Protein AF-A0A1B9LGR9-F1 (afdb_monomer_lite)

Secondary structure (DSSP, 8-state):
---S----HHHHHTTS-SSEEEEEEEPPHHHHHHH---THHHHHHHHHHHHHHHHHHHHHH--HHHHHHHHHHHHHHHHHHH--PPPPPPEEEEEEE-EEEEETTTTEEEETTTEEEE--GGGTTTS-SS-SS-EEEEEETTTTEEEEETTEEHHHHHHHH-PPPP-HHHHHHHHHHHHHHHHHHHHHTHHHHHHHHTGGG-TTS-EEEESSHHHHHT----TT-EEEEEEEEEEEPTT--TT-S-BSEEEEESSPPPTTTS----HHHHHHHT-TTSSEEE--HHHHHHHHHHHHHHHHHHHH-TTHHHHHTTS---EEEEE-HHHHHHHHHHHHTTS-TTTTHHHHHHHHHHHPPTT----SHHHHHHHHHH-TT--EEEEHHHHHHHHHHHHHHHHHHHHHHHHHHHHHHHHHHTSTTEEEEEEGGG--B--BPPPPS---HHHHHHHHHHHHHTT--EEEEEEEEEEEEEE-TTS-EEEEEEE--GGGGS-HHHHTSTT-HHHHHHHHHHHHHHHHHHHHHHHHHHHHHHHHHHHHHHHHHHT-

Structure (mmCIF, N/CA/C/O backbone):
data_AF-A0A1B9LGR9-F1
#
_entry.id   AF-A0A1B9LGR9-F1
#
loop_
_atom_site.group_PDB
_atom_site.id
_atom_site.type_symbol
_atom_site.label_atom_id
_atom_site.label_alt_id
_atom_site.label_comp_id
_atom_site.label_asym_id
_atom_site.label_entity_id
_atom_site.label_seq_id
_atom_site.pdbx_PDB_ins_code
_atom_site.Cartn_x
_atom_site.Cartn_y
_atom_site.Cartn_z
_atom_site.occupancy
_atom_site.B_iso_or_equiv
_atom_site.auth_seq_id
_atom_site.auth_comp_id
_atom_site.auth_asym_id
_atom_site.auth_atom_id
_atom_site.pdbx_PDB_model_num
ATOM 1 N N . MET A 1 1 ? -9.432 9.227 66.693 1.00 31.39 1 MET A N 1
ATOM 2 C CA . MET A 1 1 ? -9.753 10.244 67.713 1.00 31.39 1 MET A CA 1
ATOM 3 C C . MET A 1 1 ? -10.586 11.315 67.028 1.00 31.39 1 MET A C 1
ATOM 5 O O . MET A 1 1 ? -10.041 12.341 66.672 1.00 31.39 1 MET A O 1
ATOM 9 N N . ASP A 1 2 ? -11.873 11.052 66.807 1.00 27.12 2 ASP A N 1
ATOM 10 C CA . ASP A 1 2 ? -12.815 12.032 66.239 1.00 27.12 2 ASP A CA 1
ATOM 11 C C . ASP A 1 2 ? -14.090 12.027 67.089 1.00 27.12 2 ASP A C 1
ATOM 13 O O . ASP A 1 2 ? -15.184 11.672 66.664 1.00 27.12 2 ASP A O 1
ATOM 17 N N . GLN A 1 3 ? -13.910 12.348 68.364 1.00 34.56 3 GLN A N 1
ATOM 18 C CA . GLN A 1 3 ? -14.954 12.921 69.197 1.00 34.56 3 GLN A CA 1
ATOM 19 C C . GLN A 1 3 ? -14.442 14.314 69.516 1.00 34.56 3 GLN A C 1
ATOM 21 O O . GLN A 1 3 ? -13.423 14.398 70.186 1.00 34.56 3 GLN A O 1
ATOM 26 N N . ILE A 1 4 ? -15.076 15.349 68.964 1.00 34.22 4 ILE A N 1
ATOM 27 C CA . ILE A 1 4 ? -15.147 16.752 69.418 1.00 34.22 4 ILE A CA 1
ATOM 28 C C . ILE A 1 4 ? -15.578 17.577 68.186 1.00 34.22 4 ILE A C 1
ATOM 30 O O . ILE A 1 4 ? -15.001 17.443 67.114 1.00 34.22 4 ILE A O 1
ATOM 34 N N . PHE A 1 5 ? -16.618 18.403 68.359 1.00 31.97 5 PHE A N 1
ATOM 35 C CA . PHE A 1 5 ? -17.385 19.167 67.353 1.00 31.97 5 PHE A CA 1
ATOM 36 C C . PHE A 1 5 ? -18.564 18.456 66.668 1.00 31.97 5 PHE A C 1
ATOM 38 O O . PHE A 1 5 ? -18.790 18.606 65.473 1.00 31.97 5 PHE A O 1
ATOM 45 N N . ASN A 1 6 ? -19.423 17.805 67.458 1.00 32.31 6 ASN A N 1
ATOM 46 C CA . ASN A 1 6 ? -20.856 17.828 67.156 1.00 32.31 6 ASN A CA 1
ATOM 47 C C . ASN A 1 6 ? -21.442 19.054 67.880 1.00 32.31 6 ASN A C 1
ATOM 49 O O . ASN A 1 6 ? -22.021 18.944 68.956 1.00 32.31 6 ASN A O 1
ATOM 53 N N . VAL A 1 7 ? -21.153 20.254 67.359 1.00 37.38 7 VAL A N 1
ATOM 54 C CA . VAL A 1 7 ? -21.909 21.446 67.764 1.00 37.38 7 VAL A CA 1
ATOM 55 C C . VAL A 1 7 ? -23.307 21.211 67.237 1.00 37.38 7 VAL A C 1
ATOM 57 O O . VAL A 1 7 ? -23.487 21.044 66.033 1.00 37.38 7 VAL A O 1
ATOM 60 N N . ASP A 1 8 ? -24.246 21.134 68.165 1.00 44.03 8 ASP A N 1
ATOM 61 C CA . ASP A 1 8 ? -25.659 20.892 67.946 1.00 44.03 8 ASP A CA 1
ATOM 62 C C . ASP A 1 8 ? -26.170 21.858 66.858 1.00 44.03 8 ASP A C 1
ATOM 64 O O . ASP A 1 8 ? -26.397 23.043 67.101 1.00 44.03 8 ASP A O 1
ATOM 68 N N . GLN A 1 9 ? -26.231 21.399 65.600 1.00 48.00 9 GLN A N 1
ATOM 69 C CA . GLN A 1 9 ? -26.599 22.243 64.451 1.00 48.00 9 GLN A CA 1
ATOM 70 C C . GLN A 1 9 ? -28.035 22.762 64.593 1.00 48.00 9 GLN A C 1
ATOM 72 O O . GLN A 1 9 ? -28.356 23.836 64.081 1.00 48.00 9 GLN A O 1
ATOM 77 N N . SER A 1 10 ? -28.857 22.047 65.368 1.00 43.88 10 SER A N 1
ATOM 78 C CA . SER A 1 10 ? -30.168 22.478 65.853 1.00 43.88 10 SER A CA 1
ATOM 79 C C . SER A 1 10 ? -30.095 23.813 66.623 1.00 43.88 10 SER A C 1
ATOM 81 O O . SER A 1 10 ? -30.955 24.677 66.455 1.00 43.88 10 SER A O 1
ATOM 83 N N . TYR A 1 11 ? -29.017 24.044 67.382 1.00 41.94 11 TYR A N 1
ATOM 84 C CA . TYR A 1 11 ? -28.804 25.219 68.232 1.00 41.94 11 TYR A CA 1
ATOM 85 C C . TYR A 1 11 ? -28.322 26.451 67.451 1.00 41.94 11 TYR A C 1
ATOM 87 O O . TYR A 1 11 ? -28.536 27.586 67.875 1.00 41.94 11 TYR A O 1
ATOM 95 N N . VAL A 1 12 ? -27.687 26.253 66.290 1.00 44.41 12 VAL A N 1
ATOM 96 C CA . VAL A 1 12 ? -27.323 27.354 65.376 1.00 44.41 12 VAL A CA 1
ATOM 97 C C . VAL A 1 12 ? -28.538 27.798 64.551 1.00 44.41 12 VAL A C 1
ATOM 99 O O . VAL A 1 12 ? -28.675 28.980 64.251 1.00 44.41 12 VAL A O 1
ATOM 102 N N . LEU A 1 13 ? -29.454 26.874 64.247 1.00 49.38 13 LEU A N 1
ATOM 103 C CA . LEU A 1 13 ? -30.691 27.135 63.505 1.00 49.38 13 LEU A CA 1
ATOM 104 C C . LEU A 1 13 ? -31.801 27.771 64.350 1.00 49.38 13 LEU A C 1
ATOM 106 O O . LEU A 1 13 ? -32.586 28.556 63.824 1.00 49.38 13 LEU A O 1
ATOM 110 N N . SER A 1 14 ? -31.842 27.505 65.659 1.00 44.66 14 SER A N 1
ATOM 111 C CA . SER A 1 14 ? -32.863 28.059 66.561 1.00 44.66 14 SER A CA 1
ATOM 112 C C . SER A 1 14 ? -32.745 29.574 66.782 1.00 44.66 14 SER A C 1
ATOM 114 O O . SER A 1 14 ? -33.694 30.206 67.245 1.00 44.66 14 SER A O 1
ATOM 116 N N . LYS A 1 15 ? -31.597 30.179 66.440 1.00 42.06 15 LYS A N 1
ATOM 117 C CA . LYS A 1 15 ? -31.318 31.606 66.672 1.00 42.06 15 LYS A CA 1
ATOM 118 C C . LYS A 1 15 ? -31.630 32.515 65.475 1.00 42.06 15 LYS A C 1
ATOM 120 O O . LYS A 1 15 ? -31.645 33.733 65.637 1.00 42.06 15 LYS A O 1
ATOM 125 N N . THR A 1 16 ? -31.926 31.952 64.305 1.00 47.03 16 THR A N 1
ATOM 126 C CA . THR A 1 16 ? -32.419 32.678 63.124 1.00 47.03 16 THR A CA 1
ATOM 127 C C . THR A 1 16 ? -33.865 32.258 62.873 1.00 47.03 16 THR A C 1
ATOM 129 O O . THR A 1 16 ? -34.120 31.262 62.205 1.00 47.03 16 THR A O 1
ATOM 132 N N . SER A 1 17 ? -34.819 32.981 63.472 1.00 55.41 17 SER A N 1
ATOM 133 C CA . SER A 1 17 ? -36.259 32.779 63.261 1.00 55.41 17 SER A CA 1
ATOM 134 C C . SER A 1 17 ? -36.578 32.732 61.771 1.00 55.41 17 SER A C 1
ATOM 136 O O . SER A 1 17 ? -36.157 33.663 61.097 1.00 55.41 17 SER A O 1
ATOM 138 N N . ASN A 1 18 ? -37.303 31.704 61.297 1.00 63.22 18 ASN A N 1
ATOM 139 C CA . ASN A 1 18 ? -38.201 31.732 60.119 1.00 63.22 18 ASN A CA 1
ATOM 140 C C . ASN A 1 18 ? -38.892 30.375 59.811 1.00 63.22 18 ASN A C 1
ATOM 142 O O . ASN A 1 18 ? -39.676 30.287 58.864 1.00 63.22 18 ASN A O 1
ATOM 146 N N . TYR A 1 19 ? -38.638 29.320 60.594 1.00 73.06 19 TYR A N 1
ATOM 147 C CA . TYR A 1 19 ? -39.356 28.036 60.581 1.00 73.06 19 TYR A CA 1
ATOM 148 C C . TYR A 1 19 ? -39.209 27.330 61.934 1.00 73.06 19 TYR A C 1
ATOM 150 O O . TYR A 1 19 ? -38.263 27.602 62.673 1.00 73.06 19 TYR A O 1
ATOM 158 N N . GLU A 1 20 ? -40.145 26.442 62.264 1.00 81.88 20 GLU A N 1
ATOM 159 C CA . GLU A 1 20 ? -40.133 25.666 63.509 1.00 81.88 20 GLU A CA 1
ATOM 160 C C . GLU A 1 20 ? -39.422 24.330 63.269 1.00 81.88 20 GLU A C 1
ATOM 162 O O . GLU A 1 20 ? -39.817 23.571 62.389 1.00 81.88 20 GLU A O 1
ATOM 167 N N . VAL A 1 21 ? -38.351 24.041 64.011 1.00 82.88 21 VAL A N 1
ATOM 168 C CA . VAL A 1 21 ? -37.665 22.740 63.947 1.00 82.88 21 VAL A CA 1
ATOM 169 C C . VAL A 1 21 ? -38.372 21.784 64.902 1.00 82.88 21 VAL A C 1
ATOM 171 O O . VAL A 1 21 ? -38.359 22.021 66.107 1.00 82.88 21 VAL A O 1
ATOM 174 N N . LEU A 1 22 ? -38.970 20.713 64.378 1.00 85.50 22 LEU A N 1
ATOM 175 C CA . LEU A 1 22 ? -39.678 19.724 65.203 1.00 85.50 22 LEU A CA 1
ATOM 176 C C . LEU A 1 22 ? -38.766 18.562 65.625 1.00 85.50 22 LEU A C 1
ATOM 178 O O . LEU A 1 22 ? -39.051 17.891 66.613 1.00 85.50 22 LEU A O 1
ATOM 182 N N . GLY A 1 23 ? -37.665 18.321 64.905 1.00 85.06 23 GLY A N 1
ATOM 183 C CA . GLY A 1 23 ? -36.679 17.309 65.282 1.00 85.06 23 GLY A CA 1
ATOM 184 C C . GLY A 1 23 ? -35.615 17.045 64.222 1.00 85.06 23 GLY A C 1
ATOM 185 O O . GLY A 1 23 ? -35.663 17.573 63.106 1.00 85.06 23 GLY A O 1
ATOM 186 N N . ASP A 1 24 ? -34.650 16.202 64.573 1.00 85.88 24 ASP A N 1
ATOM 187 C CA . ASP A 1 24 ? -33.596 15.722 63.691 1.00 85.88 24 ASP A CA 1
ATOM 188 C C . ASP A 1 24 ? -33.608 14.190 63.582 1.00 85.88 24 ASP A C 1
ATOM 190 O O . ASP A 1 24 ? -33.960 13.455 64.506 1.00 85.88 24 ASP A O 1
ATOM 194 N N . ARG A 1 25 ? -33.249 13.681 62.402 1.00 87.31 25 ARG A N 1
ATOM 195 C CA . ARG A 1 25 ? -33.099 12.242 62.165 1.00 87.31 25 ARG A CA 1
ATOM 196 C C . ARG A 1 25 ? -32.009 11.957 61.145 1.00 87.31 25 ARG A C 1
ATOM 198 O O . ARG A 1 25 ? -31.629 12.805 60.341 1.00 87.31 25 ARG A O 1
ATOM 205 N N . GLN A 1 26 ? -31.536 10.717 61.121 1.00 86.19 26 GLN A N 1
ATOM 206 C CA . GLN A 1 26 ? -30.751 10.221 59.993 1.00 86.19 26 GLN A CA 1
ATOM 207 C C . GLN A 1 26 ? -31.670 9.904 58.807 1.00 86.19 26 GLN A C 1
ATOM 209 O O . GLN A 1 26 ? -32.794 9.420 58.982 1.00 86.19 26 GLN A O 1
ATOM 214 N N . ALA A 1 27 ? -31.184 10.153 57.591 1.00 82.38 27 ALA A N 1
ATOM 215 C CA . ALA A 1 27 ? -31.860 9.727 56.371 1.00 82.38 27 ALA A CA 1
ATOM 216 C C . ALA A 1 27 ? -32.081 8.207 56.388 1.00 82.38 27 ALA A C 1
ATOM 218 O O . ALA A 1 27 ? -31.197 7.448 56.806 1.00 82.38 27 ALA A O 1
ATOM 219 N N . THR A 1 28 ? -33.239 7.763 55.900 1.00 84.56 28 THR A N 1
ATOM 220 C CA . THR A 1 28 ? -33.539 6.330 55.786 1.00 84.56 28 THR A CA 1
ATOM 221 C C . THR A 1 28 ? -32.604 5.664 54.775 1.00 84.56 28 THR A C 1
ATOM 223 O O . THR A 1 28 ? -31.980 6.321 53.933 1.00 84.56 28 THR A O 1
ATOM 226 N N . ASP A 1 29 ? -32.514 4.332 54.808 1.00 81.31 29 ASP A N 1
ATOM 227 C CA . ASP A 1 29 ? -31.742 3.601 53.799 1.00 81.31 29 ASP A CA 1
ATOM 228 C C . ASP A 1 29 ? -32.275 3.830 52.384 1.00 81.31 29 ASP A C 1
ATOM 230 O O . ASP A 1 29 ? -31.492 3.892 51.437 1.00 81.31 29 ASP A O 1
ATOM 234 N N . LEU A 1 30 ? -33.586 4.022 52.226 1.00 81.75 30 LEU A N 1
ATOM 235 C CA . LEU A 1 30 ? -34.200 4.327 50.935 1.00 81.75 30 LEU A CA 1
ATOM 236 C C . LEU A 1 30 ? -33.795 5.723 50.439 1.00 81.75 30 LEU A C 1
ATOM 238 O O . LEU A 1 30 ? -33.327 5.861 49.304 1.00 81.75 30 LEU A O 1
ATOM 242 N N . GLU A 1 31 ? -33.882 6.739 51.300 1.00 81.50 31 GLU A N 1
ATOM 243 C CA . GLU A 1 31 ? -33.463 8.117 51.003 1.00 81.50 31 GLU A CA 1
ATOM 244 C C . GLU A 1 31 ? -31.966 8.195 50.670 1.00 81.50 31 GLU A C 1
ATOM 246 O O . GLU A 1 31 ? -31.568 8.809 49.673 1.00 81.50 31 GLU A O 1
ATOM 251 N N . SER A 1 32 ? -31.131 7.512 51.460 1.00 77.19 32 SER A N 1
ATOM 252 C CA . SER A 1 32 ? -29.679 7.456 51.265 1.00 77.19 32 SER A CA 1
ATOM 253 C C . SER A 1 32 ? -29.296 6.709 49.978 1.00 77.19 32 SER A C 1
ATOM 255 O O . SER A 1 32 ? -28.478 7.190 49.188 1.00 77.19 32 SER A O 1
ATOM 257 N N . ASN A 1 33 ? -29.940 5.577 49.680 1.00 71.69 33 ASN A N 1
ATOM 258 C CA . ASN A 1 33 ? -29.671 4.815 48.457 1.00 71.69 33 ASN A CA 1
ATOM 259 C C . ASN A 1 33 ? -30.120 5.552 47.188 1.00 71.69 33 ASN A C 1
ATOM 261 O O . ASN A 1 33 ? -29.438 5.470 46.162 1.00 71.69 33 ASN A O 1
ATOM 265 N N . ASN A 1 34 ? -31.204 6.329 47.254 1.00 73.19 34 ASN A N 1
ATOM 266 C CA . ASN A 1 34 ? -31.623 7.218 46.166 1.00 73.19 34 ASN A CA 1
ATOM 267 C C . ASN A 1 34 ? -30.642 8.395 45.964 1.00 73.19 34 ASN A C 1
ATOM 269 O O . ASN A 1 34 ? -30.517 8.940 44.863 1.00 73.19 34 ASN A O 1
ATOM 273 N N . ARG A 1 35 ? -29.889 8.768 47.009 1.00 64.88 35 ARG A N 1
ATOM 274 C CA . ARG A 1 35 ? -28.849 9.807 46.963 1.00 64.88 35 ARG A CA 1
ATOM 275 C C . ARG A 1 35 ? -27.547 9.334 46.314 1.00 64.88 35 ARG A C 1
ATOM 277 O O . ARG A 1 35 ? -26.829 10.178 45.769 1.00 64.88 35 ARG A O 1
ATOM 284 N N . ASN A 1 36 ? -27.245 8.031 46.329 1.00 62.19 36 ASN A N 1
ATOM 285 C CA . ASN A 1 36 ? -25.981 7.477 45.830 1.00 62.19 36 ASN A CA 1
ATOM 286 C C . ASN A 1 36 ? -25.858 7.579 44.292 1.00 62.19 36 ASN A C 1
ATOM 288 O O . ASN A 1 36 ? -26.044 6.624 43.529 1.00 62.19 36 ASN A O 1
ATOM 292 N N . LYS A 1 37 ? -25.509 8.779 43.819 1.00 62.75 37 LYS A N 1
ATOM 293 C CA . LYS A 1 37 ? -25.079 9.048 42.447 1.00 62.75 37 LYS A CA 1
ATOM 294 C C . LYS A 1 37 ? -23.685 8.450 42.283 1.00 62.75 37 LYS A C 1
ATOM 296 O O . LYS A 1 37 ? -22.694 9.083 42.633 1.00 62.75 37 LYS A O 1
ATOM 301 N N . LYS A 1 38 ? -23.615 7.212 41.787 1.00 61.06 38 LYS A N 1
ATOM 302 C CA . LYS A 1 38 ? -22.379 6.430 41.596 1.00 61.06 38 LYS A CA 1
ATOM 303 C C . LYS A 1 38 ? -21.290 7.248 40.873 1.00 61.06 38 LYS A C 1
ATOM 305 O O . LYS A 1 38 ? -21.244 7.252 39.642 1.00 61.06 38 LYS A O 1
ATOM 310 N N . LYS A 1 39 ? -20.399 7.915 41.623 1.00 63.47 39 LYS A N 1
ATOM 311 C CA . LYS A 1 39 ? -19.271 8.704 41.080 1.00 63.47 39 LYS A CA 1
ATOM 312 C C . LYS A 1 39 ? -18.195 7.834 40.422 1.00 63.47 39 LYS A C 1
ATOM 314 O O . LYS A 1 39 ? -17.420 8.340 39.618 1.00 63.47 39 LYS A O 1
ATOM 319 N N . SER A 1 40 ? -18.196 6.524 40.681 1.00 65.81 40 SER A N 1
ATOM 320 C CA . SER A 1 40 ? -17.254 5.585 40.063 1.00 65.81 40 SER A CA 1
ATOM 321 C C . SER A 1 40 ? -17.339 5.547 38.535 1.00 65.81 40 SER A C 1
ATOM 323 O O . SER A 1 40 ? -16.343 5.254 37.885 1.00 65.81 40 SER A O 1
ATOM 325 N N . GLY A 1 41 ? -18.483 5.917 37.942 1.00 71.50 41 GLY A N 1
ATOM 326 C CA . GLY A 1 41 ? -18.631 5.995 36.486 1.00 71.50 41 GLY A CA 1
ATOM 327 C C . GLY A 1 41 ? -17.714 7.022 35.818 1.00 71.50 41 GLY A C 1
ATOM 328 O O . GLY A 1 41 ? -17.165 6.729 34.764 1.00 71.50 41 GLY A O 1
ATOM 329 N N . LEU A 1 42 ? -17.509 8.187 36.445 1.00 83.00 42 LEU A N 1
ATOM 330 C CA . LEU A 1 42 ? -16.628 9.229 35.909 1.00 83.00 42 LEU A CA 1
ATOM 331 C C . LEU A 1 42 ? -15.161 8.794 35.986 1.00 83.00 42 LEU A C 1
ATOM 333 O O . LEU A 1 42 ? -14.441 8.898 35.004 1.00 83.00 42 LEU A O 1
ATOM 337 N N . LEU A 1 43 ? -14.743 8.251 37.133 1.00 86.19 43 LEU A N 1
ATOM 338 C CA . LEU A 1 43 ? -13.379 7.756 37.321 1.00 86.19 43 LEU A CA 1
ATOM 339 C C . LEU A 1 43 ? -13.058 6.603 36.356 1.00 86.19 43 LEU A C 1
ATOM 341 O O . LEU A 1 43 ? -12.004 6.607 35.732 1.00 86.19 43 LEU A O 1
ATOM 345 N N . THR A 1 44 ? -13.996 5.666 36.176 1.00 88.00 44 THR A N 1
ATOM 346 C CA . THR A 1 44 ? -13.866 4.572 35.195 1.00 88.00 44 THR A CA 1
ATOM 347 C C . THR A 1 44 ? -13.679 5.124 33.782 1.00 88.00 44 THR A C 1
ATOM 349 O O . THR A 1 44 ? -12.835 4.643 33.039 1.00 88.00 44 THR A O 1
ATOM 352 N N . ALA A 1 45 ? -14.448 6.150 33.411 1.00 90.62 45 ALA A N 1
ATOM 353 C CA . ALA A 1 45 ? -14.361 6.759 32.091 1.00 90.62 45 ALA A CA 1
ATOM 354 C C . ALA A 1 45 ? -13.031 7.494 31.863 1.00 90.62 45 ALA A C 1
ATOM 356 O O . ALA A 1 45 ? -12.457 7.378 30.785 1.00 90.62 45 ALA A O 1
ATOM 357 N N . ILE A 1 46 ? -12.521 8.201 32.879 1.00 91.94 46 ILE A N 1
ATOM 358 C CA . ILE A 1 46 ? -11.205 8.854 32.825 1.00 91.94 46 ILE A CA 1
ATOM 359 C C . ILE A 1 46 ? -10.109 7.808 32.618 1.00 91.94 46 ILE A C 1
ATOM 361 O O . ILE A 1 46 ? -9.296 7.964 31.717 1.00 91.94 46 ILE A O 1
ATOM 365 N N . LEU A 1 47 ? -10.116 6.723 33.395 1.00 92.31 47 LEU A N 1
ATOM 366 C CA . LEU A 1 47 ? -9.110 5.664 33.279 1.00 92.31 47 LEU A CA 1
ATOM 367 C C . LEU A 1 47 ? -9.187 4.926 31.935 1.00 92.31 47 LEU A C 1
ATOM 369 O O . LEU A 1 47 ? -8.152 4.628 31.341 1.00 92.31 47 LEU A O 1
ATOM 373 N N . LEU A 1 48 ? -10.396 4.705 31.407 1.00 92.56 48 LEU A N 1
ATOM 374 C CA . LEU A 1 48 ? -10.577 4.167 30.059 1.00 92.56 48 LEU A CA 1
ATOM 375 C C . LEU A 1 48 ? -9.976 5.113 29.011 1.00 92.56 48 LEU A C 1
ATOM 377 O O . LEU A 1 48 ? -9.196 4.677 28.172 1.00 92.56 48 LEU A O 1
ATOM 381 N N . ALA A 1 49 ? -10.259 6.416 29.091 1.00 93.62 49 ALA A N 1
ATOM 382 C CA . ALA A 1 49 ? -9.660 7.401 28.194 1.00 93.62 49 ALA A CA 1
ATOM 383 C C . ALA A 1 49 ? -8.126 7.444 28.323 1.00 93.62 49 ALA A C 1
ATOM 385 O O . ALA A 1 49 ? -7.430 7.528 27.313 1.00 93.62 49 ALA A O 1
ATOM 386 N N . THR A 1 50 ? -7.584 7.317 29.540 1.00 94.69 50 THR A N 1
ATOM 387 C CA . THR A 1 50 ? -6.136 7.208 29.778 1.00 94.69 50 THR A CA 1
ATOM 388 C C . THR A 1 50 ? -5.547 5.954 29.137 1.00 94.69 50 THR A C 1
ATOM 390 O O . THR A 1 50 ? -4.505 6.047 28.497 1.00 94.69 50 THR A O 1
ATOM 393 N N . THR A 1 51 ? -6.216 4.804 29.250 1.00 94.50 51 THR A N 1
ATOM 394 C CA . THR A 1 51 ? -5.799 3.548 28.600 1.00 94.50 51 THR A CA 1
ATOM 395 C C . THR A 1 51 ? -5.663 3.744 27.090 1.00 94.50 51 THR A C 1
ATOM 397 O O . THR A 1 51 ? -4.659 3.358 26.499 1.00 94.50 51 THR A O 1
ATOM 400 N N . ILE A 1 52 ? -6.641 4.410 26.475 1.00 94.50 52 ILE A N 1
ATOM 401 C CA . ILE A 1 52 ? -6.646 4.686 25.035 1.00 94.50 52 ILE A CA 1
ATOM 402 C C . ILE A 1 52 ? -5.561 5.697 24.663 1.00 94.50 52 ILE A C 1
ATOM 404 O O . ILE A 1 52 ? -4.851 5.490 23.685 1.00 94.50 52 ILE A O 1
ATOM 408 N N . GLY A 1 53 ? -5.365 6.745 25.465 1.00 94.25 53 GLY A N 1
ATOM 409 C CA . GLY A 1 53 ? -4.258 7.686 25.278 1.00 94.25 53 GLY A CA 1
ATOM 410 C C . GLY A 1 53 ? -2.890 6.997 25.329 1.00 94.25 53 GLY A C 1
ATOM 411 O O . GLY A 1 53 ? -2.048 7.243 24.470 1.00 94.25 53 GLY A O 1
ATOM 412 N N . LEU A 1 54 ? -2.685 6.079 26.279 1.00 94.56 54 LEU A N 1
ATOM 413 C CA . LEU A 1 54 ? -1.467 5.266 26.363 1.00 94.56 54 LEU A CA 1
ATOM 414 C C . LEU A 1 54 ? -1.317 4.344 25.151 1.00 94.56 54 LEU A C 1
ATOM 416 O O . LEU A 1 54 ? -0.216 4.238 24.617 1.00 94.56 54 LEU A O 1
ATOM 420 N N . PHE A 1 55 ? -2.405 3.734 24.675 1.00 93.06 55 PHE A N 1
ATOM 421 C CA . PHE A 1 55 ? -2.386 2.930 23.454 1.00 93.06 55 PHE A CA 1
ATOM 422 C C . PHE A 1 55 ? -1.958 3.749 22.227 1.00 93.06 55 PHE A C 1
ATOM 424 O O . PHE A 1 55 ? -1.116 3.289 21.462 1.00 93.06 55 PHE A O 1
ATOM 431 N N . VAL A 1 56 ? -2.450 4.982 22.065 1.00 91.81 56 VAL A N 1
ATOM 432 C CA . VAL A 1 56 ? -2.020 5.868 20.966 1.00 91.81 56 VAL A CA 1
ATOM 433 C C . VAL A 1 56 ? -0.514 6.142 21.040 1.00 91.81 56 VAL A C 1
ATOM 435 O O . VAL A 1 56 ? 0.178 6.086 20.027 1.00 91.81 56 VAL A O 1
ATOM 438 N N . ILE A 1 57 ? 0.035 6.390 22.233 1.00 91.44 57 ILE A N 1
ATOM 439 C CA . ILE A 1 57 ? 1.486 6.587 22.392 1.00 91.44 57 ILE A CA 1
ATOM 440 C C . ILE A 1 57 ? 2.236 5.284 22.074 1.00 91.44 57 ILE A C 1
ATOM 442 O O . ILE A 1 57 ? 3.238 5.307 21.353 1.00 91.44 57 ILE A O 1
ATOM 446 N N . TYR A 1 58 ? 1.735 4.147 22.564 1.00 89.44 58 TYR A N 1
ATOM 447 C CA . TYR A 1 58 ? 2.310 2.830 22.302 1.00 89.44 58 TYR A CA 1
ATOM 448 C C . TYR A 1 58 ? 2.360 2.515 20.804 1.00 89.44 58 TYR A C 1
ATOM 450 O O . TYR A 1 58 ? 3.386 2.064 20.302 1.00 89.44 58 TYR A O 1
ATOM 458 N N . TRP A 1 59 ? 1.292 2.831 20.075 1.00 86.88 59 TRP A N 1
ATOM 459 C CA . TRP A 1 59 ? 1.181 2.629 18.634 1.00 86.88 59 TRP A CA 1
ATOM 460 C C . TRP A 1 59 ? 2.317 3.278 17.832 1.00 86.88 59 TRP A C 1
ATOM 462 O O . TRP A 1 59 ? 2.775 2.737 16.818 1.00 86.88 59 TRP A O 1
ATOM 472 N N . HIS A 1 60 ? 2.786 4.443 18.281 1.00 84.25 60 HIS A N 1
ATOM 473 C CA . HIS A 1 60 ? 3.857 5.180 17.614 1.00 84.25 60 HIS A CA 1
ATOM 474 C C . HIS A 1 60 ? 5.252 4.834 18.133 1.00 84.25 60 HIS A C 1
ATOM 476 O O . HIS A 1 60 ? 6.192 4.852 17.344 1.00 84.25 60 HIS A O 1
ATOM 482 N N . ARG A 1 61 ? 5.402 4.527 19.427 1.00 83.94 61 ARG A N 1
ATOM 483 C CA . ARG A 1 61 ? 6.723 4.330 20.050 1.00 83.94 61 ARG A CA 1
ATOM 484 C C . ARG A 1 61 ? 7.138 2.872 20.227 1.00 83.94 61 ARG A C 1
ATOM 486 O O . ARG A 1 61 ? 8.323 2.605 20.367 1.00 83.94 61 ARG A O 1
ATOM 493 N N . ALA A 1 62 ? 6.185 1.940 20.242 1.00 78.94 62 ALA A N 1
ATOM 494 C CA . ALA A 1 62 ? 6.396 0.514 20.505 1.00 78.94 62 ALA A CA 1
ATOM 495 C C . ALA A 1 62 ? 7.202 0.207 21.793 1.00 78.94 62 ALA A C 1
ATOM 497 O O . ALA A 1 62 ? 7.815 -0.852 21.914 1.00 78.94 62 ALA A O 1
ATOM 498 N N . GLU A 1 63 ? 7.188 1.111 22.779 1.00 84.88 63 GLU A N 1
ATOM 499 C CA . GLU A 1 63 ? 7.887 0.938 24.056 1.00 84.88 63 GLU A CA 1
ATOM 500 C C . GLU A 1 63 ? 7.086 0.035 25.006 1.00 84.88 63 GLU A C 1
ATOM 502 O O . GLU A 1 63 ? 5.937 0.318 25.353 1.00 84.88 63 GLU A O 1
ATOM 507 N N . THR A 1 64 ? 7.704 -1.044 25.485 1.00 84.44 64 THR A N 1
ATOM 508 C CA . THR A 1 64 ? 7.056 -2.039 26.360 1.00 84.44 64 THR A CA 1
ATOM 509 C C . THR A 1 64 ? 6.634 -1.481 27.722 1.00 84.44 64 THR A C 1
ATOM 511 O O . THR A 1 64 ? 5.649 -1.944 28.295 1.00 84.44 64 THR A O 1
ATOM 514 N N . SER A 1 65 ? 7.310 -0.447 28.230 1.00 89.00 65 SER A N 1
ATOM 515 C CA . SER A 1 65 ? 6.936 0.261 29.465 1.00 89.00 65 SER A CA 1
ATOM 516 C C . SER A 1 65 ? 5.519 0.848 29.396 1.00 89.00 65 SER A C 1
ATOM 518 O O . SER A 1 65 ? 4.787 0.834 30.389 1.00 89.00 65 SER A O 1
ATOM 520 N N . ILE A 1 66 ? 5.093 1.299 28.213 1.00 91.12 66 ILE A N 1
ATOM 521 C CA . ILE A 1 66 ? 3.761 1.869 27.989 1.00 91.12 66 ILE A CA 1
ATOM 522 C C . ILE A 1 66 ? 2.686 0.785 28.113 1.00 91.12 66 ILE A C 1
ATOM 524 O O . ILE A 1 66 ? 1.624 1.044 28.681 1.00 91.12 66 ILE A O 1
ATOM 528 N N . LEU A 1 67 ? 2.968 -0.446 27.669 1.00 88.69 67 LEU A N 1
ATOM 529 C CA . LEU A 1 67 ? 2.047 -1.576 27.835 1.00 88.69 67 LEU A CA 1
ATOM 530 C C . LEU A 1 67 ? 1.792 -1.905 29.303 1.00 88.69 67 LEU A C 1
ATOM 532 O O . LEU A 1 67 ? 0.657 -2.205 29.670 1.00 88.69 67 LEU A O 1
ATOM 536 N N . ILE A 1 68 ? 2.817 -1.806 30.153 1.00 90.88 68 ILE A N 1
ATOM 537 C CA . ILE A 1 68 ? 2.674 -2.030 31.597 1.00 90.88 68 ILE A CA 1
ATOM 538 C C . ILE A 1 68 ? 1.733 -0.978 32.196 1.00 90.88 68 ILE A C 1
ATOM 540 O O . ILE A 1 68 ? 0.792 -1.324 32.913 1.00 90.88 68 ILE A O 1
ATOM 544 N N . LEU A 1 69 ? 1.931 0.301 31.857 1.00 93.56 69 LEU A N 1
ATOM 545 C CA . LEU A 1 69 ? 1.058 1.391 32.308 1.00 93.56 69 LEU A CA 1
ATOM 546 C C . LEU A 1 69 ? -0.381 1.218 31.808 1.00 93.56 69 LEU A C 1
ATOM 548 O O . LEU A 1 69 ? -1.330 1.428 32.566 1.00 93.56 69 LEU A O 1
ATOM 552 N N . MET A 1 70 ? -0.544 0.797 30.554 1.00 93.38 70 MET A N 1
ATOM 553 C CA . MET A 1 70 ? -1.847 0.500 29.964 1.00 93.38 70 MET A CA 1
ATOM 554 C C . MET A 1 70 ? -2.536 -0.653 30.709 1.00 93.38 70 MET A C 1
ATOM 556 O O . MET A 1 70 ? -3.702 -0.530 31.081 1.00 93.38 70 MET A O 1
ATOM 560 N N . GLY A 1 71 ? -1.808 -1.732 31.013 1.00 91.31 71 GLY A N 1
ATOM 561 C CA . GLY A 1 71 ? -2.305 -2.861 31.801 1.00 91.31 71 GLY A CA 1
ATOM 562 C C . GLY A 1 71 ? -2.756 -2.451 33.206 1.00 91.31 71 GLY A C 1
ATOM 563 O O . GLY A 1 71 ? -3.858 -2.806 33.628 1.00 91.31 71 GLY A O 1
ATOM 564 N N . ILE A 1 72 ? -1.961 -1.634 33.907 1.00 93.00 72 ILE A N 1
ATOM 565 C CA . ILE A 1 72 ? -2.337 -1.072 35.216 1.00 93.00 72 ILE A CA 1
ATOM 566 C C . ILE A 1 72 ? -3.613 -0.230 35.086 1.00 93.00 72 ILE A C 1
ATOM 568 O O . ILE A 1 72 ? -4.545 -0.398 35.873 1.00 93.00 72 ILE A O 1
ATOM 572 N N . SER A 1 73 ? -3.698 0.634 34.070 1.00 93.19 73 SER A N 1
ATOM 573 C CA . SER A 1 73 ? -4.881 1.467 33.825 1.00 93.19 73 SER A CA 1
ATOM 574 C C . SER A 1 73 ? -6.141 0.623 33.581 1.00 93.19 73 SER A C 1
ATOM 576 O O . SER A 1 73 ? -7.182 0.882 34.194 1.00 93.19 73 SER A O 1
ATOM 578 N N . CYS A 1 74 ? -6.042 -0.454 32.795 1.00 90.44 74 CYS A N 1
ATOM 579 C CA . CYS A 1 74 ? -7.124 -1.422 32.581 1.00 90.44 74 CYS A CA 1
ATOM 580 C C . CYS A 1 74 ? -7.583 -2.104 33.880 1.00 90.44 74 CYS A C 1
ATOM 582 O O . CYS A 1 74 ? -8.790 -2.233 34.125 1.00 90.44 74 CYS A O 1
ATOM 584 N N . LEU A 1 75 ? -6.645 -2.521 34.738 1.00 91.25 75 LEU A N 1
ATOM 585 C CA . LEU A 1 75 ? -6.962 -3.157 36.022 1.00 91.25 75 LEU A CA 1
ATOM 586 C C . LEU A 1 75 ? -7.696 -2.193 36.960 1.00 91.25 75 LEU A C 1
ATOM 588 O O . LEU A 1 75 ? -8.743 -2.543 37.513 1.00 91.25 75 LEU A O 1
ATOM 592 N N . VAL A 1 76 ? -7.206 -0.956 37.089 1.00 90.50 76 VAL A N 1
ATOM 593 C CA . VAL A 1 76 ? -7.855 0.068 37.926 1.00 90.50 76 VAL A CA 1
ATOM 594 C C . VAL A 1 76 ? -9.225 0.447 37.353 1.00 90.50 76 VAL A C 1
ATOM 596 O O . VAL A 1 76 ? -10.179 0.616 38.116 1.00 90.50 76 VAL A O 1
ATOM 599 N N . THR A 1 77 ? -9.365 0.512 36.024 1.00 88.75 77 THR A N 1
ATOM 600 C CA . THR A 1 77 ? -10.655 0.731 35.343 1.00 88.75 77 THR A CA 1
ATOM 601 C C . THR A 1 77 ? -11.658 -0.358 35.718 1.00 88.75 77 THR A C 1
ATOM 603 O O . THR A 1 77 ? -12.782 -0.055 36.127 1.00 88.75 77 THR A O 1
ATOM 606 N N . SER A 1 78 ? -11.242 -1.624 35.645 1.00 86.50 78 SER A N 1
ATOM 607 C CA . SER A 1 78 ? -12.082 -2.783 35.973 1.00 86.50 78 SER A CA 1
ATOM 608 C C . SER A 1 78 ? -12.512 -2.775 37.442 1.00 86.50 78 SER A C 1
ATOM 610 O O . SER A 1 78 ? -13.701 -2.915 37.747 1.00 86.50 78 SER A O 1
ATOM 612 N N . PHE A 1 79 ? -11.573 -2.506 38.356 1.00 88.12 79 PHE A N 1
ATOM 613 C CA . PHE A 1 79 ? -11.866 -2.350 39.782 1.00 88.12 79 PHE A CA 1
ATOM 614 C C . PHE A 1 79 ? -12.881 -1.227 40.035 1.00 88.12 79 PHE A C 1
ATOM 616 O O . PHE A 1 79 ? -13.887 -1.434 40.716 1.00 88.12 79 PHE A O 1
ATOM 623 N N . CYS A 1 80 ? -12.674 -0.051 39.437 1.00 84.88 80 CYS A N 1
ATOM 624 C CA . CYS A 1 80 ? -13.565 1.100 39.596 1.00 84.88 80 CYS A CA 1
ATOM 625 C C . CYS A 1 80 ? -14.962 0.848 39.006 1.00 84.88 80 CYS A C 1
ATOM 627 O O . CYS A 1 80 ? -15.965 1.329 39.548 1.00 84.88 80 CYS A O 1
ATOM 629 N N . TYR A 1 81 ? -15.053 0.066 37.928 1.00 83.25 81 TYR A N 1
ATOM 630 C CA . TYR A 1 81 ? -16.327 -0.317 37.329 1.00 83.25 81 TYR A CA 1
ATOM 631 C C . TYR A 1 81 ? -17.151 -1.211 38.274 1.00 83.25 81 TYR A C 1
ATOM 633 O O . TYR A 1 81 ? -18.371 -1.011 38.404 1.00 83.25 81 TYR A O 1
ATOM 641 N N . TRP A 1 82 ? -16.512 -2.164 38.960 1.00 81.88 82 TRP A N 1
ATOM 642 C CA . TRP A 1 82 ? -17.185 -3.095 39.877 1.00 81.88 82 TRP A CA 1
ATOM 643 C C . TRP A 1 82 ? -17.412 -2.538 41.282 1.00 81.88 82 TRP A C 1
ATOM 645 O O . TRP A 1 82 ? -18.450 -2.826 41.887 1.00 81.88 82 TRP A O 1
ATOM 655 N N . HIS A 1 83 ? -16.505 -1.705 41.787 1.00 80.31 83 HIS A N 1
ATOM 656 C CA . HIS A 1 83 ? -16.586 -1.185 43.144 1.00 80.31 83 HIS A CA 1
ATOM 657 C C . HIS A 1 83 ? -17.843 -0.318 43.358 1.00 80.31 83 HIS A C 1
ATOM 659 O O . HIS A 1 83 ? -18.120 0.646 42.629 1.00 80.31 83 HIS A O 1
ATOM 665 N N . LYS A 1 84 ? -18.617 -0.655 44.396 1.00 68.81 84 LYS A N 1
ATOM 666 C CA . LYS A 1 84 ? -19.784 0.111 44.850 1.00 68.81 84 LYS A CA 1
ATOM 667 C C . LYS A 1 84 ? -19.393 0.882 46.116 1.00 68.81 84 LYS A C 1
ATOM 669 O O . LYS A 1 84 ? -19.220 0.249 47.152 1.00 68.81 84 LYS A O 1
ATOM 674 N N . PRO A 1 85 ? -19.256 2.218 46.063 1.00 65.62 85 PRO A N 1
ATOM 675 C CA . PRO A 1 85 ? -18.944 2.990 47.260 1.00 65.62 85 PRO A CA 1
ATOM 676 C C . PRO A 1 85 ? -20.093 2.907 48.273 1.00 65.62 85 PRO A C 1
ATOM 678 O O . PRO A 1 85 ? -21.268 2.981 47.889 1.00 65.62 85 PRO A O 1
ATOM 681 N N . GLN A 1 86 ? -19.740 2.773 49.552 1.00 65.50 86 GLN A N 1
ATOM 682 C CA . GLN A 1 86 ? -20.679 2.879 50.669 1.00 65.50 86 GLN A CA 1
ATOM 683 C C . GLN A 1 86 ? -21.226 4.313 50.754 1.00 65.50 86 GLN A C 1
ATOM 685 O O . GLN A 1 86 ? -20.517 5.275 50.452 1.00 65.50 86 GLN A O 1
ATOM 690 N N . CYS A 1 87 ? -22.507 4.454 51.100 1.00 64.50 87 CYS A N 1
ATOM 691 C CA . CYS A 1 87 ? -23.174 5.751 51.178 1.00 64.50 87 CYS A CA 1
ATOM 692 C C . CYS A 1 87 ? -23.325 6.166 52.641 1.00 64.50 87 CYS A C 1
ATOM 694 O O . CYS A 1 87 ? -23.981 5.468 53.412 1.00 64.50 87 CYS A O 1
ATOM 696 N N . ASN A 1 88 ? -22.757 7.313 53.009 1.00 68.38 88 ASN A N 1
ATOM 697 C CA . ASN A 1 88 ? -22.967 7.886 54.334 1.00 68.38 88 ASN A CA 1
ATOM 698 C C . ASN A 1 88 ? -24.390 8.453 54.416 1.00 68.38 88 ASN A C 1
ATOM 700 O O . ASN A 1 88 ? -24.817 9.207 53.531 1.00 68.38 88 ASN A O 1
ATOM 704 N N . ARG A 1 89 ? -25.124 8.084 55.472 1.00 76.94 89 ARG A N 1
ATOM 705 C CA . ARG A 1 89 ? -26.455 8.639 55.753 1.00 76.94 89 ARG A CA 1
ATOM 706 C C . ARG A 1 89 ? -26.317 10.127 56.093 1.00 76.94 89 ARG A C 1
ATOM 708 O O . ARG A 1 89 ? -25.338 10.549 56.701 1.00 76.94 89 ARG A O 1
ATOM 715 N N . ALA A 1 90 ? -27.247 10.928 55.582 1.00 78.12 90 ALA A N 1
ATOM 716 C CA . ALA A 1 90 ? -27.256 12.373 55.777 1.00 78.12 90 ALA A CA 1
ATOM 717 C C . ALA A 1 90 ? -28.107 12.736 56.994 1.00 78.12 90 ALA A C 1
ATOM 719 O O . ALA A 1 90 ? -29.129 12.092 57.221 1.00 78.12 90 ALA A O 1
ATOM 720 N N . ASN A 1 91 ? -27.758 13.823 57.682 1.00 84.62 91 ASN A N 1
ATOM 721 C CA . ASN A 1 91 ? -28.649 14.428 58.668 1.00 84.62 91 ASN A CA 1
ATOM 722 C C . ASN A 1 91 ? -29.837 15.085 57.947 1.00 84.62 91 ASN A C 1
ATOM 724 O O . ASN A 1 91 ? -29.651 15.853 56.991 1.00 84.62 91 ASN A O 1
ATOM 728 N N . VAL A 1 92 ? -31.039 14.765 58.414 1.00 87.00 92 VAL A N 1
ATOM 729 C CA . VAL A 1 92 ? -32.325 15.303 57.968 1.00 87.00 92 VAL A CA 1
ATOM 730 C C . VAL A 1 92 ? -32.911 16.102 59.120 1.00 87.00 92 VAL A C 1
ATOM 732 O O . VAL A 1 92 ? -32.913 15.636 60.258 1.00 87.00 92 VAL A O 1
ATOM 735 N N . ILE A 1 93 ? -33.408 17.294 58.817 1.00 88.50 93 ILE A N 1
ATOM 736 C CA . ILE A 1 93 ? -34.112 18.138 59.776 1.00 88.50 93 ILE A CA 1
ATOM 737 C C . ILE A 1 93 ? -35.580 18.158 59.388 1.00 88.50 93 ILE A C 1
ATOM 739 O O . ILE A 1 93 ? -35.913 18.450 58.235 1.00 88.50 93 ILE A O 1
ATOM 743 N N . HIS A 1 94 ? -36.426 17.846 60.359 1.00 89.44 94 HIS A N 1
ATOM 744 C CA . HIS A 1 94 ? -37.866 17.955 60.246 1.00 89.44 94 HIS A CA 1
ATOM 745 C C . HIS A 1 94 ? -38.286 19.356 60.693 1.00 89.44 94 HIS A C 1
ATOM 747 O O . HIS A 1 94 ? -38.019 19.768 61.828 1.00 89.44 94 HIS A O 1
ATOM 753 N N . ILE A 1 95 ? -38.911 20.104 59.790 1.00 88.75 95 ILE A N 1
ATOM 754 C CA . ILE A 1 95 ? -39.297 21.499 59.999 1.00 88.75 95 ILE A CA 1
ATOM 755 C C . ILE A 1 95 ? -40.764 21.720 59.644 1.00 88.75 95 ILE A C 1
ATOM 757 O O . ILE A 1 95 ? -41.295 21.077 58.744 1.00 88.75 95 ILE A O 1
ATOM 761 N N . LYS A 1 96 ? -41.395 22.694 60.293 1.00 89.00 96 LYS A N 1
ATOM 762 C CA . LYS A 1 96 ? -42.713 23.212 59.937 1.00 89.00 96 LYS A CA 1
ATOM 763 C C . LYS A 1 96 ? -42.576 24.645 59.445 1.00 89.00 96 LYS A C 1
ATOM 765 O O . LYS A 1 96 ? -42.118 25.530 60.175 1.00 89.00 96 LYS A O 1
ATOM 770 N N . ALA A 1 97 ? -42.908 24.873 58.177 1.00 87.56 97 ALA A N 1
ATOM 771 C CA . ALA A 1 97 ? -42.546 26.112 57.495 1.00 87.56 97 ALA A CA 1
ATOM 772 C C . ALA A 1 97 ? -43.470 26.468 56.325 1.00 87.56 97 ALA A C 1
ATOM 774 O O . ALA A 1 97 ? -44.178 25.624 55.780 1.00 87.56 97 ALA A O 1
ATOM 775 N N . ARG A 1 98 ? -43.429 27.738 55.904 1.00 89.44 98 ARG A N 1
ATOM 776 C CA . ARG A 1 98 ? -44.157 28.235 54.725 1.00 89.44 98 ARG A CA 1
ATOM 777 C C . ARG A 1 98 ? -43.252 28.289 53.499 1.00 89.44 98 ARG A C 1
ATOM 779 O O . ARG A 1 98 ? -42.073 28.636 53.608 1.00 89.44 98 ARG A O 1
ATOM 786 N N . ILE A 1 99 ? -43.823 28.022 52.327 1.00 89.88 99 ILE A N 1
ATOM 787 C CA . ILE A 1 99 ? -43.171 28.265 51.037 1.00 89.88 99 ILE A CA 1
ATOM 788 C C . ILE A 1 99 ? -43.369 29.737 50.686 1.00 89.88 99 ILE A C 1
ATOM 790 O O . ILE A 1 99 ? -44.500 30.186 50.501 1.00 89.88 99 ILE A O 1
ATOM 794 N N . LYS A 1 100 ? -42.273 30.489 50.575 1.00 88.62 100 LYS A N 1
ATOM 795 C CA . LYS A 1 100 ? -42.289 31.913 50.206 1.00 88.62 100 LYS A CA 1
ATOM 796 C C . LYS A 1 100 ? -42.372 32.114 48.699 1.00 88.62 100 LYS A C 1
ATOM 798 O O . LYS A 1 100 ? -43.073 33.013 48.239 1.00 88.62 100 LYS A O 1
ATOM 803 N N . ASN A 1 101 ? -41.615 31.311 47.959 1.00 90.00 101 ASN A N 1
ATOM 804 C CA . ASN A 1 101 ? -41.538 31.358 46.507 1.00 90.00 101 ASN A CA 1
ATOM 805 C C . ASN A 1 101 ? -41.086 30.000 45.961 1.00 90.00 101 ASN A C 1
ATOM 807 O O . ASN A 1 101 ? -40.296 29.297 46.602 1.00 90.00 101 ASN A O 1
ATOM 811 N N . LYS A 1 102 ? -41.513 29.681 44.745 1.00 92.69 102 LYS A N 1
ATOM 812 C CA . LYS A 1 102 ? -41.091 28.511 43.987 1.00 92.69 102 LYS A CA 1
ATOM 813 C C . LYS A 1 102 ? -40.460 28.951 42.673 1.00 92.69 102 LYS A C 1
ATOM 815 O O . LYS A 1 102 ? -40.995 29.738 41.904 1.00 92.69 102 LYS A O 1
ATOM 820 N N . ASN A 1 103 ? -39.291 28.398 42.386 1.00 91.38 103 ASN A N 1
ATOM 821 C CA . ASN A 1 103 ? -38.667 28.483 41.079 1.00 91.38 103 ASN A CA 1
ATOM 822 C C . ASN A 1 103 ? -38.919 27.174 40.329 1.00 91.38 103 ASN A C 1
ATOM 824 O O . ASN A 1 103 ? -38.170 26.201 40.460 1.00 91.38 103 ASN A O 1
ATOM 828 N N . SER A 1 104 ? -39.987 27.171 39.534 1.00 88.81 104 SER A N 1
ATOM 829 C CA . SER A 1 104 ? -40.403 26.030 38.716 1.00 88.81 104 SER A CA 1
ATOM 830 C C . SER A 1 104 ? -39.347 25.593 37.686 1.00 88.81 104 SER A C 1
ATOM 832 O O . SER A 1 104 ? -39.213 24.402 37.434 1.00 88.81 104 SER A O 1
ATOM 834 N N . LEU A 1 105 ? -38.531 26.508 37.144 1.00 87.44 105 LEU A N 1
ATOM 835 C CA . LEU A 1 105 ? -37.477 26.167 36.171 1.00 87.44 105 LEU A CA 1
ATOM 836 C C . LEU A 1 105 ? -36.307 25.405 36.808 1.00 87.44 105 LEU A C 1
ATOM 838 O O . LEU A 1 105 ? -35.732 24.504 36.198 1.00 87.44 105 LEU A O 1
ATOM 842 N N . LYS A 1 106 ? -35.937 25.776 38.038 1.00 89.00 106 LYS A N 1
ATOM 843 C CA . LYS A 1 106 ? -34.821 25.155 38.771 1.00 89.00 106 LYS A CA 1
ATOM 844 C C . LYS A 1 106 ? -35.260 24.029 39.711 1.00 89.00 106 LYS A C 1
ATOM 846 O O . LYS A 1 106 ? -34.394 23.404 40.315 1.00 89.00 106 LYS A O 1
ATOM 851 N N . HIS A 1 107 ? -36.562 23.755 39.814 1.00 91.25 107 HIS A N 1
ATOM 852 C CA . HIS A 1 107 ? -37.155 22.832 40.790 1.00 91.25 107 HIS A CA 1
ATOM 853 C C . HIS A 1 107 ? -36.740 23.164 42.232 1.00 91.25 107 HIS A C 1
ATOM 855 O O . HIS A 1 107 ? -36.297 22.303 42.993 1.00 91.25 107 HIS A O 1
ATOM 861 N N . GLN A 1 108 ? -36.831 24.447 42.584 1.00 94.44 108 GLN A N 1
ATOM 862 C CA . GLN A 1 108 ? -36.420 24.970 43.887 1.00 94.44 108 GLN A CA 1
ATOM 863 C C . GLN A 1 108 ? -37.579 25.651 44.597 1.00 94.44 108 GLN A C 1
ATOM 865 O O . GLN A 1 108 ? -38.384 26.319 43.953 1.00 94.44 108 GLN A O 1
ATOM 870 N N . ILE A 1 109 ? -37.639 25.521 45.917 1.00 91.94 109 ILE A N 1
ATOM 871 C CA . ILE A 1 109 ? -38.498 26.339 46.775 1.00 91.94 109 ILE A CA 1
ATOM 872 C C . ILE A 1 109 ? -37.647 27.102 47.783 1.00 91.94 109 ILE A C 1
ATOM 874 O O . ILE A 1 109 ? -36.604 26.617 48.226 1.00 91.94 109 ILE A O 1
ATOM 878 N N . THR A 1 110 ? -38.107 28.294 48.139 1.00 90.62 110 THR A N 1
ATOM 879 C CA . THR A 1 110 ? -37.595 29.066 49.269 1.00 90.62 110 THR A CA 1
ATOM 880 C C . THR A 1 110 ? -38.526 28.843 50.454 1.00 90.62 110 THR A C 1
ATOM 882 O O . THR A 1 110 ? -39.694 29.239 50.410 1.00 90.62 110 THR A O 1
ATOM 885 N N . ILE A 1 111 ? -38.008 28.183 51.486 1.00 86.56 111 ILE A N 1
ATOM 886 C CA . ILE A 1 111 ? -38.684 27.895 52.750 1.00 86.56 111 ILE A CA 1
ATOM 887 C C . ILE A 1 111 ? -38.300 28.981 53.761 1.00 86.56 111 ILE A C 1
ATOM 889 O O . ILE A 1 111 ? -37.124 29.333 53.872 1.00 86.56 111 ILE A O 1
ATOM 893 N N . GLY A 1 112 ? -39.276 29.522 54.493 1.00 79.19 112 GLY A N 1
ATOM 894 C CA . GLY A 1 112 ? -39.022 30.663 55.378 1.00 79.19 112 GLY A CA 1
ATOM 895 C C . GLY A 1 112 ? -38.575 31.884 54.566 1.00 79.19 112 GLY A C 1
ATOM 896 O O . GLY A 1 112 ? -39.168 32.182 53.526 1.00 79.19 112 GLY A O 1
ATOM 897 N N . GLU A 1 113 ? -37.530 32.597 54.994 1.00 72.31 113 GLU A N 1
ATOM 898 C CA . GLU A 1 113 ? -37.035 33.751 54.229 1.00 72.31 113 GLU A CA 1
ATOM 899 C C . GLU A 1 113 ? -35.851 33.463 53.305 1.00 72.31 113 GLU A C 1
ATOM 901 O O . GLU A 1 113 ? -35.715 34.177 52.307 1.00 72.31 113 GLU A O 1
ATOM 906 N N . ASP A 1 114 ? -35.048 32.436 53.590 1.00 81.81 114 ASP A N 1
ATOM 907 C CA . ASP A 1 114 ? -33.717 32.251 53.000 1.00 81.81 114 ASP A CA 1
ATOM 908 C C . ASP A 1 114 ? -33.333 30.793 52.670 1.00 81.81 114 ASP A C 1
ATOM 910 O O . ASP A 1 114 ? -32.409 30.567 51.878 1.00 81.81 114 ASP A O 1
ATOM 914 N N . LEU A 1 115 ? -34.037 29.783 53.198 1.00 85.81 115 LEU A N 1
ATOM 915 C CA . LEU A 1 115 ? -33.673 28.383 52.976 1.00 85.81 115 LEU A CA 1
ATOM 916 C C . LEU A 1 115 ? -34.132 27.900 51.592 1.00 85.81 115 LEU A C 1
ATOM 918 O O . LEU A 1 115 ? -35.275 27.500 51.384 1.00 85.81 115 LEU A O 1
ATOM 922 N N . ILE A 1 116 ? -33.215 27.910 50.625 1.00 89.50 116 ILE A N 1
ATOM 923 C CA . ILE A 1 116 ? -33.466 27.404 49.269 1.00 89.50 116 ILE A CA 1
ATOM 924 C C . ILE A 1 116 ? -33.177 25.905 49.212 1.00 89.50 116 ILE A C 1
ATOM 926 O O . ILE A 1 116 ? -32.027 25.493 49.390 1.00 89.50 116 ILE A O 1
ATOM 930 N N . VAL A 1 117 ? -34.192 25.104 48.887 1.00 91.38 117 VAL A N 1
ATOM 931 C CA . VAL A 1 117 ? -34.073 23.647 48.733 1.00 91.38 117 VAL A CA 1
ATOM 932 C C . VAL A 1 117 ? -34.574 23.186 47.372 1.00 91.38 117 VAL A C 1
ATOM 934 O O . VAL A 1 117 ? -35.486 23.770 46.790 1.00 91.38 117 VAL A O 1
ATOM 937 N N . ASN A 1 118 ? -33.971 22.117 46.859 1.00 92.00 118 ASN A N 1
ATOM 938 C CA . ASN A 1 118 ? -34.388 21.474 45.619 1.00 92.00 118 ASN A CA 1
ATOM 939 C C . ASN A 1 118 ? -35.423 20.386 45.913 1.00 92.00 118 ASN A C 1
ATOM 941 O O . ASN A 1 118 ? -35.192 19.541 46.783 1.00 92.00 118 ASN A O 1
ATOM 945 N N . TYR A 1 119 ? -36.507 20.352 45.145 1.00 90.81 119 TYR A N 1
ATOM 946 C CA . TYR A 1 119 ? -37.505 19.285 45.192 1.00 90.81 119 TYR A CA 1
ATOM 947 C C . TYR A 1 119 ? -37.419 18.382 43.946 1.00 90.81 119 TYR A C 1
ATOM 949 O O . TYR A 1 119 ? -36.869 18.786 42.915 1.00 90.81 119 TYR A O 1
ATOM 957 N N . PRO A 1 120 ? -37.922 17.136 44.007 1.00 88.94 120 PRO A N 1
ATOM 958 C CA . PRO A 1 120 ? -37.941 16.239 42.855 1.00 88.94 120 PRO A CA 1
ATOM 959 C C . PRO A 1 120 ? -38.756 16.811 41.681 1.00 88.94 120 PRO A C 1
ATOM 961 O O . PRO A 1 120 ? -39.884 17.246 41.894 1.00 88.94 120 PRO A O 1
ATOM 964 N N . PRO A 1 121 ? -38.275 16.751 40.423 1.00 88.44 121 PRO A N 1
ATOM 965 C CA . PRO A 1 121 ? -38.990 17.336 39.285 1.00 88.44 121 PRO A CA 1
ATOM 966 C C . PRO A 1 121 ? -40.425 16.838 39.093 1.00 88.44 121 PRO A C 1
ATOM 968 O O . PRO A 1 121 ? -41.288 17.575 38.630 1.00 88.44 121 PRO A O 1
ATOM 971 N N . HIS A 1 122 ? -40.710 15.585 39.458 1.00 87.81 122 HIS A N 1
ATOM 972 C CA . HIS A 1 122 ? -42.057 15.021 39.359 1.00 87.81 122 HIS A CA 1
ATOM 973 C C . HIS A 1 122 ? -43.032 15.552 40.420 1.00 87.81 122 HIS A C 1
ATOM 975 O O . HIS A 1 122 ? -44.226 15.318 40.282 1.00 87.81 122 HIS A O 1
ATOM 981 N N . TRP A 1 123 ? -42.558 16.294 41.427 1.00 90.88 123 TRP A N 1
ATOM 982 C CA . TRP A 1 123 ? -43.398 16.984 42.414 1.00 90.88 123 TRP A CA 1
ATOM 983 C C . TRP A 1 123 ? -43.823 18.392 41.984 1.00 90.88 123 TRP A C 1
ATOM 985 O O . TRP A 1 123 ? -44.631 19.024 42.658 1.00 90.88 123 TRP A O 1
ATOM 995 N N . GLN A 1 124 ? -43.311 18.898 40.858 1.00 90.38 124 GLN A N 1
ATOM 996 C CA . GLN A 1 124 ? -43.513 20.286 40.433 1.00 90.38 124 GLN A CA 1
ATOM 997 C C . GLN A 1 124 ? -44.987 20.707 40.358 1.00 90.38 124 GLN A C 1
ATOM 999 O O . GLN A 1 124 ? -45.302 21.839 40.716 1.00 90.38 124 GLN A O 1
ATOM 1004 N N . SER A 1 125 ? -45.876 19.824 39.901 1.00 87.88 125 SER A N 1
ATOM 1005 C CA . SER A 1 125 ? -47.311 20.112 39.778 1.00 87.88 125 SER A CA 1
ATOM 1006 C C . SER A 1 125 ? -48.065 20.065 41.110 1.00 87.88 125 SER A C 1
ATOM 1008 O O . SER A 1 125 ? -49.164 20.599 41.185 1.00 87.88 125 SER A O 1
ATOM 1010 N N . PHE A 1 126 ? -47.484 19.452 42.144 1.00 89.19 126 PHE A N 1
ATOM 1011 C CA . PHE A 1 126 ? -48.124 19.229 43.446 1.00 89.19 126 PHE A CA 1
ATOM 1012 C C . PHE A 1 126 ? -47.628 20.200 44.526 1.00 89.19 126 PHE A C 1
ATOM 1014 O O . PHE A 1 126 ? -48.278 20.372 45.550 1.00 89.19 126 PHE A O 1
ATOM 1021 N N . ILE A 1 127 ? -46.487 20.859 44.300 1.00 90.31 127 ILE A N 1
ATOM 1022 C CA . ILE A 1 127 ? -45.959 21.884 45.207 1.00 90.31 127 ILE A CA 1
ATOM 1023 C C . ILE A 1 127 ? -46.503 23.261 44.788 1.00 90.31 127 ILE A C 1
ATOM 1025 O O . ILE A 1 127 ? -46.262 23.681 43.646 1.00 90.31 127 ILE A O 1
ATOM 1029 N N . PRO A 1 128 ? -47.189 23.996 45.684 1.00 88.94 128 PRO A N 1
ATOM 1030 C CA . PRO A 1 128 ? -47.738 25.315 45.381 1.00 88.94 128 PRO A CA 1
ATOM 1031 C C . PRO A 1 128 ? -46.637 26.373 45.212 1.00 88.94 128 PRO A C 1
ATOM 1033 O O . PRO A 1 128 ? -45.520 26.229 45.706 1.00 88.94 128 PRO A O 1
ATOM 1036 N N . GLU A 1 129 ? -46.952 27.468 44.512 1.00 88.12 129 GLU A N 1
ATOM 1037 C CA . GLU A 1 129 ? -46.002 28.575 44.296 1.00 88.12 129 GLU A CA 1
ATOM 1038 C C . GLU A 1 129 ? -45.674 29.336 45.596 1.00 88.12 129 GLU A C 1
ATOM 1040 O O . GLU A 1 129 ? -44.558 29.825 45.783 1.00 88.12 129 GLU A O 1
ATOM 1045 N N . LYS A 1 130 ? -46.643 29.399 46.516 1.00 89.81 130 LYS A N 1
ATOM 1046 C CA . LYS A 1 130 ? -46.539 29.986 47.856 1.00 89.81 130 LYS A CA 1
ATOM 1047 C C . LYS A 1 130 ? -47.563 29.312 48.776 1.00 89.81 130 LYS A C 1
ATOM 1049 O O . LYS A 1 130 ? -48.657 28.999 48.310 1.00 89.81 130 LYS A O 1
ATOM 1054 N N . THR A 1 131 ? -47.251 29.128 50.061 1.00 86.56 131 THR A N 1
ATOM 1055 C CA . THR A 1 131 ? -48.229 28.656 51.062 1.00 86.56 131 THR A CA 1
ATOM 1056 C C . THR A 1 131 ? -48.598 29.762 52.046 1.00 86.56 131 THR A C 1
ATOM 1058 O O . THR A 1 131 ? -47.769 30.603 52.406 1.00 86.56 131 THR A O 1
ATOM 1061 N N . LEU A 1 132 ? -49.866 29.781 52.464 1.00 80.31 132 LEU A N 1
ATOM 1062 C CA . LEU A 1 132 ? -50.354 30.661 53.531 1.00 80.31 132 LEU A CA 1
ATOM 1063 C C . LEU A 1 132 ? -50.131 30.028 54.907 1.00 80.31 132 LEU A C 1
ATOM 1065 O O . LEU A 1 132 ? -49.751 30.736 55.836 1.00 80.31 132 LEU A O 1
ATOM 1069 N N . ASP A 1 133 ? -50.277 28.706 54.997 1.00 84.56 133 ASP A N 1
ATOM 1070 C CA . ASP A 1 133 ? -50.080 27.924 56.213 1.00 84.56 133 ASP A CA 1
ATOM 1071 C C . ASP A 1 133 ? -48.723 27.215 56.229 1.00 84.56 133 ASP A C 1
ATOM 1073 O O . ASP A 1 133 ? -48.066 27.028 55.193 1.00 84.56 133 ASP A O 1
ATOM 1077 N N . SER A 1 134 ? -48.266 26.904 57.445 1.00 84.81 134 SER A N 1
ATOM 1078 C CA . SER A 1 134 ? -47.004 26.203 57.674 1.00 84.81 134 SER A CA 1
ATOM 1079 C C . SER A 1 134 ? -47.221 24.698 57.552 1.00 84.81 134 SER A C 1
ATOM 1081 O O . SER A 1 134 ? -47.992 24.127 58.320 1.00 84.81 134 SER A O 1
ATOM 1083 N N . GLU A 1 135 ? -46.494 24.076 56.630 1.00 87.44 135 GLU A N 1
ATOM 1084 C CA . GLU A 1 135 ? -46.549 22.643 56.334 1.00 87.44 135 GLU A CA 1
ATOM 1085 C C . GLU A 1 135 ? -45.324 21.925 56.901 1.00 87.44 135 GLU A C 1
ATOM 1087 O O . GLU A 1 135 ? -44.247 22.521 57.019 1.00 87.44 135 GLU A O 1
ATOM 1092 N N . GLU A 1 136 ? -45.482 20.646 57.233 1.00 90.31 136 GLU A N 1
ATOM 1093 C CA . GLU A 1 136 ? -44.381 19.787 57.678 1.00 90.31 136 GLU A CA 1
ATOM 1094 C C . GLU A 1 136 ? -43.511 19.346 56.495 1.00 90.31 136 GLU A C 1
ATOM 1096 O O . GLU A 1 136 ? -44.000 18.966 55.422 1.00 90.31 136 GLU A O 1
ATOM 1101 N N . MET A 1 137 ? -42.196 19.429 56.685 1.00 91.1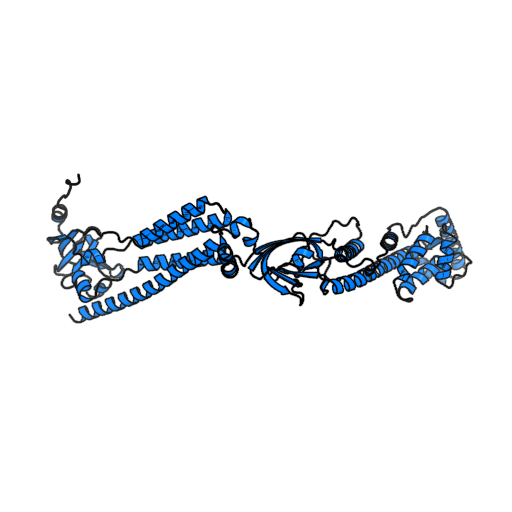2 137 MET A N 1
ATOM 1102 C CA . MET A 1 137 ? -41.192 19.176 55.661 1.00 91.12 137 MET A CA 1
ATOM 1103 C C . MET A 1 137 ? -39.974 18.475 56.252 1.00 91.12 137 MET A C 1
ATOM 1105 O O . MET A 1 137 ? -39.463 18.867 57.297 1.00 91.12 137 MET A O 1
ATOM 1109 N N . ASP A 1 138 ? -39.430 17.516 55.507 1.00 90.88 138 ASP A N 1
ATOM 1110 C CA . ASP A 1 138 ? -38.114 16.943 55.798 1.00 90.88 138 ASP A CA 1
ATOM 1111 C C . ASP A 1 138 ? -37.090 17.517 54.824 1.00 90.88 138 ASP A C 1
ATOM 1113 O O . ASP A 1 138 ? -37.255 17.406 53.604 1.00 90.88 138 ASP A O 1
ATOM 1117 N N . VAL A 1 139 ? -36.009 18.100 55.344 1.00 88.56 139 VAL A N 1
ATOM 1118 C CA . VAL A 1 139 ? -34.965 18.736 54.532 1.00 88.56 139 VAL A CA 1
ATOM 1119 C C . VAL A 1 139 ? -33.578 18.229 54.911 1.00 88.56 139 VAL A C 1
ATOM 1121 O O . VAL A 1 139 ? -33.226 18.119 56.083 1.00 88.56 139 VAL A O 1
ATOM 1124 N N . THR A 1 140 ? -32.732 17.980 53.911 1.00 86.94 140 THR A N 1
ATOM 1125 C CA . THR A 1 140 ? -31.297 17.755 54.124 1.00 86.94 140 THR A CA 1
ATOM 1126 C C . THR A 1 140 ? -30.516 19.060 54.013 1.00 86.94 140 THR A C 1
ATOM 1128 O O . THR A 1 140 ? -30.544 19.733 52.982 1.00 86.94 140 THR A O 1
ATOM 1131 N N . LEU A 1 141 ? -29.732 19.405 55.037 1.00 77.50 141 LEU A N 1
ATOM 1132 C CA . LEU A 1 141 ? -28.916 20.628 55.006 1.00 77.50 141 LEU A CA 1
ATOM 1133 C C . LEU A 1 141 ? -27.711 20.525 54.064 1.00 77.50 141 LEU A C 1
ATOM 1135 O O . LEU A 1 141 ? -27.372 21.478 53.367 1.00 77.50 141 LEU A O 1
ATOM 1139 N N . SER A 1 142 ? -27.065 19.355 54.034 1.00 76.62 142 SER A N 1
ATOM 1140 C CA . SER A 1 142 ? -25.794 19.167 53.318 1.00 76.62 142 SER A CA 1
ATOM 1141 C C . SER A 1 142 ? -25.908 19.323 51.797 1.00 76.62 142 SER A C 1
ATOM 1143 O O . SER A 1 142 ? -24.988 19.825 51.160 1.00 76.62 142 SER A O 1
ATOM 1145 N N . ASP A 1 143 ? -27.025 18.907 51.199 1.00 77.00 143 ASP A N 1
ATOM 1146 C CA . ASP A 1 143 ? -27.287 19.035 49.759 1.00 77.00 143 ASP A CA 1
ATOM 1147 C C . ASP A 1 143 ? -28.571 19.799 49.428 1.00 77.00 143 ASP A C 1
ATOM 1149 O O . ASP A 1 143 ? -28.972 19.815 48.260 1.00 77.00 143 ASP A O 1
ATOM 1153 N N . ARG A 1 144 ? -29.177 20.450 50.432 1.00 87.00 144 ARG A N 1
ATOM 1154 C CA . ARG A 1 144 ? -30.356 21.315 50.307 1.00 87.00 144 ARG A CA 1
ATOM 1155 C C . ARG A 1 144 ? -31.459 20.652 49.484 1.00 87.00 144 ARG A C 1
ATOM 1157 O O . ARG A 1 144 ? -31.823 21.150 48.413 1.00 87.00 144 ARG A O 1
ATOM 1164 N N . ARG A 1 145 ? -31.948 19.491 49.931 1.00 88.69 145 ARG A N 1
ATOM 1165 C CA . ARG A 1 145 ? -33.037 18.762 49.261 1.00 88.69 145 ARG A CA 1
ATOM 1166 C C . ARG A 1 145 ? -34.245 18.597 50.159 1.00 88.69 145 ARG A C 1
ATOM 1168 O O . ARG A 1 145 ? -34.100 18.328 51.344 1.00 88.69 145 ARG A O 1
ATOM 1175 N N . LEU A 1 146 ? -35.413 18.693 49.541 1.00 90.56 146 LEU A N 1
ATOM 1176 C CA . LEU A 1 146 ? -36.694 18.357 50.139 1.00 90.56 146 LEU A CA 1
ATOM 1177 C C . LEU A 1 146 ? -36.925 16.845 50.011 1.00 90.56 146 LEU A C 1
ATOM 1179 O O . LEU A 1 146 ? -36.897 16.310 48.899 1.00 90.56 146 LEU A O 1
ATOM 1183 N N . LEU A 1 147 ? -37.105 16.165 51.140 1.00 89.56 147 LEU A N 1
ATOM 1184 C CA . LEU A 1 147 ? -37.386 14.729 51.230 1.00 89.56 147 LEU A CA 1
ATOM 1185 C C . LEU A 1 147 ? -38.869 14.434 51.474 1.00 89.56 147 LEU A C 1
ATOM 1187 O O . LEU A 1 147 ? -39.350 13.393 51.026 1.00 89.56 147 LEU A O 1
ATOM 1191 N N . CYS A 1 148 ? -39.572 15.341 52.151 1.00 90.50 148 CYS A N 1
ATOM 1192 C CA . CYS A 1 148 ? -41.001 15.254 52.438 1.00 90.50 148 CYS A CA 1
ATOM 1193 C C . CYS A 1 148 ? -41.643 16.650 52.372 1.00 90.50 148 CYS A C 1
ATOM 1195 O O . CYS A 1 148 ? -40.985 17.629 52.733 1.00 90.50 148 CYS A O 1
ATOM 1197 N N . TYR A 1 149 ? -42.891 16.735 51.913 1.00 89.88 149 TYR A N 1
ATOM 1198 C CA . TYR A 1 149 ? -43.741 17.930 51.939 1.00 89.88 149 TYR A CA 1
ATOM 1199 C C . TYR A 1 149 ? -45.209 17.508 52.055 1.00 89.88 149 TYR A C 1
ATOM 1201 O O . TYR A 1 149 ? -45.779 17.000 51.084 1.00 89.88 149 TYR A O 1
ATOM 1209 N N . GLY A 1 150 ? -45.812 17.692 53.234 1.00 86.00 150 GLY A N 1
ATOM 1210 C CA . GLY A 1 150 ? -47.162 17.194 53.518 1.00 86.00 150 GLY A CA 1
ATOM 1211 C C . GLY A 1 150 ? -47.273 15.691 53.223 1.00 86.00 150 GLY A C 1
ATOM 1212 O O . GLY A 1 150 ? -46.535 14.884 53.780 1.00 86.00 150 GLY A O 1
ATOM 1213 N N . ASN A 1 151 ? -48.144 15.316 52.281 1.00 84.69 151 ASN A N 1
ATOM 1214 C CA . ASN A 1 151 ? -48.335 13.919 51.860 1.00 84.69 151 ASN A CA 1
ATOM 1215 C C . ASN A 1 151 ? -47.304 13.417 50.823 1.00 84.69 151 ASN A C 1
ATOM 1217 O O . ASN A 1 151 ? -47.279 12.227 50.494 1.00 84.69 151 ASN A O 1
ATOM 1221 N N . LEU A 1 152 ? -46.452 14.294 50.279 1.00 89.69 152 LEU A N 1
ATOM 1222 C CA . LEU A 1 152 ? -45.410 13.921 49.319 1.00 89.69 152 LEU A CA 1
ATOM 1223 C C . LEU A 1 152 ? -44.168 13.442 50.070 1.00 89.69 152 LEU A C 1
ATOM 1225 O O . LEU A 1 152 ? -43.588 14.198 50.841 1.00 89.69 152 LEU A O 1
ATOM 1229 N N . SER A 1 153 ? -43.706 12.217 49.812 1.00 89.88 153 SER A N 1
ATOM 1230 C CA . SER A 1 153 ? -42.530 11.655 50.489 1.00 89.88 153 SER A CA 1
ATOM 1231 C C . SER A 1 153 ? -41.670 10.831 49.539 1.00 89.88 153 SER A C 1
ATOM 1233 O O . SER A 1 153 ? -42.160 9.926 48.862 1.00 89.88 153 SER A O 1
ATOM 1235 N N . ILE A 1 154 ? -40.360 11.108 49.515 1.00 87.56 154 ILE A N 1
ATOM 1236 C CA . ILE A 1 154 ? -39.396 10.346 48.708 1.00 87.56 154 ILE A CA 1
ATOM 1237 C C . ILE A 1 154 ? -39.328 8.886 49.170 1.00 87.56 154 ILE A C 1
ATOM 1239 O O . ILE A 1 154 ? -39.148 7.998 48.337 1.00 87.56 154 ILE A O 1
ATOM 1243 N N . SER A 1 155 ? -39.469 8.624 50.471 1.00 87.19 155 SER A N 1
ATOM 1244 C CA . SER A 1 155 ? -39.478 7.256 51.000 1.00 87.19 155 SER A CA 1
ATOM 1245 C C . SER A 1 155 ? -40.691 6.479 50.473 1.00 87.19 155 SER A C 1
ATOM 1247 O O . SER A 1 155 ? -40.511 5.407 49.897 1.00 87.19 155 SER A O 1
ATOM 1249 N N . SER A 1 156 ? -41.890 7.074 50.525 1.00 87.62 156 SER A N 1
ATOM 1250 C CA . SER A 1 156 ? -43.120 6.479 49.970 1.00 87.62 156 SER A CA 1
ATOM 1251 C C . SER A 1 156 ? -43.029 6.260 48.451 1.00 87.62 156 SER A C 1
ATOM 1253 O O . SER A 1 156 ? -43.334 5.174 47.953 1.00 87.62 156 SER A O 1
ATOM 1255 N N . ASP A 1 157 ? -42.491 7.240 47.712 1.00 89.19 157 ASP A N 1
ATOM 1256 C CA . ASP A 1 157 ? -42.231 7.123 46.270 1.00 89.19 157 ASP A CA 1
ATOM 1257 C C . ASP A 1 157 ? -41.359 5.902 45.931 1.00 89.19 157 ASP A C 1
ATOM 1259 O O . ASP A 1 157 ? -41.547 5.240 44.904 1.00 89.19 157 ASP A O 1
ATOM 1263 N N . ILE A 1 158 ? -40.341 5.633 46.754 1.00 87.50 158 ILE A N 1
ATOM 1264 C CA . ILE A 1 158 ? -39.408 4.524 46.540 1.00 87.50 158 ILE A CA 1
ATOM 1265 C C . ILE A 1 158 ? -40.050 3.189 46.919 1.00 87.50 158 ILE A C 1
ATOM 1267 O O . ILE A 1 158 ? -39.839 2.214 46.198 1.00 87.50 158 ILE A O 1
ATOM 1271 N N . GLU A 1 159 ? -40.823 3.131 48.000 1.00 88.38 159 GLU A N 1
ATOM 1272 C CA . GLU A 1 159 ? -41.516 1.910 48.430 1.00 88.38 159 GLU A CA 1
ATOM 1273 C C . GLU A 1 159 ? -42.573 1.469 47.412 1.00 88.38 159 GLU A C 1
ATOM 1275 O O . GLU A 1 159 ? -42.612 0.300 47.030 1.00 88.38 159 GLU A O 1
ATOM 1280 N N . GLN A 1 160 ? -43.381 2.405 46.907 1.00 88.38 160 GLN A N 1
ATOM 1281 C CA . GLN A 1 160 ? -44.495 2.089 46.007 1.00 88.38 160 GLN A CA 1
ATOM 1282 C C . GLN A 1 160 ? -44.070 1.909 44.542 1.00 88.38 160 GLN A C 1
ATOM 1284 O O . GLN A 1 160 ? -44.616 1.064 43.823 1.00 88.38 160 GLN A O 1
ATOM 1289 N N . PHE A 1 161 ? -43.099 2.698 44.067 1.00 88.62 161 PHE A N 1
ATOM 1290 C CA . PHE A 1 161 ? -42.734 2.749 42.641 1.00 88.62 161 PHE A CA 1
ATOM 1291 C C . PHE A 1 161 ? -41.282 2.347 42.355 1.00 88.62 161 PHE A C 1
ATOM 1293 O O . PHE A 1 161 ? -40.864 2.320 41.191 1.00 88.62 161 PHE A O 1
ATOM 1300 N N . GLY A 1 162 ? -40.507 2.011 43.388 1.00 85.81 162 GLY A N 1
ATOM 1301 C CA . GLY A 1 162 ? -39.085 1.696 43.291 1.00 85.81 162 GLY A CA 1
ATOM 1302 C C . GLY A 1 162 ? -38.193 2.938 43.178 1.00 85.81 162 GLY A C 1
ATOM 1303 O O . GLY A 1 162 ? -38.632 4.046 42.868 1.00 85.81 162 GLY A O 1
ATOM 1304 N N . ALA A 1 163 ? -36.887 2.758 43.396 1.00 83.56 163 ALA A N 1
ATOM 1305 C CA . ALA A 1 163 ? -35.906 3.839 43.276 1.00 83.56 163 ALA A CA 1
ATOM 1306 C C . ALA A 1 163 ? -35.638 4.242 41.813 1.00 83.56 163 ALA A C 1
ATOM 1308 O O . ALA A 1 163 ? -35.615 3.400 40.905 1.00 83.56 163 ALA A O 1
ATOM 1309 N N . ALA A 1 164 ? -35.350 5.529 41.591 1.00 83.50 164 ALA A N 1
ATOM 1310 C CA . ALA A 1 164 ? -34.964 6.039 40.279 1.00 83.50 164 ALA A CA 1
ATOM 1311 C C . ALA A 1 164 ? -33.666 5.374 39.783 1.00 83.50 164 ALA A C 1
ATOM 1313 O O . ALA A 1 164 ? -32.684 5.216 40.514 1.00 83.50 164 ALA A O 1
ATOM 1314 N N . LYS A 1 165 ? -33.629 4.992 38.506 1.00 86.00 165 LYS A N 1
ATOM 1315 C CA . LYS A 1 165 ? -32.451 4.377 37.895 1.00 86.00 165 LYS A CA 1
ATOM 1316 C C . LYS A 1 165 ? -31.436 5.454 37.512 1.00 86.00 165 LYS A C 1
ATOM 1318 O O . LYS A 1 165 ? -31.688 6.291 36.652 1.00 86.00 165 LYS A O 1
ATOM 1323 N N . TYR A 1 166 ? -30.244 5.408 38.102 1.00 83.44 166 TYR A N 1
ATOM 1324 C CA . TYR A 1 166 ? -29.167 6.347 37.774 1.00 83.44 166 TYR A CA 1
ATOM 1325 C C . TYR A 1 166 ? -28.590 6.099 36.367 1.00 83.44 166 TYR A C 1
ATOM 1327 O O . TYR A 1 166 ? -28.021 5.028 36.123 1.00 83.44 166 TYR A O 1
ATOM 1335 N N . ILE A 1 167 ? -28.715 7.086 35.469 1.00 86.75 167 ILE A N 1
ATOM 1336 C CA . ILE A 1 167 ? -28.323 6.989 34.047 1.00 86.75 167 ILE A CA 1
ATOM 1337 C C . ILE A 1 167 ? -26.921 7.526 33.731 1.00 86.75 167 ILE A C 1
ATOM 1339 O O . ILE A 1 167 ? -26.262 7.001 32.840 1.00 86.75 167 ILE A O 1
ATOM 1343 N N . ILE A 1 168 ? -26.436 8.528 34.477 1.00 85.56 168 ILE A N 1
ATOM 1344 C CA . ILE A 1 168 ? -25.252 9.327 34.099 1.00 85.56 168 ILE A CA 1
ATOM 1345 C C . ILE A 1 168 ? -24.003 8.456 33.919 1.00 85.56 168 ILE A C 1
ATOM 1347 O O . ILE A 1 168 ? -23.257 8.647 32.969 1.00 85.56 168 ILE A O 1
ATOM 1351 N N . ARG A 1 169 ? -23.793 7.453 34.784 1.00 85.75 169 ARG A N 1
ATOM 1352 C CA . ARG A 1 169 ? -22.665 6.516 34.638 1.00 85.75 169 ARG A CA 1
ATOM 1353 C C . ARG A 1 169 ? -22.678 5.808 33.278 1.00 85.75 169 ARG A C 1
ATOM 1355 O O . ARG A 1 169 ? -21.637 5.730 32.642 1.00 85.75 169 ARG A O 1
ATOM 1362 N N . ASN A 1 170 ? -23.824 5.269 32.864 1.00 90.12 170 ASN A N 1
ATOM 1363 C CA . ASN A 1 170 ? -23.928 4.541 31.600 1.00 90.12 170 ASN A CA 1
ATOM 1364 C C . ASN A 1 170 ? -23.835 5.492 30.410 1.00 90.12 170 ASN A C 1
ATOM 1366 O O . ASN A 1 170 ? -23.209 5.138 29.426 1.00 90.12 170 ASN A O 1
ATOM 1370 N N . LEU A 1 171 ? -24.378 6.706 30.529 1.00 91.62 171 LEU A N 1
ATOM 1371 C CA . LEU A 1 171 ? -24.237 7.734 29.502 1.00 91.62 171 LEU A CA 1
ATOM 1372 C C . LEU A 1 171 ? -22.764 8.098 29.259 1.00 91.62 171 LEU A C 1
ATOM 1374 O O . LEU A 1 171 ? -22.318 8.085 28.119 1.00 91.62 171 LEU A O 1
ATOM 1378 N N . ILE A 1 172 ? -21.999 8.370 30.321 1.00 91.50 172 ILE A N 1
ATOM 1379 C CA . ILE A 1 172 ? -20.572 8.708 30.198 1.00 91.50 172 ILE A CA 1
ATOM 1380 C C . ILE A 1 172 ? -19.795 7.533 29.588 1.00 91.50 172 ILE A C 1
ATOM 1382 O O . ILE A 1 172 ? -19.024 7.735 28.658 1.00 91.50 172 ILE A O 1
ATOM 1386 N N . LEU A 1 173 ? -20.010 6.305 30.075 1.00 91.88 173 LEU A N 1
ATOM 1387 C CA . LEU A 1 173 ? -19.318 5.122 29.549 1.00 91.88 173 LEU A CA 1
ATOM 1388 C C . LEU A 1 173 ? -19.713 4.793 28.104 1.00 91.88 173 LEU A C 1
ATOM 1390 O O . LEU A 1 173 ? -18.864 4.345 27.343 1.00 91.88 173 LEU A O 1
ATOM 1394 N N . PHE A 1 174 ? -20.968 5.039 27.722 1.00 94.81 174 PHE A N 1
ATOM 1395 C CA . PHE A 1 174 ? -21.429 4.923 26.340 1.00 94.81 174 PHE A CA 1
ATOM 1396 C C . PHE A 1 174 ? -20.673 5.892 25.428 1.00 94.81 174 PHE A C 1
ATOM 1398 O O . PHE A 1 174 ? -20.085 5.459 24.442 1.00 94.81 174 PHE A O 1
ATOM 1405 N N . ILE A 1 175 ? -20.632 7.180 25.791 1.00 95.00 175 ILE A N 1
ATOM 1406 C CA . ILE A 1 175 ? -19.954 8.216 24.999 1.00 95.00 175 ILE A CA 1
ATOM 1407 C C . ILE A 1 175 ? -18.457 7.920 24.897 1.00 95.00 175 ILE A C 1
ATOM 1409 O O . ILE A 1 175 ? -17.917 7.901 23.794 1.00 95.00 175 ILE A O 1
ATOM 1413 N N . VAL A 1 176 ? -17.788 7.657 26.025 1.00 94.69 176 VAL A N 1
ATOM 1414 C CA . VAL A 1 176 ? -16.343 7.387 26.024 1.00 94.69 176 VAL A CA 1
ATOM 1415 C C . VAL A 1 176 ? -16.029 6.107 25.257 1.00 94.69 176 VAL A C 1
ATOM 1417 O O . VAL A 1 176 ? -15.152 6.135 24.405 1.00 94.69 176 VAL A O 1
ATOM 1420 N N . GLY A 1 177 ? -16.773 5.018 25.476 1.00 94.88 177 GLY A N 1
ATOM 1421 C CA . GLY A 1 177 ? -16.581 3.774 24.727 1.00 94.88 177 GLY A CA 1
ATOM 1422 C C . GLY A 1 177 ? -16.745 3.966 23.217 1.00 94.88 177 GLY A C 1
ATOM 1423 O O . GLY A 1 177 ? -15.916 3.483 22.450 1.00 94.88 177 GLY A O 1
ATOM 1424 N N . LEU A 1 178 ? -17.762 4.719 22.788 1.00 96.31 178 LEU A N 1
ATOM 1425 C CA . LEU A 1 178 ? -18.021 4.995 21.373 1.00 96.31 178 LEU A CA 1
ATOM 1426 C C . LEU A 1 178 ? -16.899 5.830 20.744 1.00 96.31 178 LEU A C 1
ATOM 1428 O O . LEU A 1 178 ? -16.363 5.446 19.707 1.00 96.31 178 LEU A O 1
ATOM 1432 N N . VAL A 1 179 ? -16.494 6.925 21.395 1.00 96.25 179 VAL A N 1
ATOM 1433 C CA . VAL A 1 179 ? -15.387 7.775 20.921 1.00 96.25 179 VAL A CA 1
ATOM 1434 C C . VAL A 1 179 ? -14.080 6.982 20.857 1.00 96.25 179 VAL A C 1
ATOM 1436 O O . VAL A 1 179 ? -13.380 7.039 19.850 1.00 96.25 179 VAL A O 1
ATOM 1439 N N . SER A 1 180 ? -13.767 6.192 21.887 1.00 94.88 180 SER A N 1
ATOM 1440 C CA . SER A 1 180 ? -12.577 5.336 21.901 1.00 94.88 180 SER A CA 1
ATOM 1441 C C . SER A 1 180 ? -12.588 4.292 20.783 1.00 94.88 180 SER A C 1
ATOM 1443 O O . SER A 1 180 ? -11.559 4.097 20.142 1.00 94.88 180 SER A O 1
ATOM 1445 N N . SER A 1 181 ? -13.740 3.673 20.508 1.00 95.56 181 SER A N 1
ATOM 1446 C CA . SER A 1 181 ? -13.881 2.694 19.419 1.00 95.56 181 SER A CA 1
ATOM 1447 C C . SER A 1 181 ? -13.595 3.334 18.059 1.00 95.56 181 SER A C 1
ATOM 1449 O O . SER A 1 181 ? -12.861 2.764 17.259 1.00 95.56 181 SER A O 1
ATOM 1451 N N . ILE A 1 182 ? -14.117 4.545 17.816 1.00 94.50 182 ILE A N 1
ATOM 1452 C CA . ILE A 1 182 ? -13.870 5.300 16.576 1.00 94.50 182 ILE A CA 1
ATOM 1453 C C . ILE A 1 182 ? -12.382 5.636 16.427 1.00 94.50 182 ILE A C 1
ATOM 1455 O O . ILE A 1 182 ? -11.819 5.427 15.354 1.00 94.50 182 ILE A O 1
ATOM 1459 N N . ILE A 1 183 ? -11.739 6.115 17.498 1.00 93.69 183 ILE A N 1
ATOM 1460 C CA . ILE A 1 183 ? -10.306 6.448 17.487 1.00 93.69 183 ILE A CA 1
ATOM 1461 C C . ILE A 1 183 ? -9.470 5.217 17.124 1.00 93.69 183 ILE A C 1
ATOM 1463 O O . ILE A 1 183 ? -8.612 5.304 16.249 1.00 93.69 183 ILE A O 1
ATOM 1467 N N . ILE A 1 184 ? -9.728 4.067 17.756 1.00 92.69 184 ILE A N 1
ATOM 1468 C CA . ILE A 1 184 ? -8.984 2.833 17.466 1.00 92.69 184 ILE A CA 1
ATOM 1469 C C . ILE A 1 184 ? -9.252 2.355 16.034 1.00 92.69 184 ILE A C 1
ATOM 1471 O O . ILE A 1 184 ? -8.315 1.979 15.332 1.00 92.69 184 ILE A O 1
ATOM 1475 N N . PHE A 1 185 ? -10.509 2.402 15.585 1.00 90.62 185 PHE A N 1
ATOM 1476 C CA . PHE A 1 185 ? -10.890 1.988 14.235 1.00 90.62 185 PHE A CA 1
ATOM 1477 C C . PHE A 1 185 ? -10.114 2.754 13.161 1.00 90.62 185 PHE A C 1
ATOM 1479 O O . PHE A 1 185 ? -9.568 2.141 12.244 1.00 90.62 185 PHE A O 1
ATOM 1486 N N . GLN A 1 186 ? -10.034 4.080 13.306 1.00 87.06 186 GLN A N 1
ATOM 1487 C CA . GLN A 1 186 ? -9.311 4.946 12.376 1.00 87.06 186 GLN A CA 1
ATOM 1488 C C . GLN A 1 186 ? -7.794 4.773 12.478 1.00 87.06 186 GLN A C 1
ATOM 1490 O O . GLN A 1 186 ? -7.127 4.689 11.453 1.00 87.06 186 GLN A O 1
ATOM 1495 N N . LEU A 1 187 ? -7.245 4.707 13.696 1.00 86.62 187 LEU A N 1
ATOM 1496 C CA . LEU A 1 187 ? -5.797 4.624 13.905 1.00 86.62 187 LEU A CA 1
ATOM 1497 C C . LEU A 1 187 ? -5.204 3.304 13.403 1.00 86.62 187 LEU A C 1
ATOM 1499 O O . LEU A 1 187 ? -4.086 3.287 12.892 1.00 86.62 187 LEU A O 1
ATOM 1503 N N . SER A 1 188 ? -5.930 2.203 13.596 1.00 81.31 188 SER A N 1
ATOM 1504 C CA . SER A 1 188 ? -5.411 0.855 13.368 1.00 81.31 188 SER A CA 1
ATOM 1505 C C . SER A 1 188 ? -5.992 0.157 12.149 1.00 81.31 188 SER A C 1
ATOM 1507 O O . SER A 1 188 ? -5.632 -0.990 11.913 1.00 81.31 188 SER A O 1
ATOM 1509 N N . ASN A 1 189 ? -6.876 0.813 11.393 1.00 80.62 189 ASN A N 1
ATOM 1510 C CA . ASN A 1 189 ? -7.493 0.264 10.188 1.00 80.62 189 ASN A CA 1
ATOM 1511 C C . ASN A 1 189 ? -8.006 -1.176 10.406 1.00 80.62 189 ASN A C 1
ATOM 1513 O O . ASN A 1 189 ? -7.544 -2.139 9.789 1.00 80.62 189 ASN A O 1
ATOM 1517 N N . ILE A 1 190 ? -8.922 -1.321 11.375 1.00 81.50 190 ILE A N 1
ATOM 1518 C CA . ILE A 1 190 ? -9.318 -2.614 11.967 1.00 81.50 190 ILE A CA 1
ATOM 1519 C C . ILE A 1 190 ? -9.737 -3.652 10.917 1.00 81.50 190 ILE A C 1
ATOM 1521 O O . ILE A 1 190 ? -9.467 -4.828 11.110 1.00 81.50 190 ILE A O 1
ATOM 1525 N N . VAL A 1 191 ? -10.322 -3.234 9.790 1.00 77.38 191 VAL A N 1
ATOM 1526 C CA . VAL A 1 191 ? -10.746 -4.138 8.705 1.00 77.38 191 VAL A CA 1
ATOM 1527 C C . VAL A 1 191 ? -9.582 -4.969 8.150 1.00 77.38 191 VAL A C 1
ATOM 1529 O O . VAL A 1 191 ? -9.734 -6.171 7.961 1.00 77.38 191 VAL A O 1
ATOM 1532 N N . TYR A 1 192 ? -8.419 -4.356 7.922 1.00 68.81 192 TYR A N 1
ATOM 1533 C CA . TYR A 1 192 ? -7.235 -5.066 7.419 1.00 68.81 192 TYR A CA 1
ATOM 1534 C C . TYR A 1 192 ? -6.417 -5.690 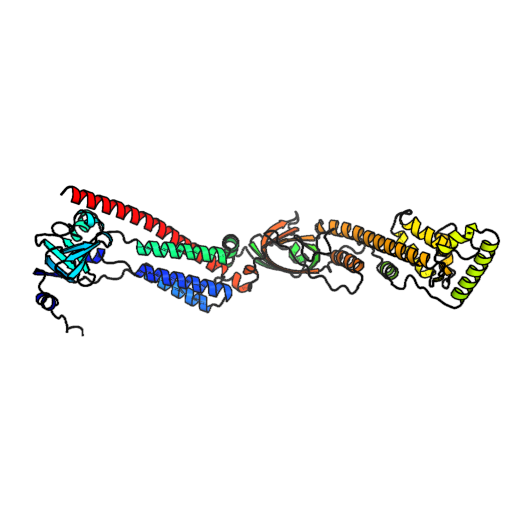8.553 1.00 68.81 192 TYR A C 1
ATOM 1536 O O . TYR A 1 192 ? -5.839 -6.764 8.402 1.00 68.81 192 TYR A O 1
ATOM 1544 N N . SER A 1 193 ? -6.400 -5.024 9.706 1.00 74.38 193 SER A N 1
ATOM 1545 C CA . SER A 1 193 ? -5.676 -5.466 10.896 1.00 74.38 193 SER A CA 1
ATOM 1546 C C . SER A 1 193 ? -6.269 -6.708 11.563 1.00 74.38 193 SER A C 1
ATOM 1548 O O . SER A 1 193 ? -5.518 -7.452 12.187 1.00 74.38 193 SER A O 1
ATOM 1550 N N . ASP A 1 194 ? -7.577 -6.958 11.440 1.00 73.56 194 ASP A N 1
ATOM 1551 C CA . ASP A 1 194 ? -8.247 -8.111 12.056 1.00 73.56 194 ASP A CA 1
ATOM 1552 C C . ASP A 1 194 ? -7.620 -9.431 11.595 1.00 73.56 194 ASP A C 1
ATOM 1554 O O . ASP A 1 194 ? -7.155 -10.217 12.418 1.00 73.56 194 ASP A O 1
ATOM 1558 N N . LEU A 1 195 ? -7.469 -9.618 10.279 1.00 70.25 195 LEU A N 1
ATOM 1559 C CA . LEU A 1 195 ? -6.911 -10.848 9.714 1.00 70.25 195 LEU A CA 1
ATOM 1560 C C . LEU A 1 195 ? -5.465 -11.097 10.179 1.00 70.25 195 LEU A C 1
ATOM 1562 O O . LEU A 1 195 ? -5.105 -12.228 10.508 1.00 70.25 195 LEU A O 1
ATOM 1566 N N . PHE A 1 196 ? -4.656 -10.037 10.269 1.00 72.31 196 PHE A N 1
ATOM 1567 C CA . PHE A 1 196 ? -3.273 -10.128 10.741 1.00 72.31 196 PHE A CA 1
ATOM 1568 C C . PHE A 1 196 ? -3.157 -10.253 12.267 1.00 72.31 196 PHE A C 1
ATOM 1570 O O . PHE A 1 196 ? -2.210 -10.854 12.768 1.00 72.31 196 PHE A O 1
ATOM 1577 N N . SER A 1 197 ? -4.122 -9.743 13.037 1.00 74.94 197 SER A N 1
ATOM 1578 C CA . SER A 1 197 ? -4.093 -9.805 14.505 1.00 74.94 197 SER A CA 1
ATOM 1579 C C . SER A 1 197 ? -4.053 -11.236 15.051 1.00 74.94 197 SER A C 1
ATOM 1581 O O . SER A 1 197 ? -3.539 -11.468 16.144 1.00 74.94 197 SER A O 1
ATOM 1583 N N . TYR A 1 198 ? -4.520 -12.209 14.266 1.00 70.94 198 TYR A N 1
ATOM 1584 C CA . TYR A 1 198 ? -4.457 -13.631 14.594 1.00 70.94 198 TYR A CA 1
ATOM 1585 C C . TYR A 1 198 ? -3.054 -14.242 14.476 1.00 70.94 198 TYR A C 1
ATOM 1587 O O . TYR A 1 198 ? -2.866 -15.371 14.935 1.00 70.94 198 TYR A O 1
ATOM 1595 N N . TYR A 1 199 ? -2.072 -13.527 13.912 1.00 71.38 199 TYR A N 1
ATOM 1596 C CA . TYR A 1 199 ? -0.716 -14.034 13.678 1.00 71.38 199 TYR A CA 1
ATOM 1597 C C . TYR A 1 199 ? -0.084 -14.689 14.921 1.00 71.38 199 TYR A C 1
ATOM 1599 O O . TYR A 1 199 ? 0.347 -15.837 14.819 1.00 71.38 199 TYR A O 1
ATOM 1607 N N . PRO A 1 200 ? -0.077 -14.066 16.122 1.00 70.44 200 PRO A N 1
ATOM 1608 C CA . PRO A 1 200 ? 0.596 -14.643 17.292 1.00 70.44 200 PRO A CA 1
ATOM 1609 C C . PRO A 1 200 ? -0.018 -15.967 17.778 1.00 70.44 200 PRO A C 1
ATOM 1611 O O . PRO A 1 200 ? 0.586 -16.663 18.591 1.00 70.44 200 PRO A O 1
ATOM 1614 N N . PHE A 1 201 ? -1.223 -16.305 17.310 1.00 70.88 201 PHE A N 1
ATOM 1615 C CA . PHE A 1 201 ? -1.966 -17.505 17.698 1.00 70.88 201 PHE A CA 1
ATOM 1616 C C . PHE A 1 201 ? -2.071 -18.540 16.573 1.00 70.88 201 PHE A C 1
ATOM 1618 O O . PHE A 1 201 ? -2.510 -19.664 16.821 1.00 70.88 201 PHE A O 1
ATOM 1625 N N . ASN A 1 202 ? -1.703 -18.177 15.342 1.00 66.62 202 ASN A N 1
ATOM 1626 C CA . ASN A 1 202 ? -1.882 -19.010 14.165 1.00 66.62 202 ASN A CA 1
ATOM 1627 C C . ASN A 1 202 ? -0.567 -19.137 13.389 1.00 66.62 202 ASN A C 1
ATOM 1629 O O . ASN A 1 202 ? -0.241 -18.289 12.565 1.00 66.62 202 ASN A O 1
ATOM 1633 N N . ASN A 1 203 ? 0.124 -20.267 13.567 1.00 60.31 203 ASN A N 1
ATOM 1634 C CA . ASN A 1 203 ? 1.352 -20.622 12.836 1.00 60.31 203 ASN A CA 1
ATOM 1635 C C . ASN A 1 203 ? 1.158 -20.779 11.314 1.00 60.31 203 ASN A C 1
ATOM 1637 O O . ASN A 1 203 ? 2.078 -21.210 10.625 1.00 60.31 203 ASN A O 1
ATOM 1641 N N . LYS A 1 204 ? -0.046 -20.536 10.783 1.00 63.16 204 LYS A N 1
ATOM 1642 C CA . LYS A 1 204 ? -0.291 -20.621 9.345 1.00 63.16 204 LYS A CA 1
ATOM 1643 C C . LYS A 1 204 ? 0.279 -19.424 8.600 1.00 63.16 204 LYS A C 1
ATOM 1645 O O . LYS A 1 204 ? 0.681 -19.627 7.466 1.00 63.16 204 LYS A O 1
ATOM 1650 N N . VAL A 1 205 ? 0.291 -18.231 9.194 1.00 69.44 205 VAL A N 1
ATOM 1651 C CA . VAL A 1 205 ? 0.722 -16.991 8.529 1.00 69.44 205 VAL A CA 1
ATOM 1652 C C . VAL A 1 205 ? 2.220 -16.790 8.742 1.00 69.44 205 VAL A C 1
ATOM 1654 O O . VAL A 1 205 ? 2.705 -16.965 9.859 1.00 69.44 205 VAL A O 1
ATOM 1657 N N . ASN A 1 206 ? 2.949 -16.441 7.684 1.00 79.75 206 ASN A N 1
ATOM 1658 C CA . ASN A 1 206 ? 4.409 -16.325 7.698 1.00 79.75 206 ASN A CA 1
ATOM 1659 C C . ASN A 1 206 ? 4.876 -14.887 7.430 1.00 79.75 206 ASN A C 1
ATOM 1661 O O . ASN A 1 206 ? 4.179 -14.094 6.792 1.00 79.75 206 ASN A O 1
ATOM 1665 N N . VAL A 1 207 ? 6.083 -14.568 7.907 1.00 84.69 207 VAL A N 1
ATOM 1666 C CA . VAL A 1 207 ? 6.824 -13.371 7.488 1.00 84.69 207 VAL A CA 1
ATOM 1667 C C . VAL A 1 207 ? 7.857 -13.782 6.449 1.00 84.69 207 VAL A C 1
ATOM 1669 O O . VAL A 1 207 ? 8.797 -14.515 6.765 1.00 84.69 207 VAL A O 1
ATOM 1672 N N . TRP A 1 208 ? 7.713 -13.277 5.230 1.00 89.44 208 TRP A N 1
ATOM 1673 C CA . TRP A 1 208 ? 8.637 -13.546 4.138 1.00 89.44 208 TRP A CA 1
ATOM 1674 C C . TRP A 1 208 ? 9.531 -12.346 3.857 1.00 89.44 208 TRP A C 1
ATOM 1676 O O . TRP A 1 208 ? 9.090 -11.197 3.867 1.00 89.44 208 TRP A O 1
ATOM 1686 N N . HIS A 1 209 ? 10.791 -12.636 3.564 1.00 91.38 209 HIS A N 1
ATOM 1687 C CA . HIS A 1 209 ? 11.744 -11.664 3.052 1.00 91.38 209 HIS A CA 1
ATOM 1688 C C . HIS A 1 209 ? 12.233 -12.192 1.711 1.00 91.38 209 HIS A C 1
ATOM 1690 O O . HIS A 1 209 ? 12.745 -13.309 1.653 1.00 91.38 209 HIS A O 1
ATOM 1696 N N . PHE A 1 210 ? 12.031 -11.410 0.657 1.00 92.25 210 PHE A N 1
ATOM 1697 C CA . PHE A 1 210 ? 12.424 -11.765 -0.698 1.00 92.25 210 PHE A CA 1
ATOM 1698 C C . PHE A 1 210 ? 13.459 -10.773 -1.206 1.00 92.25 210 PHE A C 1
ATOM 1700 O O . PHE A 1 210 ? 13.179 -9.579 -1.346 1.00 92.25 210 PHE A O 1
ATOM 1707 N N . ASP A 1 211 ? 14.643 -11.290 -1.495 1.00 90.06 211 ASP A N 1
ATOM 1708 C CA . ASP A 1 211 ? 15.750 -10.594 -2.146 1.00 90.06 211 ASP A CA 1
ATOM 1709 C C . ASP A 1 211 ? 15.976 -11.071 -3.590 1.00 90.06 211 ASP A C 1
ATOM 1711 O O . ASP A 1 211 ? 16.662 -10.397 -4.360 1.00 90.06 211 ASP A O 1
ATOM 1715 N N . ASP A 1 212 ? 15.334 -12.172 -3.992 1.00 87.44 212 ASP A N 1
ATOM 1716 C CA . ASP A 1 212 ? 15.371 -12.696 -5.351 1.00 87.44 212 ASP A CA 1
ATOM 1717 C C . ASP A 1 212 ? 13.990 -13.136 -5.875 1.00 87.44 212 ASP A C 1
ATOM 1719 O O . ASP A 1 212 ? 13.067 -13.500 -5.144 1.00 87.44 212 ASP A O 1
ATOM 1723 N N . ALA A 1 213 ? 13.854 -13.114 -7.197 1.00 87.69 213 ALA A N 1
ATOM 1724 C CA . ALA A 1 213 ? 12.607 -13.410 -7.888 1.00 87.69 213 ALA A CA 1
ATOM 1725 C C . ALA A 1 213 ? 12.245 -14.908 -7.904 1.00 87.69 213 ALA A C 1
ATOM 1727 O O . ALA A 1 213 ? 11.071 -15.265 -8.040 1.00 87.69 213 ALA A O 1
ATOM 1728 N N . VAL A 1 214 ? 13.230 -15.805 -7.773 1.00 89.50 214 VAL A N 1
ATOM 1729 C CA . VAL A 1 214 ? 13.012 -17.259 -7.811 1.00 89.50 214 VAL A CA 1
ATOM 1730 C C . VAL A 1 214 ? 12.371 -17.726 -6.510 1.00 89.50 214 VAL A C 1
ATOM 1732 O O . VAL A 1 214 ? 11.441 -18.540 -6.552 1.00 89.50 214 VAL A O 1
ATOM 1735 N N . THR A 1 215 ? 12.829 -17.214 -5.369 1.00 91.25 215 THR A N 1
ATOM 1736 C CA . THR A 1 215 ? 12.217 -17.498 -4.067 1.00 91.25 215 THR A CA 1
ATOM 1737 C C . THR A 1 215 ? 10.821 -16.905 -3.974 1.00 91.25 215 THR A C 1
ATOM 1739 O O . THR A 1 215 ? 9.913 -17.628 -3.568 1.00 91.25 215 THR A O 1
ATOM 1742 N N . LEU A 1 216 ? 10.606 -15.666 -4.439 1.00 92.56 216 LEU A N 1
ATOM 1743 C CA . LEU A 1 216 ? 9.269 -15.065 -4.516 1.00 92.56 216 LEU A CA 1
ATOM 1744 C C . LEU A 1 216 ? 8.316 -15.940 -5.334 1.00 92.56 216 LEU A C 1
ATOM 1746 O O . LEU A 1 216 ? 7.243 -16.304 -4.856 1.00 92.56 216 LEU A O 1
ATOM 1750 N N . LYS A 1 217 ? 8.720 -16.327 -6.547 1.00 91.69 217 LYS A N 1
ATOM 1751 C CA . LYS A 1 217 ? 7.869 -17.106 -7.448 1.00 91.69 217 LYS A CA 1
ATOM 1752 C C . LYS A 1 217 ? 7.498 -18.483 -6.881 1.00 91.69 217 LYS A C 1
ATOM 1754 O O . LYS A 1 217 ? 6.364 -18.927 -7.037 1.00 91.69 217 LYS A O 1
ATOM 1759 N N . ASN A 1 218 ? 8.441 -19.179 -6.250 1.00 91.56 218 ASN A N 1
ATOM 1760 C CA . ASN A 1 218 ? 8.225 -20.546 -5.751 1.00 91.56 218 ASN A CA 1
ATOM 1761 C C . ASN A 1 218 ? 7.757 -20.600 -4.292 1.00 91.56 218 ASN A C 1
ATOM 1763 O O . ASN A 1 218 ? 7.690 -21.676 -3.695 1.00 91.56 218 ASN A O 1
ATOM 1767 N N . SER A 1 219 ? 7.482 -19.445 -3.698 1.00 91.31 219 SER A N 1
ATOM 1768 C CA . SER A 1 219 ? 7.050 -19.356 -2.315 1.00 91.31 219 SER A CA 1
ATOM 1769 C C . SER A 1 219 ? 5.622 -19.870 -2.133 1.00 91.31 219 SER A C 1
ATOM 1771 O O . SER A 1 219 ? 4.759 -19.752 -3.002 1.00 91.31 219 SER A O 1
ATOM 1773 N N . ALA A 1 220 ? 5.359 -20.408 -0.945 1.00 91.31 220 ALA A N 1
ATOM 1774 C CA . ALA A 1 220 ? 4.018 -20.757 -0.497 1.00 91.31 220 ALA A CA 1
ATOM 1775 C C . ALA A 1 220 ? 3.399 -19.601 0.311 1.00 91.31 220 ALA A C 1
ATOM 1777 O O . ALA A 1 220 ? 2.812 -19.844 1.366 1.00 91.31 220 ALA A O 1
ATOM 1778 N N . ILE A 1 221 ? 3.582 -18.350 -0.146 1.00 91.94 221 ILE A N 1
ATOM 1779 C CA . ILE A 1 221 ? 2.905 -17.182 0.449 1.00 91.94 221 ILE A CA 1
ATOM 1780 C C . ILE A 1 221 ? 1.407 -17.431 0.370 1.00 91.94 221 ILE A C 1
ATOM 1782 O O . ILE A 1 221 ? 0.971 -18.061 -0.577 1.00 91.94 221 ILE A O 1
ATOM 1786 N N . GLN A 1 222 ? 0.615 -16.921 1.298 1.00 88.56 222 GLN A N 1
ATOM 1787 C CA . GLN A 1 222 ? -0.848 -16.924 1.233 1.00 88.56 222 GLN A CA 1
ATOM 1788 C C . GLN A 1 222 ? -1.413 -15.559 1.652 1.00 88.56 222 GLN A C 1
ATOM 1790 O O . GLN A 1 222 ? -0.709 -14.724 2.222 1.00 88.56 222 GLN A O 1
ATOM 1795 N N . LYS A 1 223 ? -2.710 -15.334 1.409 1.00 86.94 223 LYS A N 1
ATOM 1796 C CA . LYS A 1 223 ? -3.402 -14.121 1.871 1.00 86.94 223 LYS A CA 1
ATOM 1797 C C . LYS A 1 223 ? -3.213 -13.923 3.381 1.00 86.94 223 LYS A C 1
ATOM 1799 O O . LYS A 1 223 ? -3.458 -14.840 4.164 1.00 86.94 223 LYS A O 1
ATOM 1804 N N . GLY A 1 224 ? -2.820 -12.711 3.771 1.00 80.44 224 GLY A N 1
ATOM 1805 C CA . GLY A 1 224 ? -2.533 -12.335 5.156 1.00 80.44 224 GLY A CA 1
ATOM 1806 C C . GLY A 1 224 ? -1.071 -12.478 5.584 1.00 80.44 224 GLY A C 1
ATOM 1807 O O . GLY A 1 224 ? -0.730 -11.973 6.653 1.00 80.44 224 GLY A O 1
ATOM 1808 N N . ASP A 1 225 ? -0.210 -13.110 4.779 1.00 85.69 225 ASP A N 1
ATOM 1809 C CA . ASP A 1 225 ? 1.230 -13.143 5.050 1.00 85.69 225 ASP A CA 1
ATOM 1810 C C . ASP A 1 225 ? 1.834 -11.734 4.996 1.00 85.69 225 ASP A C 1
ATOM 1812 O O . ASP A 1 225 ? 1.425 -10.885 4.197 1.00 85.69 225 ASP A O 1
ATOM 1816 N N . LEU A 1 226 ? 2.828 -11.495 5.852 1.00 87.06 226 LEU A N 1
ATOM 1817 C CA . LEU A 1 226 ? 3.616 -10.267 5.830 1.00 87.06 226 LEU A CA 1
ATOM 1818 C C . LEU A 1 226 ? 4.816 -10.488 4.921 1.00 87.06 226 LEU A C 1
ATOM 1820 O O . LEU A 1 226 ? 5.562 -11.451 5.098 1.00 87.06 226 LEU A O 1
ATOM 1824 N N . ILE A 1 227 ? 5.021 -9.592 3.970 1.00 90.25 227 ILE A N 1
ATOM 1825 C CA . ILE A 1 227 ? 6.100 -9.715 2.998 1.00 90.25 227 ILE A CA 1
ATOM 1826 C C . ILE A 1 227 ? 6.947 -8.453 2.983 1.00 90.25 227 ILE A C 1
ATOM 1828 O O . ILE A 1 227 ? 6.452 -7.337 3.143 1.00 90.25 227 ILE A O 1
ATOM 1832 N N . ASN A 1 228 ? 8.241 -8.650 2.778 1.00 91.12 228 ASN A N 1
ATOM 1833 C CA . ASN A 1 228 ? 9.202 -7.597 2.516 1.00 91.12 228 ASN A CA 1
ATOM 1834 C C . ASN A 1 228 ? 9.980 -7.973 1.254 1.00 91.12 228 ASN A C 1
ATOM 1836 O O . ASN A 1 228 ? 10.748 -8.935 1.255 1.00 91.12 228 ASN A O 1
ATOM 1840 N N . ILE A 1 229 ? 9.726 -7.243 0.177 1.00 92.19 229 ILE A N 1
ATOM 1841 C CA . ILE A 1 229 ? 10.322 -7.429 -1.139 1.00 92.19 229 ILE A CA 1
ATOM 1842 C C . ILE A 1 229 ? 11.368 -6.340 -1.335 1.00 92.19 229 ILE A C 1
ATOM 1844 O O . ILE A 1 229 ? 11.025 -5.165 -1.438 1.00 92.19 229 ILE A O 1
ATOM 1848 N N . ASN A 1 230 ? 12.632 -6.734 -1.432 1.00 91.44 230 ASN A N 1
ATOM 1849 C CA . ASN A 1 230 ? 13.748 -5.836 -1.707 1.00 91.44 230 ASN A CA 1
ATOM 1850 C C . ASN A 1 230 ? 14.666 -6.488 -2.739 1.00 91.44 230 ASN A C 1
ATOM 1852 O O . ASN A 1 230 ? 15.646 -7.138 -2.384 1.00 91.44 230 ASN A O 1
ATOM 1856 N N . MET A 1 231 ? 14.329 -6.325 -4.016 1.00 88.69 231 MET A N 1
ATOM 1857 C CA . MET A 1 231 ? 15.001 -7.022 -5.110 1.00 88.69 231 MET A CA 1
ATOM 1858 C C . MET A 1 231 ? 15.192 -6.134 -6.339 1.00 88.69 231 MET A C 1
ATOM 1860 O O . MET A 1 231 ? 14.489 -5.138 -6.529 1.00 88.69 231 MET A O 1
ATOM 1864 N N . SER A 1 232 ? 16.171 -6.512 -7.158 1.00 85.06 232 SER A N 1
ATOM 1865 C CA . SER A 1 232 ? 16.441 -5.932 -8.478 1.00 85.06 232 SER A CA 1
ATOM 1866 C C . SER A 1 232 ? 15.750 -6.743 -9.577 1.00 85.06 232 SER A C 1
ATOM 1868 O O . SER A 1 232 ? 15.242 -7.834 -9.317 1.00 85.06 232 SER A O 1
ATOM 1870 N N . GLY A 1 233 ? 15.742 -6.236 -10.811 1.00 85.06 233 GLY A N 1
ATOM 1871 C CA . GLY A 1 233 ? 15.127 -6.949 -11.936 1.00 85.06 233 GLY A CA 1
ATOM 1872 C C . GLY A 1 233 ? 13.650 -6.620 -12.162 1.00 85.06 233 GLY A C 1
ATOM 1873 O O . GLY A 1 233 ? 12.987 -7.312 -12.934 1.00 85.06 233 GLY A O 1
ATOM 1874 N N . ALA A 1 234 ? 13.133 -5.572 -11.516 1.00 89.81 234 ALA A N 1
ATOM 1875 C CA . ALA A 1 234 ? 11.778 -5.094 -11.734 1.00 89.81 234 ALA A CA 1
ATOM 1876 C C . ALA A 1 234 ? 11.683 -4.223 -12.996 1.00 89.81 234 ALA A C 1
ATOM 1878 O O . ALA A 1 234 ? 12.605 -3.483 -13.353 1.00 89.81 234 ALA A O 1
ATOM 1879 N N . SER A 1 235 ? 10.532 -4.282 -13.655 1.00 90.44 235 SER A N 1
ATOM 1880 C CA . SER A 1 235 ? 10.220 -3.491 -14.842 1.00 90.44 235 SER A CA 1
ATOM 1881 C C . SER A 1 235 ? 8.796 -2.952 -14.792 1.00 90.44 235 SER A C 1
ATOM 1883 O O . SER A 1 235 ? 7.902 -3.562 -14.200 1.00 90.44 235 SER A O 1
ATOM 1885 N N . TYR A 1 236 ? 8.584 -1.788 -15.406 1.00 89.75 236 TYR A N 1
ATOM 1886 C CA . TYR A 1 236 ? 7.237 -1.304 -15.692 1.00 89.75 236 TYR A CA 1
ATOM 1887 C C . TYR A 1 236 ? 6.607 -2.144 -16.801 1.00 89.75 236 TYR A C 1
ATOM 1889 O O . TYR A 1 236 ? 7.307 -2.849 -17.526 1.00 89.75 236 TYR A O 1
ATOM 1897 N N . LYS A 1 237 ? 5.281 -2.071 -16.931 1.00 88.06 237 LYS A N 1
ATOM 1898 C CA . LYS A 1 237 ? 4.544 -2.732 -18.015 1.00 88.06 237 LYS A CA 1
ATOM 1899 C C . LYS A 1 237 ? 5.147 -2.373 -19.387 1.00 88.06 237 LYS A C 1
ATOM 1901 O O . LYS A 1 237 ? 5.579 -1.244 -19.584 1.00 88.06 237 LYS A O 1
ATOM 1906 N N . ALA A 1 238 ? 5.151 -3.298 -20.342 1.00 83.38 238 ALA A N 1
ATOM 1907 C CA . ALA A 1 238 ? 5.472 -2.967 -21.731 1.00 83.38 238 ALA A CA 1
ATOM 1908 C C . ALA A 1 238 ? 4.557 -1.846 -22.272 1.00 83.38 238 ALA A C 1
ATOM 1910 O O . ALA A 1 238 ? 3.401 -1.718 -21.847 1.00 83.38 238 ALA A O 1
ATOM 1911 N N . ASN A 1 239 ? 5.075 -1.026 -23.193 1.00 79.88 239 ASN A N 1
ATOM 1912 C CA . ASN A 1 239 ? 4.413 0.185 -23.706 1.00 79.88 239 ASN A CA 1
ATOM 1913 C C . ASN A 1 239 ? 4.065 1.221 -22.621 1.00 79.88 239 ASN A C 1
ATOM 1915 O O . ASN A 1 239 ? 3.143 2.029 -22.778 1.00 79.88 239 ASN A O 1
ATOM 1919 N N . TYR A 1 240 ? 4.759 1.180 -21.485 1.00 74.25 240 TYR A N 1
ATOM 1920 C CA . TYR A 1 240 ? 4.575 2.157 -20.428 1.00 74.25 240 TYR A CA 1
ATOM 1921 C C . TYR A 1 240 ? 5.112 3.524 -20.853 1.00 74.25 240 TYR A C 1
ATOM 1923 O O . TYR A 1 240 ? 6.072 3.640 -21.612 1.00 74.25 240 TYR A O 1
ATOM 1931 N N . ASN A 1 241 ? 4.472 4.580 -20.354 1.00 75.31 241 ASN A N 1
ATOM 1932 C CA . ASN A 1 241 ? 4.930 5.933 -20.606 1.00 75.31 241 ASN A CA 1
ATOM 1933 C C . ASN A 1 241 ? 6.242 6.167 -19.847 1.00 75.31 241 ASN A C 1
ATOM 1935 O O . ASN A 1 241 ? 6.224 6.465 -18.655 1.00 75.31 241 ASN A O 1
ATOM 1939 N N . ASP A 1 242 ? 7.367 6.047 -20.551 1.00 66.44 242 ASP A N 1
ATOM 1940 C CA . ASP A 1 242 ? 8.718 6.099 -19.985 1.00 66.44 242 ASP A CA 1
ATOM 1941 C C . ASP A 1 242 ? 9.072 7.414 -19.263 1.00 66.44 242 ASP A C 1
ATOM 1943 O O . ASP A 1 242 ? 10.078 7.446 -18.547 1.00 66.44 242 ASP A O 1
ATOM 1947 N N . TYR A 1 243 ? 8.237 8.454 -19.398 1.00 64.19 243 TYR A N 1
ATOM 1948 C CA . TYR A 1 243 ? 8.314 9.726 -18.667 1.00 64.19 243 TYR A CA 1
ATOM 1949 C C . TYR A 1 243 ? 7.687 9.696 -17.263 1.00 64.19 243 TYR A C 1
ATOM 1951 O O . TYR A 1 243 ? 7.774 10.688 -16.539 1.00 64.19 243 TYR A O 1
ATOM 1959 N N . LEU A 1 244 ? 7.007 8.614 -16.883 1.00 68.12 244 LEU A N 1
ATOM 1960 C CA . LEU A 1 244 ? 6.398 8.459 -15.564 1.00 68.12 244 LEU A CA 1
ATOM 1961 C C . LEU A 1 244 ? 7.293 7.604 -14.657 1.00 68.12 244 LEU A C 1
ATOM 1963 O O . LEU A 1 244 ? 7.698 6.506 -15.026 1.00 68.12 244 LEU A O 1
ATOM 1967 N N . ASP A 1 245 ? 7.507 8.037 -13.419 1.00 77.75 245 ASP A N 1
ATOM 1968 C CA . ASP A 1 245 ? 8.296 7.283 -12.431 1.00 77.75 245 ASP A CA 1
ATOM 1969 C C . ASP A 1 245 ? 7.438 6.345 -11.554 1.00 77.75 245 ASP A C 1
ATOM 1971 O O . ASP A 1 245 ? 7.898 5.844 -10.530 1.00 77.75 245 ASP A O 1
ATOM 1975 N N . GLU A 1 246 ? 6.174 6.110 -11.924 1.00 84.88 246 GLU A N 1
ATOM 1976 C CA . GLU A 1 246 ? 5.201 5.390 -11.098 1.00 84.88 246 GLU A CA 1
ATOM 1977 C C . GLU A 1 246 ? 4.182 4.581 -11.921 1.00 84.88 246 GLU A C 1
ATOM 1979 O O . GLU A 1 246 ? 3.438 5.141 -12.732 1.00 84.88 246 GLU A O 1
ATOM 1984 N N . SER A 1 247 ? 4.054 3.282 -11.633 1.00 87.75 247 SER A N 1
ATOM 1985 C CA . SER A 1 247 ? 3.132 2.369 -12.329 1.00 87.75 247 SER A CA 1
ATOM 1986 C C . SER A 1 247 ? 2.174 1.657 -11.376 1.00 87.75 247 SER A C 1
ATOM 1988 O O . SER A 1 247 ? 2.548 1.303 -10.262 1.00 87.75 247 SER A O 1
ATOM 1990 N N . ASP A 1 248 ? 0.953 1.378 -11.834 1.00 89.44 248 ASP A N 1
ATOM 1991 C CA . ASP A 1 248 ? -0.036 0.598 -11.073 1.00 89.44 248 ASP A CA 1
ATOM 1992 C C . ASP A 1 248 ? 0.379 -0.880 -10.927 1.00 89.44 248 ASP A C 1
ATOM 1994 O O . ASP A 1 248 ? 0.000 -1.559 -9.973 1.00 89.44 248 ASP A O 1
ATOM 1998 N N . ILE A 1 249 ? 1.150 -1.388 -11.897 1.00 91.50 249 ILE A N 1
ATOM 1999 C CA . ILE A 1 249 ? 1.646 -2.767 -11.941 1.00 91.50 249 ILE A CA 1
ATOM 2000 C C . ILE A 1 249 ? 3.124 -2.753 -12.322 1.00 91.50 249 ILE A C 1
ATOM 2002 O O . ILE A 1 249 ? 3.527 -2.066 -13.268 1.00 91.50 249 ILE A O 1
ATOM 2006 N N . VAL A 1 250 ? 3.922 -3.548 -11.618 1.00 93.00 250 VAL A N 1
ATOM 2007 C CA . VAL A 1 250 ? 5.314 -3.833 -11.980 1.00 93.00 250 VAL A CA 1
ATOM 2008 C C . VAL A 1 250 ? 5.510 -5.331 -12.142 1.00 93.00 250 VAL A C 1
ATOM 2010 O O . VAL A 1 250 ? 4.781 -6.130 -11.559 1.00 93.00 250 VAL A O 1
ATOM 2013 N N . TYR A 1 251 ? 6.496 -5.711 -12.938 1.00 93.06 251 TYR A N 1
ATOM 2014 C CA . TYR A 1 251 ? 6.815 -7.101 -13.229 1.00 93.06 251 TYR A CA 1
ATOM 2015 C C . TYR A 1 251 ? 8.217 -7.417 -12.743 1.00 93.06 251 TYR A C 1
ATOM 2017 O O . TYR A 1 251 ? 9.152 -6.663 -13.023 1.00 93.06 251 TYR A O 1
ATOM 2025 N N . ILE A 1 252 ? 8.363 -8.528 -12.028 1.00 89.88 252 ILE A N 1
ATOM 2026 C CA . ILE A 1 252 ? 9.659 -9.063 -11.625 1.00 89.88 252 ILE A CA 1
ATOM 2027 C C . ILE A 1 252 ? 9.961 -10.284 -12.477 1.00 89.88 252 ILE A C 1
ATOM 2029 O O . ILE A 1 252 ? 9.218 -11.267 -12.469 1.00 89.88 252 ILE A O 1
ATOM 2033 N N . ASN A 1 253 ? 11.099 -10.240 -13.152 1.00 84.38 253 ASN A N 1
ATOM 2034 C CA . ASN A 1 253 ? 11.539 -11.318 -14.020 1.00 84.38 253 ASN A CA 1
ATOM 2035 C C . ASN A 1 253 ? 12.338 -12.346 -13.212 1.00 84.38 253 ASN A C 1
ATOM 2037 O O . ASN A 1 253 ? 13.297 -11.995 -12.523 1.00 84.38 253 ASN A O 1
ATOM 2041 N N . ASN A 1 254 ? 11.941 -13.621 -13.269 1.00 77.62 254 ASN A N 1
ATOM 2042 C CA . ASN A 1 254 ? 12.555 -14.667 -12.450 1.00 77.62 254 ASN A CA 1
ATOM 2043 C C . ASN A 1 254 ? 13.926 -15.126 -12.965 1.00 77.62 254 ASN A C 1
ATOM 2045 O O . ASN A 1 254 ? 14.707 -15.701 -12.202 1.00 77.62 254 ASN A O 1
ATOM 2049 N N . ARG A 1 255 ? 14.205 -14.902 -14.253 1.00 79.69 255 ARG A N 1
ATOM 2050 C CA . ARG A 1 255 ? 15.429 -15.289 -14.962 1.00 79.69 255 ARG A CA 1
ATOM 2051 C C . ARG A 1 255 ? 15.673 -14.331 -16.130 1.00 79.69 255 ARG A C 1
ATOM 2053 O O . ARG A 1 255 ? 14.717 -13.794 -16.670 1.00 79.69 255 ARG A O 1
ATOM 2060 N N . PRO A 1 256 ? 16.919 -14.125 -16.572 1.00 78.69 256 PRO A N 1
ATOM 2061 C CA . PRO A 1 256 ? 17.156 -13.441 -17.837 1.00 78.69 256 PRO A CA 1
ATOM 2062 C C . PRO A 1 256 ? 16.530 -14.222 -19.001 1.00 78.69 256 PRO A C 1
ATOM 2064 O O . PRO A 1 256 ? 16.534 -15.458 -18.995 1.00 78.69 256 PRO A O 1
ATOM 2067 N N . VAL A 1 257 ? 16.053 -13.504 -20.018 1.00 79.94 257 VAL A N 1
ATOM 2068 C CA . VAL A 1 257 ? 15.750 -14.096 -21.326 1.00 79.94 257 VAL A CA 1
ATOM 2069 C C . VAL A 1 257 ? 17.015 -14.737 -21.883 1.00 79.94 257 VAL A C 1
ATOM 2071 O O . VAL A 1 257 ? 18.122 -14.218 -21.714 1.00 79.94 257 VAL A O 1
ATOM 2074 N N . ASN A 1 258 ? 16.853 -15.883 -22.539 1.00 75.12 258 ASN A N 1
ATOM 2075 C CA . ASN A 1 258 ? 17.943 -16.564 -23.217 1.00 75.12 258 ASN A CA 1
ATOM 2076 C C . ASN A 1 258 ? 18.618 -15.603 -24.213 1.00 75.12 258 ASN A C 1
ATOM 2078 O O . ASN A 1 258 ? 17.948 -15.025 -25.064 1.00 75.12 258 ASN A O 1
ATOM 2082 N N . GLU A 1 259 ? 19.943 -15.437 -24.146 1.00 71.00 259 GLU A N 1
ATOM 2083 C CA . GLU A 1 259 ? 20.663 -14.498 -25.024 1.00 71.00 259 GLU A CA 1
ATOM 2084 C C . GLU A 1 259 ? 20.464 -14.802 -26.517 1.00 71.00 259 GLU A C 1
ATOM 2086 O O . GLU A 1 259 ? 20.576 -13.904 -27.350 1.00 71.00 259 GLU A O 1
ATOM 2091 N N . ALA A 1 260 ? 20.148 -16.055 -26.860 1.00 65.12 260 ALA A N 1
ATOM 2092 C CA . ALA A 1 260 ? 19.826 -16.461 -28.226 1.00 65.12 260 ALA A CA 1
ATOM 2093 C C . ALA A 1 260 ? 18.466 -15.934 -28.727 1.00 65.12 260 ALA A C 1
ATOM 2095 O O . ALA A 1 260 ? 18.284 -15.805 -29.936 1.00 65.12 260 ALA A O 1
ATOM 2096 N N . GLU A 1 261 ? 17.537 -15.643 -27.815 1.00 65.19 261 GLU A N 1
ATOM 2097 C CA . GLU A 1 261 ? 16.172 -15.158 -28.081 1.00 65.19 261 GLU A CA 1
ATOM 2098 C C . GLU A 1 261 ? 16.061 -13.633 -27.921 1.00 65.19 261 GLU A C 1
ATOM 2100 O O . GLU A 1 261 ? 15.100 -13.021 -28.371 1.00 65.19 261 GLU A O 1
ATOM 2105 N N . LEU A 1 262 ? 17.062 -12.998 -27.309 1.00 74.00 262 LEU A N 1
ATOM 2106 C CA . LEU A 1 262 ? 17.087 -11.562 -27.069 1.00 74.00 262 LEU A CA 1
ATOM 2107 C C . LEU A 1 262 ? 17.270 -10.774 -28.380 1.00 74.00 262 LEU A C 1
ATOM 2109 O O . LEU A 1 262 ? 18.155 -11.084 -29.186 1.00 74.00 262 LEU A O 1
ATOM 2113 N N . VAL A 1 263 ? 16.511 -9.685 -28.550 1.00 74.25 263 VAL A N 1
ATOM 2114 C CA . VAL A 1 263 ? 16.724 -8.723 -29.645 1.00 74.25 263 VAL A CA 1
ATOM 2115 C C . VAL A 1 263 ? 18.179 -8.255 -29.625 1.00 74.25 263 VAL A C 1
ATOM 2117 O O . VAL A 1 263 ? 18.667 -7.675 -28.649 1.00 74.25 263 VAL A O 1
ATOM 2120 N N . LYS A 1 264 ? 18.892 -8.507 -30.725 1.00 78.44 264 LYS A N 1
ATOM 2121 C CA . LYS A 1 264 ? 20.270 -8.048 -30.908 1.00 78.44 264 LYS A CA 1
ATOM 2122 C C . LYS A 1 264 ? 20.261 -6.558 -31.216 1.00 78.44 264 LYS A C 1
ATOM 2124 O O . LYS A 1 264 ? 20.124 -6.151 -32.365 1.00 78.44 264 LYS A O 1
ATOM 2129 N N . VAL A 1 265 ? 20.404 -5.753 -30.170 1.00 77.88 265 VAL A N 1
ATOM 2130 C CA . VAL A 1 265 ? 20.584 -4.308 -30.294 1.00 77.88 265 VAL A CA 1
ATOM 2131 C C . VAL A 1 265 ? 22.035 -4.020 -30.670 1.00 77.88 265 VAL A C 1
ATOM 2133 O O . VAL A 1 265 ? 22.948 -4.290 -29.887 1.00 77.88 265 VAL A O 1
ATOM 2136 N N . ASP A 1 266 ? 22.262 -3.446 -31.852 1.00 82.94 266 ASP A N 1
ATOM 2137 C CA . ASP A 1 266 ? 23.590 -2.966 -32.241 1.00 82.94 266 ASP A CA 1
ATOM 2138 C C . ASP A 1 266 ? 23.881 -1.606 -31.587 1.00 82.94 266 ASP A C 1
ATOM 2140 O O . ASP A 1 266 ? 23.733 -0.537 -32.184 1.00 82.94 266 ASP A O 1
ATOM 2144 N N . LEU A 1 267 ? 24.293 -1.651 -30.319 1.00 79.19 267 LEU A N 1
ATOM 2145 C CA . LEU A 1 267 ? 24.625 -0.457 -29.537 1.00 79.19 267 LEU A CA 1
ATOM 2146 C C . LEU A 1 267 ? 25.767 0.362 -30.160 1.00 79.19 267 LEU A C 1
ATOM 2148 O O . LEU A 1 267 ? 25.821 1.577 -29.965 1.00 79.19 267 LEU A O 1
ATOM 2152 N N . MET A 1 268 ? 26.676 -0.275 -30.907 1.00 83.06 268 MET A N 1
ATOM 2153 C CA . MET A 1 268 ? 27.799 0.415 -31.544 1.00 83.06 268 MET A CA 1
ATOM 2154 C C . MET A 1 268 ? 27.324 1.243 -32.739 1.00 83.06 268 MET A C 1
ATOM 2156 O O . MET A 1 268 ? 27.731 2.399 -32.868 1.00 83.06 268 MET A O 1
ATOM 2160 N N . MET A 1 269 ? 26.445 0.684 -33.573 1.00 87.88 269 MET A N 1
ATOM 2161 C CA . MET A 1 269 ? 25.817 1.407 -34.680 1.00 87.88 269 MET A CA 1
ATOM 2162 C C . MET A 1 269 ? 24.980 2.582 -34.166 1.00 87.88 269 MET A C 1
ATOM 2164 O O . MET A 1 269 ? 25.166 3.704 -34.639 1.00 87.88 269 MET A O 1
ATOM 2168 N N . ILE A 1 270 ? 24.147 2.374 -33.134 1.00 86.50 270 ILE A N 1
ATOM 2169 C CA . ILE A 1 270 ? 23.359 3.466 -32.535 1.00 86.50 270 ILE A CA 1
ATOM 2170 C C . ILE A 1 270 ? 24.303 4.550 -31.992 1.00 86.50 270 ILE A C 1
ATOM 2172 O O . ILE A 1 270 ? 24.101 5.731 -32.253 1.00 86.50 270 ILE A O 1
ATOM 2176 N N . LYS A 1 271 ? 25.391 4.186 -31.299 1.00 86.62 271 LYS A N 1
ATOM 2177 C CA . LYS A 1 271 ? 26.347 5.179 -30.778 1.00 86.62 271 LYS A CA 1
ATOM 2178 C C . LYS A 1 271 ? 26.970 6.039 -31.878 1.00 86.62 271 LYS A C 1
ATOM 2180 O O . LYS A 1 271 ? 27.123 7.237 -31.672 1.00 86.62 271 LYS A O 1
ATOM 2185 N N . LYS A 1 272 ? 27.303 5.448 -33.029 1.00 89.94 272 LYS A N 1
ATOM 2186 C CA . LYS A 1 272 ? 27.823 6.189 -34.188 1.00 89.94 272 LYS A CA 1
ATOM 2187 C C . LYS A 1 272 ? 26.758 7.076 -34.834 1.00 89.94 272 LYS A C 1
ATOM 2189 O O . LYS A 1 272 ? 27.057 8.206 -35.198 1.00 89.94 272 LYS A O 1
ATOM 2194 N N . LEU A 1 273 ? 25.522 6.588 -34.955 1.00 90.69 273 LEU A N 1
ATOM 2195 C CA . LEU A 1 273 ? 24.409 7.348 -35.534 1.00 90.69 273 LEU A CA 1
ATOM 2196 C C . LEU A 1 273 ? 24.081 8.610 -34.723 1.00 90.69 273 LEU A C 1
ATOM 2198 O O . LEU A 1 273 ? 23.716 9.631 -35.300 1.00 90.69 273 LEU A O 1
ATOM 2202 N N . PHE A 1 274 ? 24.231 8.542 -33.400 1.00 89.38 274 PHE A N 1
ATOM 2203 C CA . PHE A 1 274 ? 24.008 9.653 -32.471 1.00 89.38 274 PHE A CA 1
ATOM 2204 C C . PHE A 1 274 ? 25.285 10.442 -32.132 1.00 89.38 274 PHE A C 1
ATOM 2206 O O . PHE A 1 274 ? 25.259 11.292 -31.240 1.00 89.38 274 PHE A O 1
ATOM 2213 N N . ASP A 1 275 ? 26.410 10.183 -32.806 1.00 88.00 275 ASP A N 1
ATOM 2214 C CA . ASP A 1 275 ? 27.611 10.993 -32.618 1.00 88.00 275 ASP A CA 1
ATOM 2215 C C . ASP A 1 275 ? 27.385 12.385 -33.223 1.00 88.00 275 ASP A C 1
ATOM 2217 O O . ASP A 1 275 ? 27.127 12.530 -34.420 1.00 88.00 275 ASP A O 1
ATOM 2221 N N . ASN A 1 276 ? 27.542 13.432 -32.408 1.00 84.75 276 ASN A N 1
ATOM 2222 C CA . ASN A 1 276 ? 27.484 14.827 -32.859 1.00 84.75 276 ASN A CA 1
ATOM 2223 C C . ASN A 1 276 ? 28.512 15.131 -33.964 1.00 84.75 276 ASN A C 1
ATOM 2225 O O . ASN A 1 276 ? 28.383 16.123 -34.677 1.00 84.75 276 ASN A O 1
ATOM 2229 N N . ASN A 1 277 ? 29.536 14.286 -34.104 1.00 87.94 277 ASN A N 1
ATOM 2230 C CA . ASN A 1 277 ? 30.566 14.375 -35.126 1.00 87.94 277 ASN A CA 1
ATOM 2231 C C . ASN A 1 277 ? 30.297 13.496 -36.359 1.00 87.94 277 ASN A C 1
ATOM 2233 O O . ASN A 1 277 ? 31.194 13.359 -37.190 1.00 87.94 277 ASN A O 1
ATOM 2237 N N . LEU A 1 278 ? 29.110 12.900 -36.506 1.00 91.62 278 LEU A N 1
ATOM 2238 C CA . LEU A 1 278 ? 28.771 12.119 -37.701 1.00 91.62 278 LEU A CA 1
ATOM 2239 C C . LEU A 1 278 ? 28.782 12.992 -38.967 1.00 91.62 278 LEU A C 1
ATOM 2241 O O . LEU A 1 278 ? 29.248 12.567 -40.022 1.00 91.62 278 LEU A O 1
ATOM 2245 N N . ILE A 1 279 ? 28.303 14.234 -38.855 1.00 92.12 279 ILE A N 1
ATOM 2246 C CA . ILE A 1 279 ? 28.347 15.234 -39.926 1.00 92.12 279 ILE A CA 1
ATOM 2247 C C . ILE A 1 279 ? 29.426 16.255 -39.569 1.00 92.12 279 ILE A C 1
ATOM 2249 O O . ILE A 1 279 ? 29.198 17.180 -38.790 1.00 92.12 279 ILE A O 1
ATOM 2253 N N . LYS A 1 280 ? 30.619 16.097 -40.146 1.00 92.44 280 LYS A N 1
ATOM 2254 C CA . LYS A 1 280 ? 31.721 17.054 -39.981 1.00 92.44 280 LYS A CA 1
ATOM 2255 C C . LYS A 1 280 ? 31.769 18.014 -41.147 1.00 92.44 280 LYS A C 1
ATOM 2257 O O . LYS A 1 280 ? 31.805 17.608 -42.306 1.00 92.44 280 LYS A O 1
ATOM 2262 N N . THR A 1 281 ? 31.864 19.295 -40.826 1.00 92.50 281 THR A N 1
ATOM 2263 C CA . THR A 1 281 ? 32.002 20.350 -41.822 1.00 92.50 281 THR A CA 1
ATOM 2264 C C . THR A 1 281 ? 33.219 21.218 -41.566 1.00 92.50 281 THR A C 1
ATOM 2266 O O . THR A 1 281 ? 33.558 21.496 -40.416 1.00 92.50 281 THR A O 1
ATOM 2269 N N . LYS A 1 282 ? 33.834 21.720 -42.633 1.00 94.06 282 LYS A N 1
ATOM 2270 C CA . LYS A 1 282 ? 34.941 22.673 -42.569 1.00 94.06 282 LYS A CA 1
ATOM 2271 C C . LYS A 1 282 ? 34.756 23.771 -43.608 1.00 94.06 282 LYS A C 1
ATOM 2273 O O . LYS A 1 282 ? 34.288 23.529 -44.719 1.00 94.06 282 LYS A O 1
ATOM 2278 N N . ARG A 1 283 ? 35.176 24.984 -43.258 1.00 92.19 283 ARG A N 1
ATOM 2279 C CA . ARG A 1 283 ? 35.322 26.093 -44.201 1.00 92.19 283 ARG A CA 1
ATOM 2280 C C . ARG A 1 283 ? 36.799 26.439 -44.322 1.00 92.19 283 ARG A C 1
ATOM 2282 O O . ARG A 1 283 ? 37.389 26.951 -43.378 1.00 92.19 283 ARG A O 1
ATOM 2289 N N . ASP A 1 284 ? 37.392 26.108 -45.460 1.00 91.75 284 ASP A N 1
ATOM 2290 C CA . ASP A 1 284 ? 38.799 26.372 -45.767 1.00 91.75 284 ASP A CA 1
ATOM 2291 C C . ASP A 1 284 ? 38.958 27.114 -47.101 1.00 91.75 284 ASP A C 1
ATOM 2293 O O . ASP A 1 284 ? 37.972 27.446 -47.763 1.00 91.75 284 ASP A O 1
ATOM 2297 N N . ASP A 1 285 ? 40.201 27.404 -47.491 1.00 91.75 285 ASP A N 1
ATOM 2298 C CA . ASP A 1 285 ? 40.500 28.203 -48.685 1.00 91.75 285 ASP A CA 1
ATOM 2299 C C . ASP A 1 285 ? 39.907 27.604 -49.969 1.00 91.75 285 ASP A C 1
ATOM 2301 O O . ASP A 1 285 ? 39.509 28.348 -50.865 1.00 91.75 285 ASP A O 1
ATOM 2305 N N . ALA A 1 286 ? 39.775 26.274 -50.050 1.00 90.12 286 ALA A N 1
ATOM 2306 C CA . ALA A 1 286 ? 39.165 25.602 -51.197 1.00 90.12 286 ALA A CA 1
ATOM 2307 C C . ALA A 1 286 ? 37.674 25.955 -51.339 1.00 90.12 286 ALA A C 1
ATOM 2309 O O . ALA A 1 286 ? 37.192 26.172 -52.453 1.00 90.12 286 ALA A O 1
ATOM 2310 N N . VAL A 1 287 ? 36.956 26.084 -50.217 1.00 91.31 287 VAL A N 1
ATOM 2311 C CA . VAL A 1 287 ? 35.557 26.542 -50.198 1.00 91.31 287 VAL A CA 1
ATOM 2312 C C . VAL A 1 287 ? 35.460 27.977 -50.713 1.00 91.31 287 VAL A C 1
ATOM 2314 O O . VAL A 1 287 ? 34.684 28.249 -51.627 1.00 91.31 287 VAL A O 1
ATOM 2317 N N . VAL A 1 288 ? 36.300 28.884 -50.203 1.00 89.12 288 VAL A N 1
ATOM 2318 C CA . VAL A 1 288 ? 36.299 30.306 -50.602 1.00 89.12 288 VAL A CA 1
ATOM 2319 C C . VAL A 1 288 ? 36.626 30.476 -52.091 1.00 89.12 288 VAL A C 1
ATOM 2321 O O . VAL A 1 288 ? 36.008 31.286 -52.793 1.00 89.12 288 VAL A O 1
ATOM 2324 N N . GLN A 1 289 ? 37.578 29.691 -52.600 1.00 89.62 289 GLN A N 1
ATOM 2325 C CA . GLN A 1 289 ? 37.924 29.677 -54.020 1.00 89.62 289 GLN A CA 1
ATOM 2326 C C . GLN A 1 289 ? 36.750 29.194 -54.876 1.00 89.62 289 GLN A C 1
ATOM 2328 O O . GLN A 1 289 ? 36.427 29.838 -55.878 1.00 89.62 289 GLN A O 1
ATOM 2333 N N . ARG A 1 290 ? 36.066 28.115 -54.470 1.00 88.50 290 ARG A N 1
ATOM 2334 C CA . ARG A 1 290 ? 34.905 27.598 -55.204 1.00 88.50 290 ARG A CA 1
ATOM 2335 C C . ARG A 1 290 ? 33.720 28.564 -55.179 1.00 88.50 290 ARG A C 1
ATOM 2337 O O . ARG A 1 290 ? 33.103 28.765 -56.221 1.00 88.50 290 ARG A O 1
ATOM 2344 N N . GLU A 1 291 ? 33.449 29.222 -54.050 1.00 87.81 291 GLU A N 1
ATOM 2345 C CA . GLU A 1 291 ? 32.429 30.283 -53.950 1.00 87.81 291 GLU A CA 1
ATOM 2346 C C . GLU A 1 291 ? 32.728 31.432 -54.924 1.00 87.81 291 GLU A C 1
ATOM 2348 O O . GLU A 1 291 ? 31.832 31.946 -55.596 1.00 87.81 291 GLU A O 1
ATOM 2353 N N . THR A 1 292 ? 34.000 31.828 -55.029 1.00 86.62 292 THR A N 1
ATOM 2354 C CA . THR A 1 292 ? 34.443 32.887 -55.948 1.00 86.62 292 THR A CA 1
ATOM 2355 C C . THR A 1 292 ? 34.260 32.473 -57.410 1.00 86.62 292 THR A C 1
ATOM 2357 O O . THR A 1 292 ? 33.751 33.259 -58.211 1.00 86.62 292 THR A O 1
ATOM 2360 N N . GLN A 1 293 ? 34.627 31.236 -57.759 1.00 86.19 293 GLN A N 1
ATOM 2361 C CA . GLN A 1 293 ? 34.404 30.681 -59.098 1.00 86.19 293 GLN A CA 1
ATOM 2362 C C . GLN A 1 293 ? 32.915 30.643 -59.443 1.00 86.19 293 GLN A C 1
ATOM 2364 O O . GLN A 1 293 ? 32.524 31.172 -60.479 1.00 86.19 293 GLN A O 1
ATOM 2369 N N . LEU A 1 294 ? 32.082 30.112 -58.545 1.00 84.44 294 LEU A N 1
ATOM 2370 C CA . LEU A 1 294 ? 30.636 30.024 -58.735 1.00 84.44 294 LEU A CA 1
ATOM 2371 C C . LEU A 1 294 ? 30.012 31.413 -58.943 1.00 84.44 294 LEU A C 1
ATOM 2373 O O . LEU A 1 294 ? 29.231 31.610 -59.872 1.00 84.44 294 LEU A O 1
ATOM 2377 N N . LYS A 1 295 ? 30.416 32.412 -58.145 1.00 84.31 295 LYS A N 1
ATOM 2378 C CA . LYS A 1 295 ? 29.983 33.810 -58.323 1.00 84.31 295 LYS A CA 1
ATOM 2379 C C . LYS A 1 295 ? 30.356 34.365 -59.700 1.00 84.31 295 LYS A C 1
ATOM 2381 O O . LYS A 1 295 ? 29.572 35.115 -60.278 1.00 84.31 295 LYS A O 1
ATOM 2386 N N . ASN A 1 296 ? 31.529 34.023 -60.229 1.00 84.06 296 ASN A N 1
ATOM 2387 C CA . ASN A 1 296 ? 31.952 34.458 -61.561 1.00 84.06 296 ASN A CA 1
ATOM 2388 C C . ASN A 1 296 ? 31.172 33.737 -62.672 1.00 84.06 296 ASN A C 1
ATOM 2390 O O . ASN A 1 296 ? 30.658 34.409 -63.563 1.00 84.06 296 ASN A O 1
ATOM 2394 N N . GLU A 1 297 ? 31.007 32.413 -62.579 1.00 82.75 297 GLU A N 1
ATOM 2395 C CA . GLU A 1 297 ? 30.199 31.610 -63.514 1.00 82.75 297 GLU A CA 1
ATOM 2396 C C . GLU A 1 297 ? 28.754 32.136 -63.599 1.00 82.75 297 GLU A C 1
ATOM 2398 O O . GLU A 1 297 ? 28.175 32.246 -64.683 1.00 82.75 297 GLU A O 1
ATOM 2403 N N . ILE A 1 298 ? 28.169 32.511 -62.458 1.00 79.12 298 ILE A N 1
ATOM 2404 C CA . ILE A 1 298 ? 26.812 33.061 -62.402 1.00 79.12 298 ILE A CA 1
ATOM 2405 C C . ILE A 1 298 ? 26.753 34.476 -62.992 1.00 79.12 298 ILE A C 1
ATOM 2407 O O . ILE A 1 298 ? 25.859 34.759 -63.791 1.00 79.12 298 ILE A O 1
ATOM 2411 N N . LYS A 1 299 ? 27.717 35.353 -62.673 1.00 80.31 299 LYS A N 1
ATOM 2412 C CA . LYS A 1 299 ? 27.813 36.690 -63.293 1.00 80.31 299 LYS A CA 1
ATOM 2413 C C . LYS A 1 299 ? 27.878 36.610 -64.816 1.00 80.31 299 LYS A C 1
ATOM 2415 O O . LYS A 1 299 ? 27.237 37.414 -65.493 1.00 80.31 299 LYS A O 1
ATOM 2420 N N . GLU A 1 300 ? 28.627 35.650 -65.354 1.00 81.25 300 GLU A N 1
ATOM 2421 C CA . GLU A 1 300 ? 28.674 35.425 -66.797 1.00 81.25 300 GLU A CA 1
ATOM 2422 C C . GLU A 1 300 ? 27.318 34.979 -67.347 1.00 81.25 300 GLU A C 1
ATOM 2424 O O . GLU A 1 300 ? 26.854 35.559 -68.324 1.00 81.25 300 GLU A O 1
ATOM 2429 N N . LYS A 1 301 ? 26.627 34.030 -66.705 1.00 79.00 301 LYS A N 1
ATOM 2430 C CA . LYS A 1 301 ? 25.293 33.583 -67.152 1.00 79.00 301 LYS A CA 1
ATOM 2431 C C . LYS A 1 301 ? 24.240 34.696 -67.116 1.00 79.00 301 LYS A C 1
ATOM 2433 O O . LYS A 1 301 ? 23.507 34.858 -68.090 1.00 79.00 301 LYS A O 1
ATOM 2438 N N . ILE A 1 302 ? 24.218 35.514 -66.060 1.00 78.44 302 ILE A N 1
ATOM 2439 C CA . ILE A 1 302 ? 23.306 36.670 -65.935 1.00 78.44 302 ILE A CA 1
ATOM 2440 C C . ILE A 1 302 ? 23.540 37.693 -67.060 1.00 78.44 302 ILE A C 1
ATOM 2442 O O . ILE A 1 302 ? 22.592 38.319 -67.538 1.00 78.44 302 ILE A O 1
ATOM 2446 N N . LYS A 1 303 ? 24.788 37.848 -67.530 1.00 77.81 303 LYS A N 1
ATOM 2447 C CA . LYS A 1 303 ? 25.118 38.736 -68.657 1.00 77.81 303 LYS A CA 1
ATOM 2448 C C . LYS A 1 303 ? 24.414 38.317 -69.957 1.00 77.81 303 LYS A C 1
ATOM 2450 O O . LYS A 1 303 ? 24.108 39.189 -70.769 1.00 77.81 303 LYS A O 1
ATOM 2455 N N . TYR A 1 304 ? 24.162 37.021 -70.150 1.00 76.69 304 TYR A N 1
ATOM 2456 C CA . TYR A 1 304 ? 23.553 36.472 -71.366 1.00 76.69 304 TYR A CA 1
ATOM 2457 C C . TYR A 1 304 ? 22.036 36.243 -71.255 1.00 76.69 304 TYR A C 1
ATOM 2459 O O . TYR A 1 304 ? 21.353 36.323 -72.274 1.00 76.69 304 TYR A O 1
ATOM 2467 N N . ASP A 1 305 ? 21.487 36.020 -70.057 1.00 75.06 305 ASP A N 1
ATOM 2468 C CA . ASP A 1 305 ? 20.037 35.911 -69.833 1.00 75.06 305 ASP A CA 1
ATOM 2469 C C . ASP A 1 305 ? 19.643 36.507 -68.466 1.00 75.06 305 ASP A C 1
ATOM 2471 O O . ASP A 1 305 ? 19.947 35.961 -67.405 1.00 75.06 305 ASP A O 1
ATOM 2475 N N . ARG A 1 306 ? 18.931 37.645 -68.492 1.00 66.12 306 ARG A N 1
ATOM 2476 C CA . ARG A 1 306 ? 18.515 38.388 -67.285 1.00 66.12 306 ARG A CA 1
ATOM 2477 C C . ARG A 1 306 ? 17.508 37.636 -66.411 1.00 66.12 306 ARG A C 1
ATOM 2479 O O . ARG A 1 306 ? 17.327 38.024 -65.260 1.00 66.12 306 ARG A O 1
ATOM 2486 N N . ARG A 1 307 ? 16.867 36.572 -66.912 1.00 66.06 307 ARG A N 1
ATOM 2487 C CA . ARG A 1 307 ? 15.951 35.745 -66.103 1.00 66.06 307 ARG A CA 1
ATOM 2488 C C . ARG A 1 307 ? 16.683 35.009 -64.978 1.00 66.06 307 ARG A C 1
ATOM 2490 O O . ARG A 1 307 ? 16.103 34.824 -63.919 1.00 66.06 307 ARG A O 1
ATOM 2497 N N . PHE A 1 308 ? 17.978 34.724 -65.147 1.00 65.25 308 PHE A N 1
ATOM 2498 C CA . PHE A 1 308 ? 18.823 34.116 -64.107 1.00 65.25 308 PHE A CA 1
ATOM 2499 C C . PHE A 1 308 ? 19.095 35.031 -62.907 1.00 65.25 308 PHE A C 1
ATOM 2501 O O . PHE A 1 308 ? 19.591 34.566 -61.886 1.00 65.25 308 PHE A O 1
ATOM 2508 N N . GLN A 1 309 ? 18.801 36.330 -63.011 1.00 63.12 309 GLN A N 1
ATOM 2509 C CA . GLN A 1 309 ? 19.043 37.275 -61.925 1.00 63.12 309 GLN A CA 1
ATOM 2510 C C . GLN A 1 309 ? 18.007 37.136 -60.796 1.00 63.12 309 GLN A C 1
ATOM 2512 O O . GLN A 1 309 ? 18.374 37.248 -59.632 1.00 63.12 309 GLN A O 1
ATOM 2517 N N . GLN A 1 310 ? 16.742 36.829 -61.122 1.00 57.72 310 GLN A N 1
ATOM 2518 C CA . GLN A 1 310 ? 15.692 36.589 -60.118 1.00 57.72 310 GLN A CA 1
ATOM 2519 C C . GLN A 1 310 ? 15.897 35.272 -59.353 1.00 57.72 310 GLN A C 1
ATOM 2521 O O . GLN A 1 310 ? 15.630 35.228 -58.157 1.00 57.72 310 GLN A O 1
ATOM 2526 N N . ASP A 1 311 ? 16.423 34.236 -60.014 1.00 56.81 311 ASP A N 1
ATOM 2527 C CA . ASP A 1 311 ? 16.730 32.945 -59.380 1.00 56.81 311 ASP A CA 1
ATOM 2528 C C . ASP A 1 311 ? 17.955 33.017 -58.447 1.00 56.81 311 ASP A C 1
ATOM 2530 O O . ASP A 1 311 ? 18.063 32.236 -57.505 1.00 56.81 311 ASP A O 1
ATOM 2534 N N . TYR A 1 312 ? 18.878 33.956 -58.688 1.00 60.88 312 TYR A N 1
ATOM 2535 C CA . TYR A 1 312 ? 20.108 34.118 -57.904 1.00 60.88 312 TYR A CA 1
ATOM 2536 C C . TYR A 1 312 ? 19.892 34.848 -56.572 1.00 60.88 312 TYR A C 1
ATOM 2538 O O . TYR A 1 312 ? 20.473 34.460 -55.562 1.00 60.88 312 TYR A O 1
ATOM 2546 N N . ASP A 1 313 ? 19.040 35.877 -56.542 1.00 57.81 313 ASP A N 1
ATOM 2547 C CA . ASP A 1 313 ? 18.790 36.657 -55.318 1.00 57.81 313 ASP A CA 1
ATOM 2548 C C . ASP A 1 313 ? 18.021 35.856 -54.240 1.00 57.81 313 ASP A C 1
ATOM 2550 O O . ASP A 1 313 ? 17.987 36.264 -53.080 1.00 57.81 313 ASP A O 1
ATOM 2554 N N . TYR A 1 314 ? 17.427 34.709 -54.600 1.00 50.97 314 TYR A N 1
ATOM 2555 C CA . TYR A 1 314 ? 16.627 33.859 -53.706 1.00 50.97 314 TYR A CA 1
ATOM 2556 C C . TYR A 1 314 ? 17.369 32.648 -53.115 1.00 50.97 314 TYR A C 1
ATOM 2558 O O . TYR A 1 314 ? 16.840 32.017 -52.198 1.00 50.97 314 TYR A O 1
ATOM 2566 N N . VAL A 1 315 ? 18.561 32.294 -53.608 1.00 57.84 315 VAL A N 1
ATOM 2567 C CA . VAL A 1 315 ? 19.265 31.063 -53.204 1.00 57.84 315 VAL A CA 1
ATOM 2568 C C . VAL A 1 315 ? 20.531 31.408 -52.424 1.00 57.84 315 VAL A C 1
ATOM 2570 O O . VAL A 1 315 ? 21.458 32.017 -52.954 1.00 57.84 315 VAL A O 1
ATOM 2573 N N . ASP A 1 316 ? 20.600 30.982 -51.160 1.00 61.16 316 ASP A N 1
ATOM 2574 C CA . ASP A 1 316 ? 21.845 31.050 -50.394 1.00 61.16 316 ASP A CA 1
ATOM 2575 C C . ASP A 1 316 ? 22.885 30.102 -51.019 1.00 61.16 316 ASP A C 1
ATOM 2577 O O . ASP A 1 316 ? 22.741 28.877 -51.014 1.00 61.16 316 ASP A O 1
ATOM 2581 N N . HIS A 1 317 ? 23.925 30.695 -51.604 1.00 71.44 317 HIS A N 1
ATOM 2582 C CA . HIS A 1 317 ? 25.041 30.003 -52.250 1.00 71.44 317 HIS A CA 1
ATOM 2583 C C . HIS A 1 317 ? 26.243 29.824 -51.319 1.00 71.44 317 HIS A C 1
ATOM 2585 O O . HIS A 1 317 ? 27.361 29.613 -51.797 1.00 71.44 317 HIS A O 1
ATOM 2591 N N . SER A 1 318 ? 26.042 29.948 -50.006 1.00 84.25 318 SER A N 1
ATOM 2592 C CA . SER A 1 318 ? 27.062 29.589 -49.031 1.00 84.25 318 SER A CA 1
ATOM 2593 C C . SER A 1 318 ? 27.495 28.135 -49.248 1.00 84.25 318 SER A C 1
ATOM 2595 O O . SER A 1 318 ? 26.677 27.209 -49.295 1.00 84.25 318 SER A O 1
ATOM 2597 N N . LEU A 1 319 ? 28.797 27.931 -49.448 1.00 90.19 319 LEU A N 1
ATOM 2598 C CA . LEU A 1 319 ? 29.373 26.603 -49.622 1.00 90.19 319 LEU A CA 1
ATOM 2599 C C . LEU A 1 319 ? 30.060 26.164 -48.335 1.00 90.19 319 LEU A C 1
ATOM 2601 O O . LEU A 1 319 ? 30.583 26.969 -47.559 1.00 90.19 319 LEU A O 1
ATOM 2605 N N . ILE A 1 320 ? 30.100 24.856 -48.127 1.00 92.88 320 ILE A N 1
ATOM 2606 C CA . ILE A 1 320 ? 30.798 24.243 -47.008 1.00 92.88 320 ILE A CA 1
ATOM 2607 C C . ILE A 1 320 ? 31.366 22.894 -47.431 1.00 92.88 320 ILE A C 1
ATOM 2609 O O . ILE A 1 320 ? 30.804 22.211 -48.286 1.00 92.88 320 ILE A O 1
ATOM 2613 N N . LYS A 1 321 ? 32.501 22.510 -46.850 1.00 93.94 321 LYS A N 1
ATOM 2614 C CA . LYS A 1 321 ? 33.114 21.215 -47.124 1.00 93.94 321 LYS A CA 1
ATOM 2615 C C . LYS A 1 321 ? 32.630 20.182 -46.117 1.00 93.94 321 LYS A C 1
ATOM 2617 O O . LYS A 1 321 ? 32.813 20.392 -44.919 1.00 93.94 321 LYS A O 1
ATOM 2622 N N . LEU A 1 322 ? 32.054 19.084 -46.594 1.00 92.69 322 LEU A N 1
ATOM 2623 C CA . LEU A 1 322 ? 31.749 17.899 -45.795 1.00 92.69 322 LEU A CA 1
ATOM 2624 C C . LEU A 1 322 ? 32.972 16.985 -45.722 1.00 92.69 322 LEU A C 1
ATOM 2626 O O . LEU A 1 322 ? 33.597 16.694 -46.742 1.00 92.69 322 LEU A O 1
ATOM 2630 N N . LEU A 1 323 ? 33.290 16.541 -44.509 1.00 92.00 323 LEU A N 1
ATOM 2631 C CA . LEU A 1 323 ? 34.385 15.623 -44.203 1.00 92.00 323 LEU A CA 1
ATOM 2632 C C . LEU A 1 323 ? 33.829 14.246 -43.822 1.00 92.00 323 LEU A C 1
ATOM 2634 O O . LEU A 1 323 ? 32.653 14.132 -43.478 1.00 92.00 323 LEU A O 1
ATOM 2638 N N . ASN A 1 324 ? 34.688 13.221 -43.816 1.00 88.75 324 ASN A N 1
ATOM 2639 C CA . ASN A 1 324 ? 34.352 11.860 -43.372 1.00 88.75 324 ASN A CA 1
ATOM 2640 C C . ASN A 1 324 ? 33.089 11.289 -44.050 1.00 88.75 324 ASN A C 1
ATOM 2642 O O . ASN A 1 324 ? 32.263 10.633 -43.412 1.00 88.75 324 ASN A O 1
ATOM 2646 N N . ILE A 1 325 ? 32.913 11.534 -45.354 1.00 92.00 325 ILE A N 1
ATOM 2647 C CA . ILE A 1 325 ? 31.714 11.085 -46.084 1.00 92.00 325 ILE A CA 1
ATOM 2648 C C . ILE A 1 325 ? 31.562 9.558 -46.012 1.00 92.00 325 ILE A C 1
ATOM 2650 O O . ILE A 1 325 ? 30.446 9.043 -45.953 1.00 92.00 325 ILE A O 1
ATOM 2654 N N . ASN A 1 326 ? 32.672 8.821 -45.971 1.00 91.62 326 ASN A N 1
ATOM 2655 C CA . ASN A 1 326 ? 32.675 7.371 -45.803 1.00 91.62 326 ASN A CA 1
ATOM 2656 C C . ASN A 1 326 ? 31.964 6.909 -44.521 1.00 91.62 326 ASN A C 1
ATOM 2658 O O . ASN A 1 326 ? 31.168 5.972 -44.573 1.00 91.62 326 ASN A O 1
ATOM 2662 N N . GLU A 1 327 ? 32.220 7.577 -43.397 1.00 91.56 327 GLU A N 1
ATOM 2663 C CA . GLU A 1 327 ? 31.642 7.270 -42.090 1.00 91.56 327 GLU A CA 1
ATOM 2664 C C . GLU A 1 327 ? 30.133 7.528 -42.099 1.00 91.56 327 GLU A C 1
ATOM 2666 O O . GLU A 1 327 ? 29.361 6.637 -41.745 1.00 91.56 327 GLU A O 1
ATOM 2671 N N . LEU A 1 328 ? 29.708 8.684 -42.626 1.00 93.12 328 LEU A N 1
ATOM 2672 C CA . LEU A 1 328 ? 28.295 9.021 -42.809 1.00 93.12 328 LEU A CA 1
ATOM 2673 C C . LEU A 1 328 ? 27.563 7.972 -43.661 1.00 93.12 328 LEU A C 1
ATOM 2675 O O . LEU A 1 328 ? 26.530 7.449 -43.247 1.00 93.12 328 LEU A O 1
ATOM 2679 N N . ILE A 1 329 ? 28.102 7.634 -44.838 1.00 93.06 329 ILE A N 1
ATOM 2680 C CA . ILE A 1 329 ? 27.486 6.656 -45.747 1.00 93.06 329 ILE A CA 1
ATOM 2681 C C . ILE A 1 329 ? 27.425 5.264 -45.106 1.00 93.06 329 ILE A C 1
ATOM 2683 O O . ILE A 1 329 ? 26.408 4.586 -45.242 1.00 93.06 329 ILE A O 1
ATOM 2687 N N . SER A 1 330 ? 28.475 4.841 -44.394 1.00 91.75 330 SER A N 1
ATOM 2688 C CA . SER A 1 330 ? 28.521 3.528 -43.738 1.00 91.75 330 SER A CA 1
ATOM 2689 C C . SER A 1 330 ? 27.503 3.415 -42.605 1.00 91.75 330 SER A C 1
ATOM 2691 O O . SER A 1 330 ? 26.778 2.424 -42.542 1.00 91.75 330 SER A O 1
ATOM 2693 N N . VAL A 1 331 ? 27.417 4.427 -41.736 1.00 92.69 331 VAL A N 1
ATOM 2694 C CA . VAL A 1 331 ? 26.455 4.448 -40.622 1.00 92.69 331 VAL A CA 1
ATOM 2695 C C . VAL A 1 331 ? 25.027 4.470 -41.159 1.00 92.69 331 VAL A C 1
ATOM 2697 O O . VAL A 1 331 ? 24.199 3.683 -40.710 1.00 92.69 331 VAL A O 1
ATOM 2700 N N . VAL A 1 332 ? 24.750 5.291 -42.179 1.00 93.00 332 VAL A N 1
ATOM 2701 C CA . VAL A 1 332 ? 23.435 5.311 -42.833 1.00 93.00 332 VAL A CA 1
ATOM 2702 C C . VAL A 1 332 ? 23.117 3.953 -43.452 1.00 93.00 332 VAL A C 1
ATOM 2704 O O . VAL A 1 332 ? 22.020 3.447 -43.238 1.00 93.00 332 VAL A O 1
ATOM 2707 N N . ASP A 1 333 ? 24.045 3.327 -44.182 1.00 91.75 333 ASP A N 1
ATOM 2708 C CA . ASP A 1 333 ? 23.818 2.006 -44.780 1.00 91.75 333 ASP A CA 1
ATOM 2709 C C . ASP A 1 333 ? 23.490 0.939 -43.727 1.00 91.75 333 ASP A C 1
ATOM 2711 O O . ASP A 1 333 ? 22.531 0.185 -43.898 1.00 91.75 333 ASP A O 1
ATOM 2715 N N . GLU A 1 334 ? 24.248 0.898 -42.630 1.00 91.19 334 GLU A N 1
ATOM 2716 C CA . GLU A 1 334 ? 24.020 -0.016 -41.507 1.00 91.19 334 GLU A CA 1
ATOM 2717 C C . GLU A 1 334 ? 22.661 0.222 -40.839 1.00 91.19 334 GLU A C 1
ATOM 2719 O O . GLU A 1 334 ? 21.883 -0.723 -40.703 1.00 91.19 334 GLU A O 1
ATOM 2724 N N . SER A 1 335 ? 22.324 1.470 -40.501 1.00 91.56 335 SER A N 1
ATOM 2725 C CA . SER A 1 335 ? 21.024 1.819 -39.911 1.00 91.56 335 SER A CA 1
ATOM 2726 C C . SER A 1 335 ? 19.854 1.487 -40.840 1.00 91.56 335 SER A C 1
ATOM 2728 O O . SER A 1 335 ? 18.817 0.998 -40.400 1.00 91.56 335 SER A O 1
ATOM 2730 N N . CYS A 1 336 ? 20.018 1.708 -42.145 1.00 89.94 336 CYS A N 1
ATOM 2731 C CA . CYS A 1 336 ? 18.973 1.474 -43.138 1.00 89.94 336 CYS A CA 1
ATOM 2732 C C . CYS A 1 336 ? 18.641 -0.008 -43.349 1.00 89.94 336 CYS A C 1
ATOM 2734 O O . CYS A 1 336 ? 17.590 -0.300 -43.915 1.00 89.94 336 CYS A O 1
ATOM 2736 N N . LYS A 1 337 ? 19.516 -0.939 -42.943 1.00 88.62 337 LYS A N 1
ATOM 2737 C CA . LYS A 1 337 ? 19.262 -2.390 -43.037 1.00 88.62 337 LYS A CA 1
ATOM 2738 C C . LYS A 1 337 ? 18.204 -2.881 -42.049 1.00 88.62 337 LYS A C 1
ATOM 2740 O O . LYS A 1 337 ? 17.719 -3.994 -42.222 1.00 88.62 337 LYS A O 1
ATOM 2745 N N . LEU A 1 338 ? 17.859 -2.076 -41.042 1.00 86.62 338 LEU A N 1
ATOM 2746 C CA . LEU A 1 338 ? 16.808 -2.395 -40.071 1.00 86.62 338 LEU A CA 1
ATOM 2747 C C . LEU A 1 338 ? 15.402 -2.320 -40.674 1.00 86.62 338 LEU A C 1
ATOM 2749 O O . LEU A 1 338 ? 14.478 -2.943 -40.163 1.00 86.62 338 LEU A O 1
ATOM 2753 N N . PHE A 1 339 ? 15.241 -1.562 -41.755 1.00 85.06 339 PHE A N 1
ATOM 2754 C CA . PHE A 1 339 ? 13.945 -1.267 -42.345 1.00 85.06 339 PHE A CA 1
ATOM 2755 C C . PHE A 1 339 ? 13.749 -2.011 -43.666 1.00 85.06 339 PHE A C 1
ATOM 2757 O O . PHE A 1 339 ? 14.707 -2.360 -44.363 1.00 85.06 339 PHE A O 1
ATOM 2764 N N . GLU A 1 340 ? 12.489 -2.203 -44.055 1.00 75.38 340 GLU A N 1
ATOM 2765 C CA . GLU A 1 340 ? 12.158 -2.638 -45.411 1.00 75.38 340 GLU A CA 1
ATOM 2766 C C . GLU A 1 340 ? 12.692 -1.633 -46.451 1.00 75.38 340 GLU A C 1
ATOM 2768 O O . GLU A 1 340 ? 12.923 -0.458 -46.151 1.00 75.38 340 GLU A O 1
ATOM 2773 N N . LYS A 1 341 ? 12.901 -2.098 -47.693 1.00 62.25 341 LYS A N 1
ATOM 2774 C CA . LYS A 1 341 ? 13.675 -1.403 -48.745 1.00 62.25 341 LYS A CA 1
ATOM 2775 C C . LYS A 1 341 ? 13.251 0.046 -49.052 1.00 62.25 341 LYS A C 1
ATOM 2777 O O . LYS A 1 341 ? 14.059 0.771 -49.633 1.00 62.25 341 LYS A O 1
ATOM 2782 N N . ASP A 1 342 ? 12.065 0.479 -48.630 1.00 61.22 342 ASP A N 1
ATOM 2783 C CA . ASP A 1 342 ? 11.463 1.749 -49.037 1.00 61.22 342 ASP A CA 1
ATOM 2784 C C . ASP A 1 342 ? 11.569 2.883 -47.999 1.00 61.22 342 ASP A C 1
ATOM 2786 O O . ASP A 1 342 ? 11.580 4.052 -48.387 1.00 61.22 342 ASP A O 1
ATOM 2790 N N . GLN A 1 343 ? 11.714 2.599 -46.698 1.00 68.81 343 GLN A N 1
ATOM 2791 C CA . GLN A 1 343 ? 11.685 3.654 -45.665 1.00 68.81 343 GLN A CA 1
ATOM 2792 C C . GLN A 1 343 ? 12.850 4.666 -45.747 1.00 68.81 343 GLN A C 1
ATOM 2794 O O . GLN A 1 343 ? 12.593 5.869 -45.707 1.00 68.81 343 GLN A O 1
ATOM 2799 N N . PRO A 1 344 ? 14.121 4.260 -45.941 1.00 82.75 344 PRO A N 1
ATOM 2800 C CA . PRO A 1 344 ? 15.227 5.212 -46.049 1.00 82.75 344 PRO A CA 1
ATOM 2801 C C . PRO A 1 344 ? 15.496 5.707 -47.483 1.00 82.75 344 PRO A C 1
ATOM 2803 O O . PRO A 1 344 ? 16.549 6.298 -47.745 1.00 82.75 344 PRO A O 1
ATOM 2806 N N . TYR A 1 345 ? 14.589 5.463 -48.437 1.00 84.56 345 TYR A N 1
ATOM 2807 C CA . TYR A 1 345 ? 14.814 5.764 -49.856 1.00 84.56 345 TYR A CA 1
ATOM 2808 C C . TYR A 1 345 ? 15.162 7.239 -50.106 1.00 84.56 345 TYR A C 1
ATOM 2810 O O . TYR A 1 345 ? 16.107 7.541 -50.838 1.00 84.56 345 TYR A O 1
ATOM 2818 N N . TYR A 1 346 ? 14.435 8.159 -49.466 1.00 87.06 346 TYR A N 1
ATOM 2819 C CA . TYR A 1 346 ? 14.643 9.594 -49.660 1.00 87.06 346 TYR A CA 1
ATOM 2820 C C . TYR A 1 346 ? 16.017 10.056 -49.162 1.00 87.06 346 TYR A C 1
ATOM 2822 O O . TYR A 1 346 ? 16.718 10.757 -49.887 1.00 87.06 346 TYR A O 1
ATOM 2830 N N . LEU A 1 347 ? 16.441 9.612 -47.972 1.00 90.25 347 LEU A N 1
ATOM 2831 C CA . LEU A 1 347 ? 17.765 9.927 -47.427 1.00 90.25 347 LEU A CA 1
ATOM 2832 C C . LEU A 1 347 ? 18.876 9.394 -48.338 1.00 90.25 347 LEU A C 1
ATOM 2834 O O . LEU A 1 347 ? 19.780 10.146 -48.700 1.00 90.25 347 LEU A O 1
ATOM 2838 N N . LYS A 1 348 ? 18.785 8.127 -48.763 1.00 90.50 348 LYS A N 1
ATOM 2839 C CA . LYS A 1 348 ? 19.769 7.515 -49.671 1.00 90.50 348 LYS A CA 1
ATOM 2840 C C . LYS A 1 348 ? 19.880 8.294 -50.979 1.00 90.50 348 LYS A C 1
ATOM 2842 O O . LYS A 1 348 ? 20.984 8.633 -51.402 1.00 90.50 348 LYS A O 1
ATOM 2847 N N . LYS A 1 349 ? 18.740 8.635 -51.584 1.00 89.06 349 LYS A N 1
ATOM 2848 C CA . LYS A 1 349 ? 18.682 9.425 -52.817 1.00 89.06 349 LYS A CA 1
ATOM 2849 C C . LYS A 1 349 ? 19.273 10.825 -52.625 1.00 89.06 349 LYS A C 1
ATOM 2851 O O . LYS A 1 349 ? 20.085 11.248 -53.440 1.00 89.06 349 LYS A O 1
ATOM 2856 N N . PHE A 1 350 ? 18.919 11.516 -51.543 1.00 90.38 350 PHE A N 1
ATOM 2857 C CA . PHE A 1 350 ? 19.405 12.867 -51.263 1.00 90.38 350 PHE A CA 1
ATOM 2858 C C . PHE A 1 350 ? 20.918 12.905 -51.013 1.00 90.38 350 PHE A C 1
ATOM 2860 O O . PHE A 1 350 ? 21.609 13.799 -51.509 1.00 90.38 350 PHE A O 1
ATOM 2867 N N . LEU A 1 351 ? 21.446 11.915 -50.284 1.00 91.50 351 LEU A N 1
ATOM 2868 C CA . LEU A 1 351 ? 22.884 11.750 -50.075 1.00 91.50 351 LEU A CA 1
ATOM 2869 C C . LEU A 1 351 ? 23.606 11.465 -51.390 1.00 91.50 351 LEU A C 1
ATOM 2871 O O . LEU A 1 351 ? 24.615 12.107 -51.664 1.00 91.50 351 LEU A O 1
ATOM 2875 N N . MET A 1 352 ? 23.075 10.573 -52.231 1.00 90.00 352 MET A N 1
ATOM 2876 C CA . MET A 1 352 ? 23.636 10.329 -53.561 1.00 90.00 352 MET A CA 1
ATOM 2877 C C . MET A 1 352 ? 23.642 11.619 -54.394 1.00 90.00 352 MET A C 1
ATOM 2879 O O . MET A 1 352 ? 24.690 12.025 -54.873 1.00 90.00 352 MET A O 1
ATOM 2883 N N . GLU A 1 353 ? 22.527 12.343 -54.490 1.00 87.19 353 GLU A N 1
ATOM 2884 C CA . GLU A 1 353 ? 22.433 13.602 -55.254 1.00 87.19 353 GLU A CA 1
ATOM 2885 C C . GLU A 1 353 ? 23.320 14.741 -54.723 1.00 87.19 353 GLU A C 1
ATOM 2887 O O . GLU A 1 353 ? 23.590 15.705 -55.445 1.00 87.19 353 GLU A O 1
ATOM 2892 N N . THR A 1 354 ? 23.737 14.674 -53.459 1.00 87.06 354 THR A N 1
ATOM 2893 C CA . THR A 1 354 ? 24.524 15.727 -52.800 1.00 87.06 354 THR A CA 1
ATOM 2894 C C . THR A 1 354 ? 26.011 15.403 -52.734 1.00 87.06 354 THR A C 1
ATOM 2896 O O . THR A 1 354 ? 26.819 16.325 -52.771 1.00 87.06 354 THR A O 1
ATOM 2899 N N . LEU A 1 355 ? 26.372 14.122 -52.660 1.00 88.00 355 LEU A N 1
ATOM 2900 C CA . LEU A 1 355 ? 27.740 13.643 -52.425 1.00 88.00 355 LEU A CA 1
ATOM 2901 C C . LEU A 1 355 ? 28.305 12.880 -53.633 1.00 88.00 355 LEU A C 1
ATOM 2903 O O . LEU A 1 355 ? 29.258 12.118 -53.499 1.00 88.00 355 LEU A O 1
ATOM 2907 N N . LEU A 1 356 ? 27.683 13.029 -54.805 1.00 79.56 356 LEU A N 1
ATOM 2908 C CA . LEU A 1 356 ? 28.157 12.439 -56.053 1.00 79.56 356 LEU A CA 1
ATOM 2909 C C . LEU A 1 356 ? 29.519 13.044 -56.439 1.00 79.56 356 LEU A C 1
ATOM 2911 O O . LEU A 1 356 ? 29.599 14.254 -56.666 1.00 79.56 356 LEU A O 1
ATOM 2915 N N . PRO A 1 357 ? 30.569 12.223 -56.618 1.00 70.94 357 PRO A N 1
ATOM 2916 C CA . PRO A 1 357 ? 31.862 12.710 -57.071 1.00 70.94 357 PRO A CA 1
ATOM 2917 C C . PRO A 1 357 ? 31.748 13.296 -58.475 1.00 70.94 357 PRO A C 1
ATOM 2919 O O . PRO A 1 357 ? 31.187 12.669 -59.382 1.00 70.94 357 PRO A O 1
ATOM 2922 N N . SER A 1 358 ? 32.338 14.473 -58.677 1.00 66.25 358 SER A N 1
ATOM 2923 C CA . SER A 1 358 ? 32.359 15.146 -59.978 1.00 66.25 358 SER A CA 1
ATOM 2924 C C . SER A 1 358 ? 32.820 14.202 -61.101 1.00 66.25 358 SER A C 1
ATOM 2926 O O . SER A 1 358 ? 33.936 13.684 -61.082 1.00 66.25 358 SER A O 1
ATOM 2928 N N . GLY A 1 359 ? 31.950 13.976 -62.092 1.00 64.69 359 GLY A N 1
ATOM 2929 C CA . GLY A 1 359 ? 32.245 13.160 -63.277 1.00 64.69 359 GLY A CA 1
ATOM 2930 C C . GLY A 1 359 ? 32.024 11.649 -63.127 1.00 64.69 359 GLY A C 1
ATOM 2931 O O . GLY A 1 359 ? 32.284 10.918 -64.085 1.00 64.69 359 GLY A O 1
ATOM 2932 N N . LYS A 1 360 ? 31.523 11.161 -61.984 1.00 70.50 360 LYS A N 1
ATOM 2933 C CA . LYS A 1 360 ? 31.122 9.754 -61.818 1.00 70.50 360 LYS A CA 1
ATOM 2934 C C . LYS A 1 360 ? 29.606 9.609 -61.802 1.00 70.50 360 LYS A C 1
ATOM 2936 O O . LYS A 1 360 ? 28.894 10.400 -61.197 1.00 70.50 360 LYS A O 1
ATOM 2941 N N . ARG A 1 361 ? 29.116 8.556 -62.456 1.00 73.62 361 ARG A N 1
ATOM 2942 C CA . ARG A 1 361 ? 27.703 8.180 -62.444 1.00 73.62 361 ARG A CA 1
ATOM 2943 C C . ARG A 1 361 ? 27.500 7.040 -61.449 1.00 73.62 361 ARG A C 1
ATOM 2945 O O . ARG A 1 361 ? 27.986 5.937 -61.686 1.00 73.62 361 ARG A O 1
ATOM 2952 N N . ILE A 1 362 ? 26.815 7.326 -60.344 1.00 79.56 362 ILE A N 1
ATOM 2953 C CA . ILE A 1 362 ? 26.430 6.345 -59.323 1.00 79.56 362 ILE A CA 1
ATOM 2954 C C . ILE A 1 362 ? 24.902 6.317 -59.277 1.00 79.56 362 ILE A C 1
ATOM 2956 O O . ILE A 1 362 ? 24.276 7.229 -58.748 1.00 79.56 362 ILE A O 1
ATOM 2960 N N . ASP A 1 363 ? 24.310 5.273 -59.858 1.00 81.38 363 ASP A N 1
ATOM 2961 C CA . ASP A 1 363 ? 22.851 5.149 -60.007 1.00 81.38 363 ASP A CA 1
ATOM 2962 C C . ASP A 1 363 ? 22.212 4.293 -58.895 1.00 81.38 363 ASP A C 1
ATOM 2964 O O . ASP A 1 363 ? 20.987 4.239 -58.782 1.00 81.38 363 ASP A O 1
ATOM 2968 N N . LYS A 1 364 ? 23.022 3.606 -58.074 1.00 87.56 364 LYS A N 1
ATOM 2969 C CA . LYS A 1 364 ? 22.564 2.710 -57.001 1.00 87.56 364 LYS A CA 1
ATOM 2970 C C . LYS A 1 364 ? 23.274 2.991 -55.682 1.00 87.56 364 LYS A C 1
ATOM 2972 O O . LYS A 1 364 ? 24.464 3.306 -55.663 1.00 87.56 364 LYS A O 1
ATOM 2977 N N . TRP A 1 365 ? 22.552 2.818 -54.577 1.00 89.62 365 TRP A N 1
ATOM 2978 C CA . TRP A 1 365 ? 23.083 3.030 -53.229 1.00 89.62 365 TRP A CA 1
ATOM 2979 C C . TRP A 1 365 ? 24.255 2.095 -52.915 1.00 89.62 365 TRP A C 1
ATOM 2981 O O . TRP A 1 365 ? 25.262 2.531 -52.367 1.00 89.62 365 TRP A O 1
ATOM 2991 N N . GLU A 1 366 ? 24.186 0.828 -53.328 1.00 90.06 366 GLU A N 1
ATOM 2992 C CA . GLU A 1 366 ? 25.258 -0.145 -53.090 1.00 90.06 366 GLU A CA 1
ATOM 2993 C C . GLU A 1 366 ? 26.576 0.264 -53.765 1.00 90.06 366 GLU A C 1
ATOM 2995 O O . GLU A 1 366 ? 27.659 -0.019 -53.250 1.00 90.06 366 GLU A O 1
ATOM 3000 N N . ASP A 1 367 ? 26.492 0.953 -54.905 1.00 89.94 367 ASP A N 1
ATOM 3001 C CA . ASP A 1 367 ? 27.659 1.466 -55.618 1.00 89.94 367 ASP A CA 1
ATOM 3002 C C . ASP A 1 367 ? 28.235 2.708 -54.914 1.00 89.94 367 ASP A C 1
ATOM 3004 O O . ASP A 1 367 ? 29.456 2.863 -54.858 1.00 89.94 367 ASP A O 1
ATOM 3008 N N . MET A 1 368 ? 27.383 3.536 -54.292 1.00 89.44 368 MET A N 1
ATOM 3009 C CA . MET A 1 368 ? 27.807 4.647 -53.425 1.00 89.44 368 MET A CA 1
ATOM 3010 C C . MET A 1 368 ? 28.548 4.139 -52.182 1.00 89.44 368 MET A C 1
ATOM 3012 O O . MET A 1 368 ? 29.607 4.663 -51.840 1.00 89.44 368 MET A O 1
ATOM 3016 N N . VAL A 1 369 ? 28.033 3.086 -51.538 1.00 91.31 369 VAL A N 1
ATOM 3017 C CA . VAL A 1 369 ? 28.669 2.454 -50.368 1.00 91.31 369 VAL A CA 1
ATOM 3018 C C . VAL A 1 369 ? 30.032 1.863 -50.734 1.00 91.31 369 VAL A C 1
ATOM 3020 O O . VAL A 1 369 ? 31.017 2.092 -50.036 1.00 91.31 369 VAL A O 1
ATOM 3023 N N . LYS A 1 370 ? 30.137 1.143 -51.858 1.00 90.81 370 LYS A N 1
ATOM 3024 C CA . LYS A 1 370 ? 31.432 0.612 -52.324 1.00 90.81 370 LYS A CA 1
ATOM 3025 C C . LYS A 1 370 ? 32.426 1.722 -52.644 1.00 90.81 370 LYS A C 1
ATOM 3027 O O . LYS A 1 370 ? 33.604 1.598 -52.317 1.00 90.81 370 LYS A O 1
ATOM 3032 N N . TYR A 1 371 ? 31.961 2.793 -53.286 1.00 89.75 371 TYR A N 1
ATOM 3033 C CA . TYR A 1 371 ? 32.806 3.936 -53.605 1.00 89.75 371 TYR A CA 1
ATOM 3034 C C . TYR A 1 371 ? 33.347 4.599 -52.333 1.00 89.75 371 TYR A C 1
ATOM 3036 O O . TYR A 1 371 ? 34.550 4.831 -52.230 1.00 89.75 371 TYR A O 1
ATOM 3044 N N . SER A 1 372 ? 32.487 4.844 -51.343 1.00 89.69 372 SER A N 1
ATOM 3045 C CA . SER A 1 372 ? 32.894 5.487 -50.093 1.00 89.69 372 SER A CA 1
ATOM 3046 C C . SER A 1 372 ? 33.876 4.630 -49.279 1.00 89.69 372 SER A C 1
ATOM 3048 O O . SER A 1 372 ? 34.799 5.163 -48.670 1.00 89.69 372 SER A O 1
ATOM 3050 N N . GLN A 1 373 ? 33.754 3.299 -49.339 1.00 90.12 373 GLN A N 1
ATOM 3051 C CA . GLN A 1 373 ? 34.715 2.366 -48.735 1.00 90.12 373 GLN A CA 1
ATOM 3052 C C . GLN A 1 373 ? 36.082 2.372 -49.437 1.00 90.12 373 GLN A C 1
ATOM 3054 O O . GLN A 1 373 ? 37.113 2.247 -48.779 1.00 90.12 373 GLN A O 1
ATOM 3059 N N . GLN A 1 374 ? 36.104 2.511 -50.765 1.00 90.38 374 GLN A N 1
ATOM 3060 C CA . GLN A 1 374 ? 37.343 2.589 -51.552 1.00 90.38 374 GLN A CA 1
ATOM 3061 C C . GLN A 1 374 ? 38.055 3.941 -51.409 1.00 90.38 374 GLN A C 1
ATOM 3063 O O . GLN A 1 374 ? 39.255 4.032 -51.670 1.00 90.38 374 GLN A O 1
ATOM 3068 N N . HIS A 1 375 ? 37.328 4.979 -50.993 1.00 89.00 375 HIS A N 1
ATOM 3069 C CA . HIS A 1 375 ? 37.817 6.347 -50.856 1.00 89.00 375 HIS A CA 1
ATOM 3070 C C . HIS A 1 375 ? 37.491 6.904 -49.459 1.00 89.00 375 HIS A C 1
ATOM 3072 O O . HIS A 1 375 ? 36.629 7.775 -49.333 1.00 89.00 375 HIS A O 1
ATOM 3078 N N . PRO A 1 376 ? 38.169 6.416 -48.401 1.00 87.06 376 PRO A N 1
ATOM 3079 C CA . PRO A 1 376 ? 37.865 6.800 -47.021 1.00 87.06 376 PRO A CA 1
ATOM 3080 C C . PRO A 1 376 ? 38.085 8.294 -46.746 1.00 87.06 376 PRO A C 1
ATOM 3082 O O . PRO A 1 376 ? 37.347 8.877 -45.962 1.00 87.06 376 PRO A O 1
ATOM 3085 N N . ASP A 1 377 ? 39.033 8.925 -47.440 1.00 87.50 377 ASP A N 1
ATOM 3086 C CA . ASP A 1 377 ? 39.363 10.349 -47.282 1.00 87.50 377 ASP A CA 1
ATOM 3087 C C . ASP A 1 377 ? 38.550 11.260 -48.224 1.00 87.50 377 ASP A C 1
ATOM 3089 O O . ASP A 1 377 ? 38.967 12.371 -48.547 1.00 87.50 377 ASP A O 1
ATOM 3093 N N . TYR A 1 378 ? 37.415 10.778 -48.744 1.00 87.44 378 TYR A N 1
ATOM 3094 C CA . TYR A 1 378 ? 36.581 11.560 -49.653 1.00 87.44 378 TYR A CA 1
ATOM 3095 C C . TYR A 1 378 ? 35.892 12.723 -48.921 1.00 87.44 378 TYR A C 1
ATOM 3097 O O . TYR A 1 378 ? 35.154 12.533 -47.951 1.00 87.44 378 TYR A O 1
ATOM 3105 N N . GLU A 1 379 ? 36.118 13.930 -49.439 1.00 90.94 379 GLU A N 1
ATOM 3106 C CA . GLU A 1 379 ? 35.528 15.192 -48.997 1.00 90.94 379 GLU A CA 1
ATOM 3107 C C . GLU A 1 379 ? 34.826 15.861 -50.186 1.00 90.94 379 GLU A C 1
ATOM 3109 O O . GLU A 1 379 ? 35.314 15.779 -51.315 1.00 90.94 379 GLU A O 1
ATOM 3114 N N . GLU A 1 380 ? 33.723 16.571 -49.942 1.00 90.31 380 GLU A N 1
ATOM 3115 C CA . GLU A 1 380 ? 32.959 17.243 -51.004 1.00 90.31 380 GLU A CA 1
ATOM 3116 C C . GLU A 1 380 ? 32.531 18.653 -50.573 1.00 90.31 380 GLU A C 1
ATOM 3118 O O . GLU A 1 380 ? 32.139 18.874 -49.424 1.00 90.31 380 GLU A O 1
ATOM 3123 N N . ILE A 1 381 ? 32.608 19.622 -51.494 1.00 90.31 381 ILE A N 1
ATOM 3124 C CA . ILE A 1 381 ? 32.135 20.994 -51.263 1.00 90.31 381 ILE A CA 1
ATOM 3125 C C . ILE A 1 381 ? 30.686 21.085 -51.737 1.00 90.31 381 ILE A C 1
ATOM 3127 O O . ILE A 1 381 ? 30.407 21.023 -52.933 1.00 90.31 381 ILE A O 1
ATOM 3131 N N . VAL A 1 382 ? 29.769 21.283 -50.797 1.00 89.94 382 VAL A N 1
ATOM 3132 C CA . VAL A 1 382 ? 28.323 21.307 -51.039 1.00 89.94 382 VAL A CA 1
ATOM 3133 C C . VAL A 1 382 ? 27.718 22.638 -50.597 1.00 89.94 382 VAL A C 1
ATOM 3135 O O . VAL A 1 382 ? 28.338 23.403 -49.860 1.00 89.94 382 VAL A O 1
ATOM 3138 N N . ASN A 1 383 ? 26.487 22.924 -51.024 1.00 88.62 383 ASN A N 1
ATOM 3139 C CA . ASN A 1 383 ? 25.746 24.071 -50.494 1.00 88.62 383 ASN A CA 1
ATOM 3140 C C . ASN A 1 383 ? 25.407 23.847 -49.013 1.00 88.62 383 ASN A C 1
ATOM 3142 O O . ASN A 1 383 ? 24.937 22.765 -48.651 1.00 88.62 383 ASN A O 1
ATOM 3146 N N . ALA A 1 384 ? 25.569 24.870 -48.174 1.00 88.06 384 ALA A N 1
ATOM 3147 C CA . ALA A 1 384 ? 25.346 24.763 -46.733 1.00 88.06 384 ALA A CA 1
ATOM 3148 C C . ALA A 1 384 ? 23.902 24.356 -46.389 1.00 88.06 384 ALA A C 1
ATOM 3150 O O . ALA A 1 384 ? 23.707 23.481 -45.548 1.00 88.06 384 ALA A O 1
ATOM 3151 N N . TYR A 1 385 ? 22.901 24.870 -47.117 1.00 86.44 385 TYR A N 1
ATOM 3152 C CA . TYR A 1 385 ? 21.496 24.468 -46.930 1.00 86.44 385 TYR A CA 1
ATOM 3153 C C . TYR A 1 385 ? 21.272 22.961 -47.160 1.00 86.44 385 TYR A C 1
ATOM 3155 O O . TYR A 1 385 ? 20.376 22.354 -46.575 1.00 86.44 385 TYR A O 1
ATOM 3163 N N . ARG A 1 386 ? 22.080 22.313 -48.017 1.00 88.88 386 ARG A N 1
ATOM 3164 C CA . ARG A 1 386 ? 21.982 20.860 -48.217 1.00 88.88 386 ARG A CA 1
ATOM 3165 C C . ARG A 1 386 ? 22.509 20.100 -47.012 1.00 88.88 386 ARG A C 1
ATOM 3167 O O . ARG A 1 386 ? 21.964 19.047 -46.710 1.00 88.88 386 ARG A O 1
ATOM 3174 N N . VAL A 1 387 ? 23.517 20.626 -46.317 1.00 90.75 387 VAL A N 1
ATOM 3175 C CA . VAL A 1 387 ? 24.006 20.026 -45.069 1.00 90.75 387 VAL A CA 1
ATOM 3176 C C . VAL A 1 387 ? 22.935 20.087 -43.989 1.00 90.75 387 VAL A C 1
ATOM 3178 O O . VAL A 1 387 ? 22.704 19.081 -43.330 1.00 90.75 387 VAL A O 1
ATOM 3181 N N . GLU A 1 388 ? 22.224 21.207 -43.857 1.00 88.69 388 GLU A N 1
ATOM 3182 C CA . GLU A 1 388 ? 21.084 21.319 -42.935 1.00 88.69 388 GLU A CA 1
ATOM 3183 C C . GLU A 1 388 ? 19.999 20.273 -43.243 1.00 88.69 388 GLU A C 1
ATOM 3185 O O . GLU A 1 388 ? 19.508 19.587 -42.347 1.00 88.69 388 GLU A O 1
ATOM 3190 N N . ASN A 1 389 ? 19.697 20.054 -44.526 1.00 90.25 389 ASN A N 1
ATOM 3191 C CA . ASN A 1 389 ? 18.791 18.981 -44.937 1.00 90.25 389 ASN A CA 1
ATOM 3192 C C . ASN A 1 389 ? 19.333 17.582 -44.600 1.00 90.25 389 ASN A C 1
ATOM 3194 O O . ASN A 1 389 ? 18.555 16.731 -44.174 1.00 90.25 389 ASN A O 1
ATOM 3198 N N . ILE A 1 390 ? 20.642 17.333 -44.747 1.00 92.25 390 ILE A N 1
ATOM 3199 C CA . ILE A 1 390 ? 21.258 16.069 -44.307 1.00 92.25 390 ILE A CA 1
ATOM 3200 C C . ILE A 1 390 ? 21.063 15.895 -42.798 1.00 92.25 390 ILE A C 1
ATOM 3202 O O . ILE A 1 390 ? 20.611 14.832 -42.384 1.00 92.25 390 ILE A O 1
ATOM 3206 N N . VAL A 1 391 ? 21.336 16.924 -41.987 1.00 92.25 391 VAL A N 1
ATOM 3207 C CA . VAL A 1 391 ? 21.136 16.887 -40.526 1.00 92.25 391 VAL A CA 1
ATOM 3208 C C . VAL A 1 391 ? 19.693 16.505 -40.189 1.00 92.25 391 VAL A C 1
ATOM 3210 O O . VAL A 1 391 ? 19.472 15.563 -39.433 1.00 92.25 391 VAL A O 1
ATOM 3213 N N . ASN A 1 392 ? 18.708 17.163 -40.803 1.00 91.25 392 ASN A N 1
ATOM 3214 C CA . ASN A 1 392 ? 17.292 16.875 -40.558 1.00 91.25 392 ASN A CA 1
ATOM 3215 C C . ASN A 1 392 ? 16.906 15.435 -40.932 1.00 91.25 392 ASN A C 1
ATOM 3217 O O . ASN A 1 392 ? 16.167 14.776 -40.199 1.00 91.25 392 ASN A O 1
ATOM 3221 N N . LEU A 1 393 ? 17.423 14.919 -42.048 1.00 92.12 393 LEU A N 1
ATOM 3222 C CA . LEU A 1 393 ? 17.154 13.543 -42.469 1.00 92.12 393 LEU A CA 1
ATOM 3223 C C . LEU A 1 393 ? 17.858 12.507 -41.587 1.00 92.12 393 LEU A C 1
ATOM 3225 O O . LEU A 1 393 ? 17.298 11.438 -41.348 1.00 92.12 393 LEU A O 1
ATOM 3229 N N . ILE A 1 394 ? 19.050 12.817 -41.076 1.00 92.50 394 ILE A N 1
ATOM 3230 C CA . ILE A 1 394 ? 19.740 11.976 -40.093 1.00 92.50 394 ILE A CA 1
ATOM 3231 C C . ILE A 1 394 ? 18.986 11.966 -38.762 1.00 92.50 394 ILE A C 1
ATOM 3233 O O . ILE A 1 394 ? 18.821 10.893 -38.192 1.00 92.50 394 ILE A O 1
ATOM 3237 N N . ASN A 1 395 ? 18.450 13.100 -38.307 1.00 90.19 395 ASN A N 1
ATOM 3238 C CA . ASN A 1 395 ? 17.605 13.147 -37.108 1.00 90.19 395 ASN A CA 1
ATOM 3239 C C . ASN A 1 395 ? 16.333 12.294 -37.280 1.00 90.19 395 ASN A C 1
ATOM 3241 O O . ASN A 1 395 ? 15.961 11.534 -36.391 1.00 90.19 395 ASN A O 1
ATOM 3245 N N . SER A 1 396 ? 15.702 12.334 -38.457 1.00 89.94 396 SER A N 1
ATOM 3246 C CA . SER A 1 396 ? 14.555 11.464 -38.756 1.00 89.94 396 SER A CA 1
ATOM 3247 C C . SER A 1 396 ? 14.936 9.974 -38.790 1.00 89.94 396 SER A C 1
ATOM 3249 O O . SER A 1 396 ? 14.180 9.120 -38.314 1.00 89.94 396 SER A O 1
ATOM 3251 N N . LEU A 1 397 ? 16.128 9.641 -39.301 1.00 90.94 397 LEU A N 1
ATOM 3252 C CA . LEU A 1 397 ? 16.666 8.280 -39.240 1.00 90.94 397 LEU A CA 1
ATOM 3253 C C . LEU A 1 397 ? 16.944 7.851 -37.791 1.00 90.94 397 LEU A C 1
ATOM 3255 O O . LEU A 1 397 ? 16.595 6.734 -37.424 1.00 90.94 397 LEU A O 1
ATOM 3259 N N . GLN A 1 398 ? 17.526 8.725 -36.966 1.00 90.19 398 GLN A N 1
ATOM 3260 C CA . GLN A 1 398 ? 17.753 8.497 -35.535 1.00 90.19 398 GLN A CA 1
ATOM 3261 C C . GLN A 1 398 ? 16.453 8.133 -34.810 1.00 90.19 398 GLN A C 1
ATOM 3263 O O . GLN A 1 398 ? 16.410 7.113 -34.120 1.00 90.19 398 GLN A O 1
ATOM 3268 N N . GLU A 1 399 ? 15.386 8.913 -35.004 1.00 88.12 399 GLU A N 1
ATOM 3269 C CA . GLU A 1 399 ? 14.059 8.624 -34.441 1.00 88.12 399 GLU A CA 1
ATOM 3270 C C . GLU A 1 399 ? 13.516 7.275 -34.925 1.00 88.12 399 GLU A C 1
ATOM 3272 O O . GLU A 1 399 ? 13.057 6.462 -34.124 1.00 88.12 399 GLU A O 1
ATOM 3277 N N . SER A 1 400 ? 13.628 6.998 -36.225 1.00 89.75 400 SER A N 1
ATOM 3278 C CA . SER A 1 400 ? 13.151 5.741 -36.813 1.00 89.75 400 SER A CA 1
ATOM 3279 C C . SER A 1 400 ? 13.894 4.524 -36.252 1.00 89.75 400 SER A C 1
ATOM 3281 O O . SER A 1 400 ? 13.276 3.501 -35.961 1.00 89.75 400 SER A O 1
ATOM 3283 N N . VAL A 1 401 ? 15.217 4.624 -36.076 1.00 89.62 401 VAL A N 1
ATOM 3284 C CA . VAL A 1 401 ? 16.057 3.543 -35.529 1.00 89.62 401 VAL A CA 1
ATOM 3285 C C . VAL A 1 401 ? 15.736 3.300 -34.058 1.00 89.62 401 VAL A C 1
ATOM 3287 O O . VAL A 1 401 ? 15.647 2.144 -33.642 1.00 89.62 401 VAL A O 1
ATOM 3290 N N . LEU A 1 402 ? 15.533 4.364 -33.273 1.00 87.88 402 LEU A N 1
ATOM 3291 C CA . LEU A 1 402 ? 15.102 4.234 -31.881 1.00 87.88 402 LEU A CA 1
ATOM 3292 C C . LEU A 1 402 ? 13.745 3.540 -31.786 1.00 87.88 402 LEU A C 1
ATOM 3294 O O . LEU A 1 402 ? 13.632 2.564 -31.049 1.00 87.88 402 LEU A O 1
ATOM 3298 N N . ASN A 1 403 ? 12.754 3.999 -32.554 1.00 87.88 403 ASN A N 1
ATOM 3299 C CA . ASN A 1 403 ? 11.411 3.419 -32.551 1.00 87.88 403 ASN A CA 1
ATOM 3300 C C . ASN A 1 403 ? 11.440 1.942 -32.947 1.00 87.88 403 ASN A C 1
ATOM 3302 O O . ASN A 1 403 ? 10.850 1.127 -32.252 1.00 87.88 403 ASN A O 1
ATOM 3306 N N . TYR A 1 404 ? 12.212 1.574 -33.975 1.00 89.19 404 TYR A N 1
ATOM 3307 C CA . TYR A 1 404 ? 12.386 0.173 -34.362 1.00 89.19 404 TYR A CA 1
ATOM 3308 C C . TYR A 1 404 ? 12.855 -0.698 -33.188 1.00 89.19 404 TYR A C 1
ATOM 3310 O O . TYR A 1 404 ? 12.241 -1.721 -32.891 1.00 89.19 404 TYR A O 1
ATOM 3318 N N . TYR A 1 405 ? 13.926 -0.302 -32.493 1.00 88.56 405 TYR A N 1
ATOM 3319 C CA . TYR A 1 405 ? 14.429 -1.095 -31.370 1.00 88.56 405 TYR A CA 1
ATOM 3320 C C . TYR A 1 405 ? 13.487 -1.077 -30.168 1.00 88.56 405 TYR A C 1
ATOM 3322 O O . TYR A 1 405 ? 13.335 -2.110 -29.520 1.00 88.56 405 TYR A O 1
ATOM 3330 N N . ILE A 1 406 ? 12.857 0.063 -29.875 1.00 87.50 406 ILE A N 1
ATOM 3331 C CA . ILE A 1 406 ? 11.870 0.182 -28.799 1.00 87.50 406 ILE A CA 1
ATOM 3332 C C . ILE A 1 406 ? 10.680 -0.741 -29.072 1.00 87.50 406 ILE A C 1
ATOM 3334 O O . ILE A 1 406 ? 10.299 -1.480 -28.175 1.00 87.50 406 ILE A O 1
ATOM 3338 N N . ASP A 1 407 ? 10.144 -0.775 -30.292 1.00 87.69 407 ASP A N 1
ATOM 3339 C CA . ASP A 1 407 ? 9.012 -1.633 -30.665 1.00 87.69 407 ASP A CA 1
ATOM 3340 C C . ASP A 1 407 ? 9.362 -3.123 -30.548 1.00 87.69 407 ASP A C 1
ATOM 3342 O O . ASP A 1 407 ? 8.600 -3.902 -29.971 1.00 87.69 407 ASP A O 1
ATOM 3346 N N . GLN A 1 408 ? 10.543 -3.520 -31.036 1.00 88.31 408 GLN A N 1
ATOM 3347 C CA . GLN A 1 408 ? 11.028 -4.901 -30.916 1.00 88.31 408 GLN A CA 1
ATOM 3348 C C . GLN A 1 408 ? 11.210 -5.307 -29.446 1.00 88.31 408 GLN A C 1
ATOM 3350 O O . GLN A 1 408 ? 10.751 -6.367 -29.023 1.00 88.31 408 GLN A O 1
ATOM 3355 N N . LEU A 1 409 ? 11.852 -4.452 -28.644 1.00 89.25 409 LEU A N 1
ATOM 3356 C CA . LEU A 1 409 ? 12.072 -4.710 -27.222 1.00 89.25 409 LEU A CA 1
ATOM 3357 C C . LEU A 1 409 ? 10.771 -4.680 -26.413 1.00 89.25 409 LEU A C 1
ATOM 3359 O O . LEU A 1 409 ? 10.638 -5.456 -25.470 1.00 89.25 409 LEU A O 1
ATOM 3363 N N . ASN A 1 410 ? 9.817 -3.819 -26.775 1.00 89.25 410 ASN A N 1
ATOM 3364 C CA . ASN A 1 410 ? 8.490 -3.764 -26.166 1.00 89.25 410 ASN A CA 1
ATOM 3365 C C . ASN A 1 410 ? 7.736 -5.069 -26.385 1.00 89.25 410 ASN A C 1
ATOM 3367 O O . ASN A 1 410 ? 7.211 -5.621 -25.423 1.00 89.25 410 ASN A O 1
ATOM 3371 N N . MET A 1 411 ? 7.712 -5.572 -27.622 1.00 88.06 411 MET A N 1
ATOM 3372 C CA . MET A 1 411 ? 7.039 -6.828 -27.950 1.00 88.06 411 MET A CA 1
ATOM 3373 C C . MET A 1 411 ? 7.639 -8.003 -27.169 1.00 88.06 411 MET A C 1
ATOM 3375 O O . MET A 1 411 ? 6.903 -8.791 -26.574 1.00 88.06 411 MET A O 1
ATOM 3379 N N . GLU A 1 412 ? 8.970 -8.095 -27.106 1.00 88.81 412 GLU A N 1
ATOM 3380 C CA . GLU A 1 412 ? 9.639 -9.133 -26.316 1.00 88.81 412 GLU A CA 1
ATOM 3381 C C . GLU A 1 412 ? 9.392 -8.982 -24.813 1.00 88.81 412 GLU A C 1
ATOM 3383 O O . GLU A 1 412 ? 9.121 -9.969 -24.127 1.00 88.81 412 GLU A O 1
ATOM 3388 N N . LEU A 1 413 ? 9.446 -7.756 -24.283 1.00 89.31 413 LEU A N 1
ATOM 3389 C CA . LEU A 1 413 ? 9.166 -7.518 -22.869 1.00 89.31 413 LEU A CA 1
ATOM 3390 C C . LEU A 1 413 ? 7.715 -7.860 -22.533 1.00 89.31 413 LEU A C 1
ATOM 3392 O O . LEU A 1 413 ? 7.475 -8.472 -21.496 1.00 89.31 413 LEU A O 1
ATOM 3396 N N . GLU A 1 414 ? 6.763 -7.518 -23.398 1.00 90.06 414 GLU A N 1
ATOM 3397 C CA . 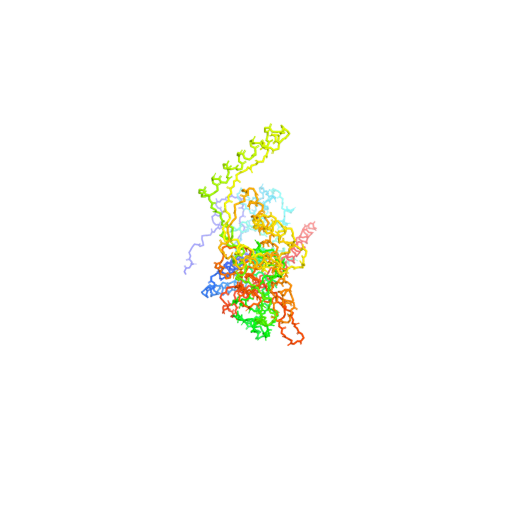GLU A 1 414 ? 5.353 -7.859 -23.225 1.00 90.06 414 GLU A CA 1
ATOM 3398 C C . GLU A 1 414 ? 5.161 -9.379 -23.173 1.00 90.06 414 GLU A C 1
ATOM 3400 O O . GLU A 1 414 ? 4.603 -9.904 -22.204 1.00 90.06 414 GLU A O 1
ATOM 3405 N N . ASN A 1 415 ? 5.706 -10.102 -24.155 1.00 88.56 415 ASN A N 1
ATOM 3406 C CA . ASN A 1 415 ? 5.668 -11.565 -24.194 1.00 88.56 415 ASN A CA 1
ATOM 3407 C C . ASN A 1 415 ? 6.288 -12.183 -22.937 1.00 88.56 415 ASN A C 1
ATOM 3409 O O . ASN A 1 415 ? 5.744 -13.133 -22.368 1.00 88.56 415 ASN A O 1
ATOM 3413 N N . TYR A 1 416 ? 7.406 -11.626 -22.475 1.00 87.19 416 TYR A N 1
ATOM 3414 C CA . TYR A 1 416 ? 8.079 -12.094 -21.276 1.00 87.19 416 TYR A CA 1
ATOM 3415 C C . TYR A 1 416 ? 7.253 -11.841 -20.006 1.00 87.19 416 TYR A C 1
ATOM 3417 O O . TYR A 1 416 ? 7.104 -12.744 -19.180 1.00 87.19 416 TYR A O 1
ATOM 3425 N N . GLN A 1 417 ? 6.687 -10.642 -19.855 1.00 89.88 417 GLN A N 1
ATOM 3426 C CA . GLN A 1 417 ? 5.873 -10.242 -18.702 1.00 89.88 417 GLN A CA 1
ATOM 3427 C C . GLN A 1 417 ? 4.595 -11.077 -18.559 1.00 89.88 417 GLN A C 1
ATOM 3429 O O . GLN A 1 417 ? 4.146 -11.317 -17.440 1.00 89.88 417 GLN A O 1
ATOM 3434 N N . PHE A 1 418 ? 4.032 -11.550 -19.673 1.00 86.62 418 PHE A N 1
ATOM 3435 C CA . PHE A 1 418 ? 2.883 -12.463 -19.682 1.00 86.62 418 PHE A CA 1
ATOM 3436 C C . PHE A 1 418 ? 3.265 -13.948 -19.698 1.00 86.62 418 PHE A C 1
ATOM 3438 O O . PHE A 1 418 ? 2.388 -14.815 -19.674 1.00 86.62 418 PHE A O 1
ATOM 3445 N N . SER A 1 419 ? 4.559 -14.263 -19.732 1.00 85.50 419 SER A N 1
ATOM 3446 C CA . SER A 1 419 ? 5.036 -15.636 -19.622 1.00 85.50 419 SER A CA 1
ATOM 3447 C C . SER A 1 419 ? 4.998 -16.118 -18.173 1.00 85.50 419 SER A C 1
ATOM 3449 O O . SER A 1 419 ? 4.960 -15.334 -17.225 1.00 85.50 419 SER A O 1
ATOM 3451 N N . GLN A 1 420 ? 5.141 -17.432 -17.990 1.00 84.56 420 GLN A N 1
ATOM 3452 C CA . GLN A 1 420 ? 5.313 -17.999 -16.655 1.00 84.56 420 GLN A CA 1
ATOM 3453 C C . GLN A 1 420 ? 6.572 -17.460 -15.960 1.00 84.56 420 GLN A C 1
ATOM 3455 O O . GLN A 1 420 ? 6.739 -17.610 -14.763 1.00 84.56 420 GLN A O 1
ATOM 3460 N N . GLN A 1 421 ? 7.530 -16.862 -16.661 1.00 84.19 421 GLN A N 1
ATOM 3461 C CA . GLN A 1 421 ? 8.794 -16.448 -16.053 1.00 84.19 421 GLN A CA 1
ATOM 3462 C C . GLN A 1 421 ? 8.712 -15.122 -15.280 1.00 84.19 421 GLN A C 1
ATOM 3464 O O . GLN A 1 421 ? 9.694 -14.721 -14.657 1.00 84.19 421 GLN A O 1
ATOM 3469 N N . SER A 1 422 ? 7.553 -14.467 -15.251 1.00 88.75 422 SER A N 1
ATOM 3470 C CA . SER A 1 422 ? 7.373 -13.189 -14.568 1.00 88.75 422 SER A CA 1
ATOM 3471 C C . SER A 1 422 ? 6.371 -13.278 -13.419 1.00 88.75 422 SER A C 1
ATOM 3473 O O . SER A 1 422 ? 5.422 -14.059 -13.455 1.00 88.75 422 SER A O 1
ATOM 3475 N N . VAL A 1 423 ? 6.582 -12.457 -12.390 1.00 91.94 423 VAL A N 1
ATOM 3476 C CA . VAL A 1 423 ? 5.619 -12.236 -11.308 1.00 91.94 423 VAL A CA 1
ATOM 3477 C C . VAL A 1 423 ? 5.122 -10.803 -11.397 1.00 91.94 423 VAL A C 1
ATOM 3479 O O . VAL A 1 423 ? 5.908 -9.858 -11.305 1.00 91.94 423 VAL A O 1
ATOM 3482 N N . SER A 1 424 ? 3.811 -10.639 -11.543 1.00 94.25 424 SER A N 1
ATOM 3483 C CA . SER A 1 424 ? 3.178 -9.321 -11.504 1.00 94.25 424 SER A CA 1
ATOM 3484 C C . SER A 1 424 ? 2.921 -8.879 -10.062 1.00 94.25 424 SER A C 1
ATOM 3486 O O . SER A 1 424 ? 2.381 -9.627 -9.244 1.00 94.25 424 SER A O 1
ATOM 3488 N N . LEU A 1 425 ? 3.300 -7.645 -9.752 1.00 94.56 425 LEU A N 1
ATOM 3489 C CA . LEU A 1 425 ? 3.092 -6.995 -8.465 1.00 94.56 425 LEU A CA 1
ATOM 3490 C C . LEU A 1 425 ? 2.203 -5.769 -8.632 1.00 94.56 425 LEU A C 1
ATOM 3492 O O . LEU A 1 425 ? 2.437 -4.943 -9.514 1.00 94.56 425 LEU A O 1
ATOM 3496 N N . ALA A 1 426 ? 1.231 -5.619 -7.739 1.00 94.75 426 ALA A N 1
ATOM 3497 C CA . ALA A 1 426 ? 0.407 -4.421 -7.631 1.00 94.75 426 ALA A CA 1
ATOM 3498 C C . ALA A 1 426 ? 0.199 -4.046 -6.161 1.00 94.75 426 ALA A C 1
ATOM 3500 O O . ALA A 1 426 ? 0.267 -4.904 -5.275 1.00 94.75 426 ALA A O 1
ATOM 3501 N N . LEU A 1 427 ? -0.095 -2.774 -5.899 1.00 92.69 427 LEU A N 1
ATOM 3502 C CA . LEU A 1 427 ? -0.512 -2.334 -4.570 1.00 92.69 427 LEU A CA 1
ATOM 3503 C C . LEU A 1 427 ? -2.037 -2.298 -4.459 1.00 92.69 427 LEU A C 1
ATOM 3505 O O . LEU A 1 427 ? -2.750 -1.992 -5.418 1.00 92.69 427 LEU A O 1
ATOM 3509 N N . ALA A 1 428 ? -2.545 -2.586 -3.265 1.00 88.56 428 ALA A N 1
ATOM 3510 C CA . ALA A 1 428 ? -3.959 -2.441 -2.953 1.00 88.56 428 ALA A CA 1
ATOM 3511 C C . ALA A 1 428 ? -4.411 -0.971 -3.078 1.00 88.56 428 ALA A C 1
ATOM 3513 O O . ALA A 1 428 ? -3.613 -0.034 -2.999 1.00 88.56 428 ALA A O 1
ATOM 3514 N N . ASN A 1 429 ? -5.720 -0.757 -3.238 1.00 84.75 429 ASN A N 1
ATOM 3515 C CA . ASN A 1 429 ? -6.335 0.572 -3.382 1.00 84.75 429 ASN A CA 1
ATOM 3516 C C . ASN A 1 429 ? -5.807 1.398 -4.574 1.00 84.75 429 ASN A C 1
ATOM 3518 O O . ASN A 1 429 ? -5.862 2.627 -4.531 1.00 84.75 429 ASN A O 1
ATOM 3522 N N . ASN A 1 430 ? -5.318 0.738 -5.633 1.00 80.44 430 ASN A N 1
ATOM 3523 C CA . ASN A 1 430 ? -4.788 1.372 -6.848 1.00 80.44 430 ASN A CA 1
ATOM 3524 C C . ASN A 1 430 ? -3.659 2.377 -6.568 1.00 80.44 430 ASN A C 1
ATOM 3526 O O . ASN A 1 430 ? -3.545 3.407 -7.235 1.00 80.44 430 ASN A O 1
ATOM 3530 N N . LYS A 1 431 ? -2.846 2.110 -5.543 1.00 88.38 431 LYS A N 1
ATOM 3531 C CA . LYS A 1 431 ? -1.614 2.864 -5.325 1.00 88.38 431 LYS A CA 1
ATOM 3532 C C . LYS A 1 431 ? -0.575 2.486 -6.377 1.00 88.38 431 LYS A C 1
ATOM 3534 O O . LYS A 1 431 ? -0.575 1.370 -6.893 1.00 88.38 431 LYS A O 1
ATOM 3539 N N . LYS A 1 432 ? 0.334 3.418 -6.647 1.00 89.88 432 LYS A N 1
ATOM 3540 C CA . LYS A 1 432 ? 1.400 3.239 -7.628 1.00 89.88 432 LYS A CA 1
ATOM 3541 C C . LYS A 1 432 ? 2.704 2.784 -6.988 1.00 89.88 432 LYS A C 1
ATOM 3543 O O . LYS A 1 432 ? 2.981 3.090 -5.831 1.00 89.88 432 LYS A O 1
ATOM 3548 N N . ILE A 1 433 ? 3.504 2.075 -7.774 1.00 90.19 433 ILE A N 1
ATOM 3549 C CA . ILE A 1 433 ? 4.821 1.555 -7.423 1.00 90.19 433 ILE A CA 1
ATOM 3550 C C . ILE A 1 433 ? 5.881 2.333 -8.197 1.00 90.19 433 ILE A C 1
ATOM 3552 O O . ILE A 1 433 ? 5.805 2.458 -9.421 1.00 90.19 433 ILE A O 1
ATOM 3556 N N . THR A 1 434 ? 6.904 2.784 -7.480 1.00 89.31 434 THR A N 1
ATOM 3557 C CA . THR A 1 434 ? 8.112 3.385 -8.050 1.00 89.31 434 THR A CA 1
ATOM 3558 C C . THR A 1 434 ? 9.210 2.334 -8.170 1.00 89.31 434 THR A C 1
ATOM 3560 O O . THR A 1 434 ? 9.465 1.578 -7.228 1.00 89.31 434 THR A O 1
ATOM 3563 N N . ILE A 1 435 ? 9.892 2.309 -9.314 1.00 88.44 435 ILE A N 1
ATOM 3564 C CA . ILE A 1 435 ? 11.086 1.492 -9.544 1.00 88.44 435 ILE A CA 1
ATOM 3565 C C . ILE A 1 435 ? 12.311 2.408 -9.590 1.00 88.44 435 ILE A C 1
ATOM 3567 O O . ILE A 1 435 ? 12.363 3.348 -10.382 1.00 88.44 435 ILE A O 1
ATOM 3571 N N . ILE A 1 436 ? 13.332 2.095 -8.793 1.00 86.94 436 ILE A N 1
ATOM 3572 C CA . ILE A 1 436 ? 14.627 2.782 -8.840 1.00 86.94 436 ILE A CA 1
ATOM 3573 C C . ILE A 1 436 ? 15.440 2.176 -9.984 1.00 86.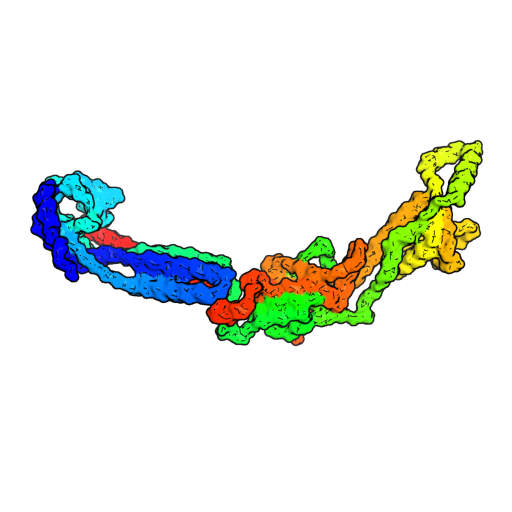94 436 ILE A C 1
ATOM 3575 O O . ILE A 1 436 ? 15.928 1.051 -9.878 1.00 86.94 436 ILE A O 1
ATOM 3579 N N . GLN A 1 437 ? 15.559 2.895 -11.096 1.00 80.62 437 GLN A N 1
ATOM 3580 C CA . GLN A 1 437 ? 16.313 2.427 -12.260 1.00 80.62 437 GLN A CA 1
ATOM 3581 C C . GLN A 1 437 ? 17.828 2.447 -11.982 1.00 80.62 437 GLN A C 1
ATOM 3583 O O . GLN A 1 437 ? 18.292 3.321 -11.249 1.00 80.62 437 GLN A O 1
ATOM 3588 N N . PRO A 1 438 ? 18.610 1.504 -12.540 1.00 72.25 438 PRO A N 1
ATOM 3589 C CA . PRO A 1 438 ? 20.066 1.596 -12.510 1.00 72.25 438 PRO A CA 1
ATOM 3590 C C . PRO A 1 438 ? 20.534 2.830 -13.295 1.00 72.25 438 PRO A C 1
ATOM 3592 O O . PRO A 1 438 ? 19.927 3.178 -14.312 1.00 72.25 438 PRO A O 1
ATOM 3595 N N . ASP A 1 439 ? 21.607 3.476 -12.830 1.00 65.69 439 ASP A N 1
ATOM 3596 C CA . ASP A 1 439 ? 22.189 4.641 -13.502 1.00 65.69 439 ASP A CA 1
ATOM 3597 C C . ASP A 1 439 ? 22.525 4.299 -14.960 1.00 65.69 439 ASP A C 1
ATOM 3599 O O . ASP A 1 439 ? 23.169 3.290 -15.257 1.00 65.69 439 ASP A O 1
ATOM 3603 N N . ALA A 1 440 ? 22.063 5.137 -15.888 1.00 61.88 440 ALA A N 1
ATOM 3604 C CA . ALA A 1 440 ? 22.419 5.015 -17.291 1.00 61.88 440 ALA A CA 1
ATOM 3605 C C . ALA A 1 440 ? 23.671 5.858 -17.566 1.00 61.88 440 ALA A C 1
ATOM 3607 O O . ALA A 1 440 ? 23.618 7.082 -17.497 1.00 61.88 440 ALA A O 1
ATOM 3608 N N . ASP A 1 441 ? 24.768 5.217 -17.976 1.00 56.72 441 ASP A N 1
ATOM 3609 C CA . ASP A 1 441 ? 26.021 5.889 -18.373 1.00 56.72 441 ASP A CA 1
ATOM 3610 C C . ASP A 1 441 ? 25.893 6.766 -19.644 1.00 56.72 441 ASP A C 1
ATOM 3612 O O . ASP A 1 441 ? 26.858 7.399 -20.077 1.00 56.72 441 ASP A O 1
ATOM 3616 N N . ASN A 1 442 ? 24.714 6.812 -20.278 1.00 60.62 442 ASN A N 1
ATOM 3617 C CA . ASN A 1 442 ? 24.500 7.447 -21.577 1.00 60.62 442 ASN A CA 1
ATOM 3618 C C . ASN A 1 442 ? 23.570 8.660 -21.476 1.00 60.62 442 ASN A C 1
ATOM 3620 O O . ASN A 1 442 ? 22.395 8.509 -21.172 1.00 60.62 442 ASN A O 1
ATOM 3624 N N . ASN A 1 443 ? 24.054 9.837 -21.880 1.00 59.31 443 ASN A N 1
ATOM 3625 C CA . ASN A 1 443 ? 23.284 11.093 -21.892 1.00 59.31 443 ASN A CA 1
ATOM 3626 C C . ASN A 1 443 ? 22.224 11.196 -23.013 1.00 59.31 443 ASN A C 1
ATOM 3628 O O . ASN A 1 443 ? 21.562 12.224 -23.140 1.00 59.31 443 ASN A O 1
ATOM 3632 N N . ILE A 1 444 ? 22.068 10.169 -23.854 1.00 70.69 444 ILE A N 1
ATOM 3633 C CA . ILE A 1 444 ? 21.101 10.165 -24.960 1.00 70.69 444 ILE A CA 1
ATOM 3634 C C . ILE A 1 444 ? 19.800 9.528 -24.464 1.00 70.69 444 ILE A C 1
ATOM 3636 O O . ILE A 1 444 ? 19.760 8.323 -24.218 1.00 70.69 444 ILE A O 1
ATOM 3640 N N . VAL A 1 445 ? 18.727 10.320 -24.369 1.00 68.88 445 VAL A N 1
ATOM 3641 C CA . VAL A 1 445 ? 17.416 9.896 -23.831 1.00 68.88 445 VAL A CA 1
ATOM 3642 C C . VAL A 1 445 ? 16.902 8.607 -24.491 1.00 68.88 445 VAL A C 1
ATOM 3644 O O . VAL A 1 445 ? 16.503 7.679 -23.795 1.00 68.88 445 VAL A O 1
ATOM 3647 N N . GLY A 1 446 ? 16.987 8.490 -25.821 1.00 70.56 446 GLY A N 1
ATOM 3648 C CA . GLY A 1 446 ? 16.558 7.281 -26.538 1.00 70.56 446 GLY A CA 1
ATOM 3649 C C . GLY A 1 446 ? 17.357 6.023 -26.174 1.00 70.56 446 GLY A C 1
ATOM 3650 O O . GLY A 1 446 ? 16.790 4.940 -26.047 1.00 70.56 446 GLY A O 1
ATOM 3651 N N . MET A 1 447 ? 18.664 6.158 -25.920 1.00 77.44 447 MET A N 1
ATOM 3652 C CA . MET A 1 447 ? 19.481 5.038 -25.442 1.00 77.44 447 MET A CA 1
ATOM 3653 C C . MET A 1 447 ? 19.144 4.649 -24.005 1.00 77.44 447 MET A C 1
ATOM 3655 O O . MET A 1 447 ? 19.221 3.469 -23.674 1.00 77.44 447 MET A O 1
ATOM 3659 N N . MET A 1 448 ? 18.772 5.610 -23.153 1.00 78.25 448 MET A N 1
ATOM 3660 C CA . MET A 1 448 ? 18.324 5.303 -21.792 1.00 78.25 448 MET A CA 1
ATOM 3661 C C . MET A 1 448 ? 17.081 4.406 -21.818 1.00 78.25 448 MET A C 1
ATOM 3663 O O . MET A 1 448 ? 17.020 3.428 -21.075 1.00 78.25 448 MET A O 1
ATOM 3667 N N . ILE A 1 449 ? 16.130 4.698 -22.713 1.00 80.88 449 ILE A N 1
ATOM 3668 C CA . ILE A 1 449 ? 14.907 3.905 -22.890 1.00 80.88 449 ILE A CA 1
ATOM 3669 C C . ILE A 1 449 ? 15.246 2.494 -23.390 1.00 80.88 449 ILE A C 1
ATOM 3671 O O . ILE A 1 449 ? 14.864 1.514 -22.756 1.00 80.88 449 ILE A O 1
ATOM 3675 N N . ILE A 1 450 ? 16.038 2.369 -24.462 1.00 83.75 450 ILE A N 1
ATOM 3676 C CA . ILE A 1 450 ? 16.487 1.060 -24.976 1.00 83.75 450 ILE A CA 1
ATOM 3677 C C . ILE A 1 450 ? 17.183 0.245 -23.878 1.00 83.75 450 ILE A C 1
ATOM 3679 O O . ILE A 1 450 ? 16.854 -0.925 -23.673 1.00 83.75 450 ILE A O 1
ATOM 3683 N N . ASN A 1 451 ? 18.100 0.864 -23.129 1.00 82.06 451 ASN A N 1
ATOM 3684 C CA . ASN A 1 451 ? 18.800 0.210 -22.026 1.00 82.06 451 ASN A CA 1
ATOM 3685 C C . ASN A 1 451 ? 17.837 -0.251 -20.928 1.00 82.06 451 ASN A C 1
ATOM 3687 O O . ASN A 1 451 ? 18.043 -1.324 -20.372 1.00 82.06 451 ASN A O 1
ATOM 3691 N N . ARG A 1 452 ? 16.775 0.508 -20.628 1.00 83.56 452 ARG A N 1
ATOM 3692 C CA . ARG A 1 452 ? 15.757 0.122 -19.641 1.00 83.56 452 ARG A CA 1
ATOM 3693 C C . ARG A 1 452 ? 15.053 -1.177 -20.042 1.00 83.56 452 ARG A C 1
ATOM 3695 O O . ARG A 1 452 ? 15.044 -2.117 -19.246 1.00 83.56 452 ARG A O 1
ATOM 3702 N N . TYR A 1 453 ? 14.521 -1.259 -21.264 1.00 86.12 453 TYR A N 1
ATOM 3703 C CA . TYR A 1 453 ? 13.868 -2.481 -21.761 1.00 86.12 453 TYR A CA 1
ATOM 3704 C C . TYR A 1 453 ? 14.845 -3.658 -21.827 1.00 86.12 453 TYR A C 1
ATOM 3706 O O . TYR A 1 453 ? 14.547 -4.765 -21.378 1.00 86.12 453 TYR A O 1
ATOM 3714 N N . TYR A 1 454 ? 16.050 -3.404 -22.327 1.00 85.00 454 TYR A N 1
ATOM 3715 C CA . TYR A 1 454 ? 17.089 -4.416 -22.448 1.00 85.00 454 TYR A CA 1
ATOM 3716 C C . TYR A 1 454 ? 17.539 -4.963 -21.081 1.00 85.00 454 TYR A C 1
ATOM 3718 O O . TYR A 1 454 ? 17.662 -6.175 -20.898 1.00 85.00 454 TYR A O 1
ATOM 3726 N N . ASN A 1 455 ? 17.721 -4.090 -20.087 1.00 84.56 455 ASN A N 1
ATOM 3727 C CA . ASN A 1 455 ? 18.072 -4.472 -18.719 1.00 84.56 455 ASN A CA 1
ATOM 3728 C C . ASN A 1 455 ? 16.943 -5.252 -18.038 1.00 84.56 455 ASN A C 1
ATOM 3730 O O . ASN A 1 455 ? 17.225 -6.229 -17.341 1.00 84.56 455 ASN A O 1
ATOM 3734 N N . ALA A 1 456 ? 15.681 -4.874 -18.271 1.00 86.19 456 ALA A N 1
ATOM 3735 C CA . ALA A 1 456 ? 14.527 -5.634 -17.798 1.00 86.19 456 ALA A CA 1
ATOM 3736 C C . ALA A 1 456 ? 14.559 -7.081 -18.319 1.00 86.19 456 ALA A C 1
ATOM 3738 O O . ALA A 1 456 ? 14.484 -8.018 -17.521 1.00 86.19 456 ALA A O 1
ATOM 3739 N N . LEU A 1 457 ? 14.766 -7.277 -19.626 1.00 86.00 457 LEU A N 1
ATOM 3740 C CA . LEU A 1 457 ? 14.874 -8.610 -20.239 1.00 86.00 457 LEU A CA 1
ATOM 3741 C C . LEU A 1 457 ? 16.072 -9.419 -19.710 1.00 86.00 457 LEU A C 1
ATOM 3743 O O . LEU A 1 457 ? 16.003 -10.642 -19.612 1.00 86.00 457 LEU A O 1
ATOM 3747 N N . LYS A 1 458 ? 17.161 -8.752 -19.313 1.00 82.94 458 LYS A N 1
ATOM 3748 C CA . LYS A 1 458 ? 18.333 -9.393 -18.688 1.00 82.94 458 LYS A CA 1
ATOM 3749 C C . LYS A 1 458 ? 18.186 -9.667 -17.188 1.00 82.94 458 LYS A C 1
ATOM 3751 O O . LYS A 1 458 ? 19.124 -10.173 -16.578 1.00 82.94 458 LYS A O 1
ATOM 3756 N N . GLY A 1 459 ? 17.058 -9.318 -16.569 1.00 78.69 459 GLY A N 1
ATOM 3757 C CA . GLY A 1 459 ? 16.886 -9.433 -15.116 1.00 78.69 459 GLY A CA 1
ATOM 3758 C C . GLY A 1 459 ? 17.751 -8.453 -14.309 1.00 78.69 459 GLY A C 1
ATOM 3759 O O . GLY A 1 459 ? 17.877 -8.598 -13.098 1.00 78.69 459 GLY A O 1
ATOM 3760 N N . ILE A 1 460 ? 18.326 -7.437 -14.963 1.00 81.88 460 ILE A N 1
ATOM 3761 C CA . ILE A 1 460 ? 19.094 -6.334 -14.352 1.00 81.88 460 ILE A CA 1
ATOM 3762 C C . ILE A 1 460 ? 18.251 -5.045 -14.367 1.00 81.88 460 ILE A C 1
ATOM 3764 O O . ILE A 1 460 ? 18.765 -3.929 -14.386 1.00 81.88 460 ILE A O 1
ATOM 3768 N N . GLY A 1 461 ? 16.927 -5.197 -14.418 1.00 83.56 461 GLY A N 1
ATOM 3769 C CA . GLY A 1 461 ? 15.973 -4.102 -14.294 1.00 83.56 461 GLY A CA 1
ATOM 3770 C C . GLY A 1 461 ? 16.097 -3.366 -12.959 1.00 83.56 461 GLY A C 1
ATOM 3771 O O . GLY A 1 461 ? 16.925 -3.687 -12.100 1.00 83.56 461 GLY A O 1
ATOM 3772 N N . GLY A 1 462 ? 15.241 -2.371 -12.772 1.00 87.38 462 GLY A N 1
ATOM 3773 C CA . GLY A 1 462 ? 15.298 -1.523 -11.595 1.00 87.38 462 GLY A CA 1
ATOM 3774 C C . GLY A 1 462 ? 14.978 -2.242 -10.285 1.00 87.38 462 GLY A C 1
ATOM 3775 O O . GLY A 1 462 ? 14.520 -3.386 -10.241 1.00 87.38 462 GLY A O 1
ATOM 3776 N N . LYS A 1 463 ? 15.272 -1.549 -9.191 1.00 89.50 463 LYS A N 1
ATOM 3777 C CA . LYS A 1 463 ? 15.104 -2.025 -7.826 1.00 89.50 463 LYS A CA 1
ATOM 3778 C C . LYS A 1 463 ? 13.764 -1.582 -7.259 1.00 89.50 463 LYS A C 1
ATOM 3780 O O . LYS A 1 463 ? 13.366 -0.426 -7.413 1.00 89.50 463 LYS A O 1
ATOM 3785 N N . ILE A 1 464 ? 13.113 -2.487 -6.541 1.00 90.94 464 ILE A N 1
ATOM 3786 C CA . ILE A 1 464 ? 11.890 -2.215 -5.784 1.00 90.94 464 ILE A CA 1
ATOM 3787 C C . ILE A 1 464 ? 12.108 -2.496 -4.302 1.00 90.94 464 ILE A C 1
ATOM 3789 O O . ILE A 1 464 ? 12.892 -3.370 -3.928 1.00 90.94 464 ILE A O 1
ATOM 3793 N N . ASN A 1 465 ? 11.402 -1.742 -3.465 1.00 90.81 465 ASN A N 1
ATOM 3794 C CA . ASN A 1 465 ? 11.328 -1.970 -2.030 1.00 90.81 465 ASN A CA 1
ATOM 3795 C C . ASN A 1 465 ? 9.872 -1.827 -1.586 1.00 90.81 465 ASN A C 1
ATOM 3797 O O . ASN A 1 465 ? 9.353 -0.712 -1.525 1.00 90.81 465 ASN A O 1
ATOM 3801 N N . ILE A 1 466 ? 9.208 -2.952 -1.336 1.00 90.81 466 ILE A N 1
ATOM 3802 C CA . ILE A 1 466 ? 7.794 -2.999 -0.966 1.00 90.81 466 ILE A CA 1
ATOM 3803 C C . ILE A 1 466 ? 7.651 -3.887 0.263 1.00 90.81 466 ILE A C 1
ATOM 3805 O O . ILE A 1 466 ? 8.010 -5.060 0.232 1.00 90.81 466 ILE A O 1
ATOM 3809 N N . ALA A 1 467 ? 7.078 -3.340 1.330 1.00 89.56 467 ALA A N 1
ATOM 3810 C CA . ALA A 1 467 ? 6.728 -4.090 2.526 1.00 89.56 467 ALA A CA 1
ATOM 3811 C C . ALA A 1 467 ? 5.243 -3.907 2.831 1.00 89.56 467 ALA A C 1
ATOM 3813 O O . ALA A 1 467 ? 4.725 -2.792 2.751 1.00 89.56 467 ALA A O 1
ATOM 3814 N N . GLY A 1 468 ? 4.557 -4.994 3.174 1.00 89.38 468 GLY A N 1
ATOM 3815 C CA . GLY A 1 468 ? 3.121 -4.948 3.414 1.00 89.38 468 GLY A CA 1
ATOM 3816 C C . GLY A 1 468 ? 2.489 -6.315 3.621 1.00 89.38 468 GLY A C 1
ATOM 3817 O O . GLY A 1 468 ? 3.170 -7.342 3.611 1.00 89.38 468 GLY A O 1
ATOM 3818 N N . LEU A 1 469 ? 1.172 -6.321 3.811 1.00 87.88 469 LEU A N 1
ATOM 3819 C CA . LEU A 1 469 ? 0.392 -7.555 3.859 1.00 87.88 469 LEU A CA 1
ATOM 3820 C C . LEU A 1 469 ? -0.015 -8.000 2.467 1.00 87.88 469 LEU A C 1
ATOM 3822 O O . LEU A 1 469 ? -0.401 -7.194 1.626 1.00 87.88 469 LEU A O 1
ATOM 3826 N N . VAL A 1 470 ? -0.027 -9.305 2.267 1.00 90.12 470 VAL A N 1
ATOM 3827 C CA . VAL A 1 470 ? -0.600 -9.926 1.079 1.00 90.12 470 VAL A CA 1
ATOM 3828 C C . VAL A 1 470 ? -2.120 -9.793 1.135 1.00 90.12 470 VAL A C 1
ATOM 3830 O O . VAL A 1 470 ? -2.772 -10.426 1.972 1.00 90.12 470 VAL A O 1
ATOM 3833 N N . ASP A 1 471 ? -2.687 -9.002 0.229 1.00 88.94 471 ASP A N 1
ATOM 3834 C CA . ASP A 1 471 ? -4.138 -8.877 0.088 1.00 88.94 471 ASP A CA 1
ATOM 3835 C C . ASP A 1 471 ? -4.706 -9.945 -0.853 1.00 88.94 471 ASP A C 1
ATOM 3837 O O . ASP A 1 471 ? -5.732 -10.552 -0.545 1.00 88.94 471 ASP A O 1
ATOM 3841 N N . ASP A 1 472 ? -4.031 -10.236 -1.966 1.00 91.44 472 ASP A N 1
ATOM 3842 C CA . ASP A 1 472 ? -4.478 -11.261 -2.913 1.00 91.44 472 ASP A CA 1
ATOM 3843 C C . ASP A 1 472 ? -3.314 -11.904 -3.671 1.00 91.44 472 ASP A C 1
ATOM 3845 O O . ASP A 1 472 ? -2.271 -11.273 -3.878 1.00 91.44 472 ASP A O 1
ATOM 3849 N N . ILE A 1 473 ? -3.495 -13.161 -4.081 1.00 94.25 473 ILE A N 1
ATOM 3850 C CA . ILE A 1 473 ? -2.504 -13.941 -4.832 1.00 94.25 473 ILE A CA 1
ATOM 3851 C C . ILE A 1 473 ? -3.196 -14.764 -5.909 1.00 94.25 473 ILE A C 1
ATOM 3853 O O . ILE A 1 473 ? -4.189 -15.444 -5.654 1.00 94.25 473 ILE A O 1
ATOM 3857 N N . VAL A 1 474 ? -2.593 -14.782 -7.093 1.00 94.44 474 VAL A N 1
ATOM 3858 C CA . VAL A 1 474 ? -2.909 -15.743 -8.148 1.00 94.44 474 VAL A CA 1
ATOM 3859 C C . VAL A 1 474 ? -1.713 -16.669 -8.332 1.00 94.44 474 VAL A C 1
ATOM 3861 O O . VAL A 1 474 ? -0.569 -16.211 -8.398 1.00 94.44 474 VAL A O 1
ATOM 3864 N N . TYR A 1 475 ? -1.988 -17.969 -8.424 1.00 93.19 475 TYR A N 1
ATOM 3865 C CA . TYR A 1 475 ? -0.992 -18.981 -8.762 1.00 93.19 475 TYR A CA 1
ATOM 3866 C C . TYR A 1 475 ? -1.232 -19.518 -10.165 1.00 93.19 475 TYR A C 1
ATOM 3868 O O . TYR A 1 475 ? -2.362 -19.564 -10.650 1.00 93.19 475 TYR A O 1
ATOM 3876 N N . GLU A 1 476 ? -0.156 -19.971 -10.788 1.00 90.31 476 GLU A N 1
ATOM 3877 C CA . GLU A 1 476 ? -0.194 -20.861 -11.944 1.00 90.31 476 GLU A CA 1
ATOM 3878 C C . GLU A 1 476 ? -0.609 -22.291 -11.554 1.00 90.31 476 GLU A C 1
ATOM 3880 O O . GLU A 1 476 ? -0.563 -22.684 -10.385 1.00 90.31 476 GLU A O 1
ATOM 3885 N N . ASP A 1 477 ? -0.921 -23.120 -12.555 1.00 88.44 477 ASP A N 1
ATOM 3886 C CA . ASP A 1 477 ? -1.240 -24.549 -12.386 1.00 88.44 477 ASP A CA 1
ATOM 3887 C C . ASP A 1 477 ? -0.127 -25.337 -11.666 1.00 88.44 477 ASP A C 1
ATOM 3889 O O . ASP A 1 477 ? -0.385 -26.310 -10.955 1.00 88.44 477 ASP A O 1
ATOM 3893 N N . ASN A 1 478 ? 1.127 -24.897 -11.811 1.00 88.38 478 ASN A N 1
ATOM 3894 C CA . ASN A 1 478 ? 2.301 -25.461 -11.136 1.00 88.38 478 ASN A CA 1
ATOM 3895 C C . ASN A 1 478 ? 2.449 -24.997 -9.668 1.00 88.38 478 ASN A C 1
ATOM 3897 O O . ASN A 1 478 ? 3.448 -25.330 -9.030 1.00 88.38 478 ASN A O 1
ATOM 3901 N N . LYS A 1 479 ? 1.468 -24.251 -9.134 1.00 89.06 479 LYS A N 1
ATOM 3902 C CA . LYS A 1 479 ? 1.446 -23.623 -7.798 1.00 89.06 479 LYS A CA 1
ATOM 3903 C C . LYS A 1 479 ? 2.492 -22.530 -7.565 1.00 89.06 479 LYS A C 1
ATOM 3905 O O . LYS A 1 479 ? 2.704 -22.140 -6.421 1.00 89.06 479 LYS A O 1
ATOM 3910 N N . SER A 1 480 ? 3.140 -22.032 -8.612 1.00 92.00 480 SER A N 1
ATOM 3911 C CA . SER A 1 480 ? 4.011 -20.865 -8.502 1.00 92.00 480 SER A CA 1
ATOM 3912 C C . SER A 1 480 ? 3.203 -19.569 -8.536 1.00 92.00 480 SER A C 1
ATOM 3914 O O . SER A 1 480 ? 2.126 -19.518 -9.131 1.00 92.00 480 SER A O 1
ATOM 3916 N N . VAL A 1 481 ? 3.694 -18.532 -7.865 1.00 93.06 481 VAL A N 1
ATOM 3917 C CA . VAL A 1 481 ? 3.047 -17.218 -7.798 1.00 93.06 481 VAL A CA 1
ATOM 3918 C C . VAL A 1 481 ? 3.151 -16.530 -9.160 1.00 93.06 481 VAL A C 1
ATOM 3920 O O . VAL A 1 481 ? 4.253 -16.378 -9.681 1.00 93.06 481 VAL A O 1
ATOM 3923 N N . SER A 1 482 ? 2.023 -16.082 -9.714 1.00 93.19 482 SER A N 1
ATOM 3924 C CA . SER A 1 482 ? 1.970 -15.311 -10.971 1.00 93.19 482 SER A CA 1
ATOM 3925 C C . SER A 1 482 ? 1.576 -13.853 -10.757 1.00 93.19 482 SER A C 1
ATOM 3927 O O . SER A 1 482 ? 2.064 -12.949 -11.443 1.00 93.19 482 SER A O 1
ATOM 3929 N N . LYS A 1 483 ? 0.710 -13.597 -9.775 1.00 94.81 483 LYS A N 1
ATOM 3930 C CA . LYS A 1 483 ? 0.297 -12.249 -9.388 1.00 94.81 483 LYS A CA 1
ATOM 3931 C C . LYS A 1 483 ? 0.210 -12.123 -7.883 1.00 94.81 483 LYS A C 1
ATOM 3933 O O . LYS A 1 483 ? -0.322 -13.007 -7.217 1.00 94.81 483 LYS A O 1
ATOM 3938 N N . LEU A 1 484 ? 0.666 -10.988 -7.376 1.00 95.31 484 LEU A N 1
ATOM 3939 C CA . LEU A 1 484 ? 0.635 -10.655 -5.964 1.00 95.31 484 LEU A CA 1
ATOM 3940 C C . LEU A 1 484 ? 0.166 -9.206 -5.772 1.00 95.31 484 LEU A C 1
ATOM 3942 O O . LEU A 1 484 ? 0.696 -8.276 -6.384 1.00 95.31 484 LEU A O 1
ATOM 3946 N N . ILE A 1 485 ? -0.850 -9.028 -4.927 1.00 94.50 485 ILE A N 1
ATOM 3947 C CA . ILE A 1 485 ? -1.389 -7.725 -4.529 1.00 94.50 485 ILE A CA 1
ATOM 3948 C C . ILE A 1 485 ? -1.019 -7.465 -3.072 1.00 94.50 485 ILE A C 1
ATOM 3950 O O . ILE A 1 485 ? -1.314 -8.278 -2.193 1.00 94.50 485 ILE A O 1
ATOM 3954 N N . ILE A 1 486 ? -0.382 -6.322 -2.822 1.00 92.50 486 ILE A N 1
ATOM 3955 C CA . ILE A 1 486 ? 0.209 -5.983 -1.525 1.00 92.50 486 ILE A CA 1
ATOM 3956 C C . ILE A 1 486 ? -0.481 -4.750 -0.945 1.00 92.50 486 ILE A C 1
ATOM 3958 O O . ILE A 1 486 ? -0.538 -3.697 -1.577 1.00 92.50 486 ILE A O 1
ATOM 3962 N N . ASN A 1 487 ? -0.978 -4.856 0.281 1.00 89.12 487 ASN A N 1
ATOM 3963 C CA . ASN A 1 487 ? -1.374 -3.711 1.084 1.00 89.12 487 ASN A CA 1
ATOM 3964 C C . ASN A 1 487 ? -0.145 -3.156 1.820 1.00 89.12 487 ASN A C 1
ATOM 3966 O O . ASN A 1 487 ? 0.267 -3.674 2.859 1.00 89.12 487 ASN A O 1
ATOM 3970 N N . ASP A 1 488 ? 0.420 -2.093 1.259 1.00 87.62 488 ASP A N 1
ATOM 3971 C CA . ASP A 1 488 ? 1.593 -1.350 1.730 1.00 87.62 488 ASP A CA 1
ATOM 3972 C C . ASP A 1 488 ? 1.272 -0.345 2.853 1.00 87.62 488 ASP A C 1
ATOM 3974 O O . ASP A 1 488 ? 1.958 0.670 2.990 1.00 87.62 488 ASP A O 1
ATOM 3978 N N . ASP A 1 489 ? 0.201 -0.554 3.630 1.00 82.19 489 ASP A N 1
ATOM 3979 C CA . ASP A 1 489 ? -0.119 0.334 4.751 1.00 82.19 489 ASP A CA 1
ATOM 3980 C C . ASP A 1 489 ? 1.143 0.515 5.628 1.00 82.19 489 ASP A C 1
ATOM 3982 O O . ASP A 1 489 ? 1.720 -0.483 6.078 1.00 82.19 489 ASP A O 1
ATOM 3986 N N . PRO A 1 490 ? 1.603 1.761 5.882 1.00 76.44 490 PRO A N 1
ATOM 3987 C CA . PRO A 1 490 ? 2.830 2.038 6.638 1.00 76.44 490 PRO A CA 1
ATOM 3988 C C . PRO A 1 490 ? 2.901 1.340 8.000 1.00 76.44 490 PRO A C 1
ATOM 3990 O O . PRO A 1 490 ? 3.977 1.145 8.569 1.00 76.44 490 PRO A O 1
ATOM 3993 N N . LEU A 1 491 ? 1.741 0.969 8.532 1.00 74.00 491 LEU A N 1
ATOM 3994 C CA . LEU A 1 491 ? 1.544 0.161 9.725 1.00 74.00 491 LEU A CA 1
ATOM 3995 C C . LEU A 1 491 ? 2.318 -1.170 9.685 1.00 74.00 491 LEU A C 1
ATOM 3997 O O . LEU A 1 491 ? 2.892 -1.565 10.703 1.00 74.00 491 LEU A O 1
ATOM 4001 N N . PHE A 1 492 ? 2.388 -1.810 8.517 1.00 75.38 492 PHE A N 1
ATOM 4002 C CA . PHE A 1 492 ? 3.053 -3.098 8.292 1.00 75.38 492 PHE A CA 1
ATOM 4003 C C . PHE A 1 492 ? 4.547 -2.972 7.975 1.00 75.38 492 PHE A C 1
ATOM 4005 O O . PHE A 1 492 ? 5.261 -3.966 7.992 1.00 75.38 492 PHE A O 1
ATOM 4012 N N . ASN A 1 493 ? 5.038 -1.752 7.748 1.00 69.62 493 ASN A N 1
ATOM 4013 C CA . ASN A 1 493 ? 6.457 -1.468 7.516 1.00 69.62 493 ASN A CA 1
ATOM 4014 C C . ASN A 1 493 ? 7.225 -1.181 8.831 1.00 69.62 493 ASN A C 1
ATOM 4016 O O . ASN A 1 493 ? 8.392 -0.791 8.837 1.00 69.62 493 ASN A O 1
ATOM 4020 N N . LYS A 1 494 ? 6.564 -1.330 9.987 1.00 66.69 494 LYS A N 1
ATOM 4021 C CA . LYS A 1 494 ? 7.182 -1.184 11.313 1.00 66.69 494 LYS A CA 1
ATOM 4022 C C . LYS A 1 494 ? 7.832 -2.497 11.743 1.00 66.69 494 LYS A C 1
ATOM 4024 O O . LYS A 1 494 ? 7.243 -3.550 11.566 1.00 66.69 494 LYS A O 1
ATOM 4029 N N . ASN A 1 495 ? 9.001 -2.399 12.387 1.00 64.44 495 ASN A N 1
ATOM 4030 C CA . ASN A 1 495 ? 9.825 -3.490 12.935 1.00 64.44 495 ASN A CA 1
ATOM 4031 C C . ASN A 1 495 ? 9.095 -4.851 13.071 1.00 64.44 495 ASN A C 1
ATOM 4033 O O . ASN A 1 495 ? 8.419 -5.101 14.076 1.00 64.44 495 ASN A O 1
ATOM 4037 N N . ASN A 1 496 ? 9.243 -5.709 12.049 1.00 64.88 496 ASN A N 1
ATOM 4038 C CA . ASN A 1 496 ? 8.447 -6.926 11.824 1.00 64.88 496 ASN A CA 1
ATOM 4039 C C . ASN A 1 496 ? 8.360 -7.842 13.054 1.00 64.88 496 ASN A C 1
ATOM 4041 O O . ASN A 1 496 ? 7.310 -8.421 13.316 1.00 64.88 496 ASN A O 1
ATOM 4045 N N . ALA A 1 497 ? 9.428 -7.923 13.856 1.00 68.06 497 ALA A N 1
ATOM 4046 C CA . ALA A 1 497 ? 9.481 -8.749 15.064 1.00 68.06 497 ALA A CA 1
ATOM 4047 C C . ALA A 1 497 ? 8.440 -8.351 16.129 1.00 68.06 497 ALA A C 1
ATOM 4049 O O . ALA A 1 497 ? 7.911 -9.208 16.836 1.00 68.06 497 ALA A O 1
ATOM 4050 N N . ASN A 1 498 ? 8.105 -7.062 16.232 1.00 71.19 498 ASN A N 1
ATOM 4051 C CA . ASN A 1 498 ? 7.115 -6.591 17.200 1.00 71.19 498 ASN A CA 1
ATOM 4052 C C . ASN A 1 498 ? 5.686 -6.904 16.740 1.00 71.19 498 ASN A C 1
ATOM 4054 O O . ASN A 1 498 ? 4.841 -7.231 17.576 1.00 71.19 498 ASN A O 1
ATOM 4058 N N . LEU A 1 499 ? 5.430 -6.852 15.426 1.00 75.00 499 LEU A N 1
ATOM 4059 C CA . LEU A 1 499 ? 4.116 -7.089 14.817 1.00 75.00 499 LEU A CA 1
ATOM 4060 C C . LEU A 1 499 ? 3.610 -8.524 15.008 1.00 75.00 499 LEU A C 1
ATOM 4062 O O . LEU A 1 499 ? 2.402 -8.734 15.090 1.00 75.00 499 LEU A O 1
ATOM 4066 N N . VAL A 1 500 ? 4.524 -9.486 15.127 1.00 74.19 500 VAL A N 1
ATOM 4067 C CA . VAL A 1 500 ? 4.217 -10.918 15.278 1.00 74.19 500 VAL A CA 1
ATOM 4068 C C . VAL A 1 500 ? 4.185 -11.405 16.729 1.00 74.19 500 VAL A C 1
ATOM 4070 O O . VAL A 1 500 ? 3.884 -12.566 16.998 1.00 74.19 500 VAL A O 1
ATOM 4073 N N . SER A 1 501 ? 4.494 -10.531 17.685 1.00 77.81 501 SER A N 1
ATOM 4074 C CA . SER A 1 501 ? 4.517 -10.868 19.110 1.00 77.81 501 SER A CA 1
ATOM 4075 C C . SER A 1 501 ? 3.143 -10.694 19.774 1.00 77.81 501 SER A C 1
ATOM 4077 O O . SER A 1 501 ? 2.271 -9.994 19.266 1.00 77.81 501 SER A O 1
ATOM 4079 N N . LEU A 1 502 ? 2.963 -11.238 20.983 1.00 80.06 502 LEU A N 1
ATOM 4080 C CA . LEU A 1 502 ? 1.792 -10.924 21.823 1.00 80.06 502 LEU A CA 1
ATOM 4081 C C . LEU A 1 502 ? 1.720 -9.442 22.227 1.00 80.06 502 LEU A C 1
ATOM 4083 O O . LEU A 1 502 ? 0.657 -8.955 22.604 1.00 80.06 502 LEU A O 1
ATOM 4087 N N . ALA A 1 503 ? 2.840 -8.724 22.141 1.00 83.81 503 ALA A N 1
ATOM 4088 C CA . ALA A 1 503 ? 2.894 -7.282 22.326 1.00 83.81 503 ALA A CA 1
ATOM 4089 C C . ALA A 1 503 ? 2.547 -6.517 21.036 1.00 83.81 503 ALA A C 1
ATOM 4091 O O . ALA A 1 503 ? 2.670 -5.302 21.011 1.00 83.81 503 ALA A O 1
ATOM 4092 N N . SER A 1 504 ? 2.116 -7.188 19.963 1.00 84.25 504 SER A N 1
ATOM 4093 C CA . SER A 1 504 ? 1.804 -6.536 18.693 1.00 84.25 504 SER A CA 1
ATOM 4094 C C . SER A 1 504 ? 0.810 -5.384 18.874 1.00 84.25 504 SER A C 1
ATOM 4096 O O . SER A 1 504 ? -0.297 -5.604 19.379 1.00 84.25 504 SER A O 1
ATOM 4098 N N . PRO A 1 505 ? 1.150 -4.158 18.424 1.00 84.94 505 PRO A N 1
ATOM 4099 C CA . PRO A 1 505 ? 0.217 -3.037 18.433 1.00 84.94 505 PRO A CA 1
ATOM 4100 C C . PRO A 1 505 ? -1.088 -3.362 17.700 1.00 84.94 505 PRO A C 1
ATOM 4102 O O . PRO A 1 505 ? -2.142 -2.883 18.110 1.00 84.94 505 PRO A O 1
ATOM 4105 N N . ILE A 1 506 ? -1.026 -4.202 16.659 1.00 85.56 506 ILE A N 1
ATOM 4106 C CA . ILE A 1 506 ? -2.179 -4.641 15.863 1.00 85.56 506 ILE A CA 1
ATOM 4107 C C . ILE A 1 506 ? -3.084 -5.566 16.674 1.00 85.56 506 ILE A C 1
ATOM 4109 O O . ILE A 1 506 ? -4.291 -5.357 16.734 1.00 85.56 506 ILE A O 1
ATOM 4113 N N . LEU A 1 507 ? -2.514 -6.563 17.353 1.00 87.19 507 LEU A N 1
ATOM 4114 C CA . LEU A 1 507 ? -3.303 -7.439 18.220 1.00 87.19 507 LEU A CA 1
ATOM 4115 C C . LEU A 1 507 ? -3.996 -6.636 19.327 1.00 87.19 507 LEU A C 1
ATOM 4117 O O . LEU A 1 507 ? -5.188 -6.796 19.595 1.00 87.19 507 LEU A O 1
ATOM 4121 N N . ILE A 1 508 ? -3.243 -5.744 19.963 1.00 89.31 508 ILE A N 1
ATOM 4122 C CA . ILE A 1 508 ? -3.741 -4.916 21.058 1.00 89.31 508 ILE A CA 1
ATOM 4123 C C . ILE A 1 508 ? -4.846 -3.975 20.573 1.00 89.31 508 ILE A C 1
ATOM 4125 O O . ILE A 1 508 ? -5.830 -3.787 21.288 1.00 89.31 508 ILE A O 1
ATOM 4129 N N . SER A 1 509 ? -4.724 -3.414 19.368 1.00 90.56 509 SER A N 1
ATOM 4130 C CA . SER A 1 509 ? -5.749 -2.537 18.804 1.00 90.56 509 SER A CA 1
ATOM 4131 C C . SER A 1 509 ? -7.066 -3.271 18.579 1.00 90.56 509 SER A C 1
ATOM 4133 O O . SER A 1 509 ? -8.109 -2.771 18.998 1.00 90.56 509 SER A O 1
ATOM 4135 N N . VAL A 1 510 ? -7.029 -4.482 18.016 1.00 90.94 510 VAL A N 1
ATOM 4136 C CA . VAL A 1 510 ? -8.224 -5.309 17.798 1.00 90.94 510 VAL A CA 1
ATOM 4137 C C .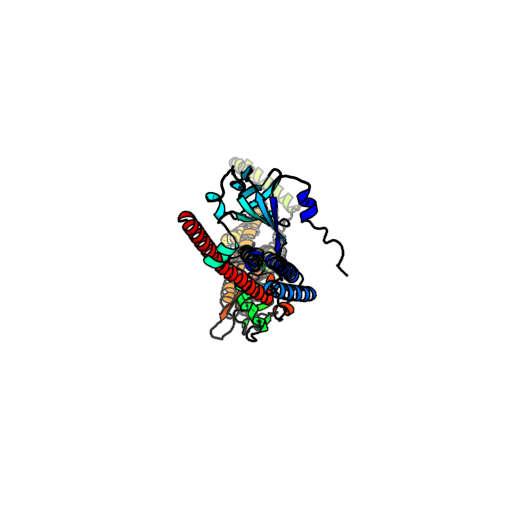 VAL A 1 510 ? -8.884 -5.660 19.131 1.00 90.94 510 VAL A C 1
ATOM 4139 O O . VAL A 1 510 ? -10.091 -5.463 19.295 1.00 90.94 510 VAL A O 1
ATOM 4142 N N . LEU A 1 511 ? -8.102 -6.069 20.135 1.00 91.44 511 LEU A N 1
ATOM 4143 C CA . LEU A 1 511 ? -8.621 -6.346 21.479 1.00 91.44 511 LEU A CA 1
ATOM 4144 C C . LEU A 1 511 ? -9.272 -5.110 22.114 1.00 91.44 511 LEU A C 1
ATOM 4146 O O . LEU A 1 511 ? -10.392 -5.190 22.627 1.00 91.44 511 LEU A O 1
ATOM 4150 N N . LEU A 1 512 ? -8.603 -3.956 22.070 1.00 93.25 512 LEU A N 1
ATOM 4151 C CA . LEU A 1 512 ? -9.145 -2.712 22.615 1.00 93.25 512 LEU A CA 1
ATOM 4152 C C . LEU A 1 512 ? -10.390 -2.250 21.854 1.00 93.25 512 LEU A C 1
ATOM 4154 O O . LEU A 1 512 ? -11.331 -1.758 22.482 1.00 93.25 512 LEU A O 1
ATOM 4158 N N . PHE A 1 513 ? -10.435 -2.430 20.533 1.00 94.94 513 PHE A N 1
ATOM 4159 C CA . PHE A 1 513 ? -11.598 -2.104 19.711 1.00 94.94 513 PHE A CA 1
ATOM 4160 C C . PHE A 1 513 ? -12.811 -2.944 20.117 1.00 94.94 513 PHE A C 1
ATOM 4162 O O . PHE A 1 513 ? -13.887 -2.396 20.367 1.00 94.94 513 PHE A O 1
ATOM 4169 N N . VAL A 1 514 ? -12.630 -4.258 20.282 1.00 93.88 514 VAL A N 1
ATOM 4170 C CA . VAL A 1 514 ? -13.693 -5.159 20.751 1.00 93.88 514 VAL A CA 1
ATOM 4171 C C . VAL A 1 514 ? -14.168 -4.756 22.149 1.00 93.88 514 VAL A C 1
ATOM 4173 O O . VAL A 1 514 ? -15.371 -4.608 22.374 1.00 93.88 514 VAL A O 1
ATOM 4176 N N . ILE A 1 515 ? -13.245 -4.510 23.084 1.00 93.56 515 ILE A N 1
ATOM 4177 C CA . ILE A 1 515 ? -13.580 -4.118 24.463 1.00 93.56 515 ILE A CA 1
ATOM 4178 C C . ILE A 1 515 ? -14.358 -2.798 24.491 1.00 93.56 515 ILE A C 1
ATOM 4180 O O . ILE A 1 515 ? -15.405 -2.707 25.135 1.00 93.56 515 ILE A O 1
ATOM 4184 N N . THR A 1 516 ? -13.872 -1.768 23.799 1.00 94.75 516 THR A N 1
ATOM 4185 C CA . THR A 1 516 ? -14.507 -0.440 23.786 1.00 94.75 516 THR A CA 1
ATOM 4186 C C . THR A 1 516 ? -15.871 -0.465 23.100 1.00 94.75 516 THR A C 1
ATOM 4188 O O . THR A 1 516 ? -16.818 0.129 23.626 1.00 94.75 516 THR A O 1
ATOM 4191 N N . THR A 1 517 ? -16.015 -1.242 22.023 1.00 95.19 517 THR A N 1
ATOM 4192 C CA . THR A 1 517 ? -17.295 -1.446 21.333 1.00 95.19 517 THR A CA 1
ATOM 4193 C C . THR A 1 517 ? -18.300 -2.160 22.236 1.00 95.19 517 THR A C 1
ATOM 4195 O O . THR A 1 517 ? -19.447 -1.725 22.354 1.00 95.19 517 THR A O 1
ATOM 4198 N N . LEU A 1 518 ? -17.877 -3.207 22.954 1.00 95.38 518 LEU A N 1
ATOM 4199 C CA . LEU A 1 518 ? -18.724 -3.908 23.926 1.00 95.38 518 LEU A CA 1
ATOM 4200 C C . LEU A 1 518 ? -19.136 -3.004 25.095 1.00 95.38 518 LEU A C 1
ATOM 4202 O O . LEU A 1 518 ? -20.292 -3.043 25.532 1.00 95.38 518 LEU A O 1
ATOM 4206 N N . ILE A 1 519 ? -18.226 -2.162 25.595 1.00 92.69 519 ILE A N 1
ATOM 4207 C CA . ILE A 1 519 ? -18.538 -1.161 26.625 1.00 92.69 519 ILE A CA 1
ATOM 4208 C C . ILE A 1 519 ? -19.593 -0.188 26.100 1.00 92.69 519 ILE A C 1
ATOM 4210 O O . ILE A 1 519 ? -20.589 0.036 26.793 1.00 92.69 519 ILE A O 1
ATOM 4214 N N . ALA A 1 520 ? -19.415 0.356 24.895 1.00 95.94 520 ALA A N 1
ATOM 4215 C CA . ALA A 1 520 ? -20.380 1.264 24.288 1.00 95.94 520 ALA A CA 1
ATOM 4216 C C . ALA A 1 520 ? -21.744 0.577 24.140 1.00 95.94 520 ALA A C 1
ATOM 4218 O O . ALA A 1 520 ? -22.732 1.029 24.717 1.00 95.94 520 ALA A O 1
ATOM 4219 N N . PHE A 1 521 ? -21.790 -0.571 23.467 1.00 96.69 521 PHE A N 1
ATOM 4220 C CA . PHE A 1 521 ? -23.028 -1.296 23.201 1.00 96.69 521 PHE A CA 1
ATOM 4221 C C . PHE A 1 521 ? -23.788 -1.654 24.487 1.00 96.69 521 PHE A C 1
ATOM 4223 O O . PHE A 1 521 ? -24.951 -1.276 24.653 1.00 96.69 521 PHE A O 1
ATOM 4230 N N . SER A 1 522 ? -23.123 -2.303 25.448 1.00 94.50 522 SER A N 1
ATOM 4231 C CA . SER A 1 522 ? -23.751 -2.711 26.713 1.00 94.50 522 SER A CA 1
ATOM 4232 C C . SER A 1 522 ? -24.266 -1.521 27.529 1.00 94.50 522 SER A C 1
ATOM 4234 O O . SER A 1 522 ? -25.375 -1.567 28.070 1.00 94.50 522 SER A O 1
ATOM 4236 N N . ASN A 1 523 ? -23.510 -0.420 27.595 1.00 93.38 523 ASN A N 1
ATOM 4237 C CA . ASN A 1 523 ? -23.946 0.779 28.307 1.00 93.38 523 ASN A CA 1
ATOM 4238 C C . ASN A 1 523 ? -25.070 1.517 27.577 1.00 93.38 523 ASN A C 1
ATOM 4240 O O . ASN A 1 523 ? -25.938 2.062 28.260 1.00 93.38 523 ASN A O 1
ATOM 4244 N N . GLY A 1 524 ? -25.097 1.490 26.243 1.00 95.25 524 GLY A N 1
ATOM 4245 C CA . GLY A 1 524 ? -26.195 2.015 25.431 1.00 95.25 524 GLY A CA 1
ATOM 4246 C C . GLY A 1 524 ? -27.507 1.278 25.703 1.00 95.25 524 GLY A C 1
ATOM 4247 O O . GLY A 1 524 ? -28.506 1.907 26.054 1.00 95.25 524 GLY A O 1
ATOM 4248 N N . VAL A 1 525 ? -27.485 -0.059 25.674 1.00 95.50 525 VAL A N 1
ATOM 4249 C CA . VAL A 1 525 ? -28.660 -0.891 25.996 1.00 95.50 525 VAL A CA 1
ATOM 4250 C C . VAL A 1 525 ? -29.164 -0.613 27.418 1.00 95.50 525 VAL A C 1
ATOM 4252 O O . VAL A 1 525 ? -30.356 -0.365 27.628 1.00 95.50 525 VAL A O 1
ATOM 4255 N N . ILE A 1 526 ? -28.262 -0.581 28.409 1.00 92.75 526 ILE A N 1
ATOM 4256 C CA . ILE A 1 526 ? -28.627 -0.284 29.804 1.00 92.75 526 ILE A CA 1
ATOM 4257 C C . ILE A 1 526 ? -29.184 1.139 29.941 1.00 92.75 526 ILE A C 1
ATOM 4259 O O . ILE A 1 526 ? -30.121 1.359 30.711 1.00 92.75 526 ILE A O 1
ATOM 4263 N N . LEU A 1 527 ? -28.615 2.115 29.231 1.00 93.81 527 LEU A N 1
ATOM 4264 C CA . LEU A 1 527 ? -29.077 3.500 29.248 1.00 93.81 527 LEU A CA 1
ATOM 4265 C C . LEU A 1 527 ? -30.522 3.600 28.750 1.00 93.81 527 LEU A C 1
ATOM 4267 O O . LEU A 1 527 ? -31.358 4.158 29.465 1.00 93.81 527 LEU A O 1
ATOM 4271 N N . CYS A 1 528 ? -30.826 3.010 27.590 1.00 94.31 528 CYS A N 1
ATOM 4272 C CA . CYS A 1 528 ? -32.179 2.969 27.031 1.00 94.31 528 CYS A CA 1
ATOM 4273 C C . CYS A 1 528 ? -33.173 2.343 28.016 1.00 94.31 528 CYS A C 1
ATOM 4275 O O . CYS A 1 528 ? -34.194 2.954 28.335 1.00 94.31 528 CYS A O 1
ATOM 4277 N N . TRP A 1 529 ? -32.836 1.179 28.581 1.00 95.31 529 TRP A N 1
ATOM 4278 C CA . TRP A 1 529 ? -33.685 0.514 29.573 1.00 95.31 529 TRP A CA 1
ATOM 4279 C C . TRP A 1 529 ? -33.956 1.398 30.800 1.00 95.31 529 TRP A C 1
ATOM 4281 O O . TRP A 1 529 ? -35.097 1.525 31.248 1.00 95.31 529 TRP A O 1
ATOM 4291 N N . LYS A 1 530 ? -32.924 2.060 31.340 1.00 91.88 530 LYS A N 1
ATOM 4292 C CA . LYS A 1 530 ? -33.076 2.941 32.508 1.00 91.88 530 LYS A CA 1
ATOM 4293 C C . LYS A 1 530 ? -33.909 4.185 32.214 1.00 91.88 530 LYS A C 1
ATOM 4295 O O . LYS A 1 530 ? -34.649 4.619 33.096 1.00 91.88 530 LYS A O 1
ATOM 4300 N N . LEU A 1 531 ? -33.784 4.765 31.020 1.00 92.69 531 LEU A N 1
ATOM 4301 C CA . LEU A 1 531 ? -34.594 5.911 30.597 1.00 92.69 531 LEU A CA 1
ATOM 4302 C C . LEU A 1 531 ? -36.077 5.534 30.533 1.00 92.69 531 LEU A C 1
ATOM 4304 O O . LEU A 1 531 ? -36.900 6.225 31.134 1.00 92.69 531 LEU A O 1
ATOM 4308 N N . ILE A 1 532 ? -36.395 4.398 29.905 1.00 92.62 532 ILE A N 1
ATOM 4309 C CA . ILE A 1 532 ? -37.760 3.860 29.822 1.00 92.62 532 ILE A CA 1
ATOM 4310 C C . ILE A 1 532 ? -38.318 3.585 31.226 1.00 92.62 532 ILE A C 1
ATOM 4312 O O . ILE A 1 532 ? -39.407 4.047 31.566 1.00 92.62 532 ILE A O 1
ATOM 4316 N N . ALA A 1 533 ? -37.548 2.909 32.086 1.00 91.12 533 ALA A N 1
ATOM 4317 C CA . ALA A 1 533 ? -37.964 2.614 33.458 1.00 91.12 533 ALA A CA 1
ATOM 4318 C C . ALA A 1 533 ? -38.239 3.888 34.280 1.00 91.12 533 ALA A C 1
ATOM 4320 O O . ALA A 1 533 ? -39.221 3.951 35.020 1.00 91.12 533 ALA A O 1
ATOM 4321 N N . ASN A 1 534 ? -37.403 4.921 34.137 1.00 90.06 534 ASN A N 1
ATOM 4322 C CA . ASN A 1 534 ? -37.600 6.198 34.822 1.00 90.06 534 ASN A CA 1
ATOM 4323 C C . ASN A 1 534 ? -38.822 6.963 34.304 1.00 90.06 534 ASN A C 1
ATOM 4325 O O . ASN A 1 534 ? -39.519 7.582 35.108 1.00 90.06 534 ASN A O 1
ATOM 4329 N N . LEU A 1 535 ? -39.093 6.913 32.997 1.00 90.88 535 LEU A N 1
ATOM 4330 C CA . LEU A 1 535 ? -40.277 7.530 32.402 1.00 90.88 535 LEU A CA 1
ATOM 4331 C C . LEU A 1 535 ? -41.559 6.859 32.912 1.00 90.88 535 LEU A C 1
ATOM 4333 O O . LEU A 1 535 ? -42.458 7.545 33.395 1.00 90.88 535 LEU A O 1
ATOM 4337 N N . HIS A 1 536 ? -41.610 5.522 32.902 1.00 91.31 536 HIS A N 1
ATOM 4338 C CA . HIS A 1 536 ? -42.738 4.777 33.467 1.00 91.31 536 HIS A CA 1
ATOM 4339 C C . HIS A 1 536 ? -42.933 5.066 34.954 1.00 91.31 536 HIS A C 1
ATOM 4341 O O . HIS A 1 536 ? -44.060 5.307 35.386 1.00 91.31 536 HIS A O 1
ATOM 4347 N N . ARG A 1 537 ? -41.846 5.087 35.737 1.00 90.31 537 ARG A N 1
ATOM 4348 C CA . ARG A 1 537 ? -41.895 5.452 37.159 1.00 90.31 537 ARG A CA 1
ATOM 4349 C C . ARG A 1 537 ? -42.486 6.848 37.349 1.00 90.31 537 ARG A C 1
ATOM 4351 O O . ARG A 1 537 ? -43.395 7.002 38.155 1.00 90.31 537 ARG A O 1
ATOM 4358 N N . LYS A 1 538 ? -42.002 7.845 36.598 1.00 90.19 538 LYS A N 1
ATOM 4359 C CA . LYS A 1 538 ? -42.508 9.224 36.664 1.00 90.19 538 LYS A CA 1
ATOM 4360 C C . LYS A 1 538 ? -44.013 9.267 36.393 1.00 90.19 538 LYS A C 1
ATOM 4362 O O . LYS A 1 538 ? -44.736 9.816 37.213 1.00 90.19 538 LYS A O 1
ATOM 4367 N N . ASN A 1 539 ? -44.469 8.645 35.305 1.00 90.38 539 ASN A N 1
ATOM 4368 C CA . ASN A 1 539 ? -45.885 8.643 34.926 1.00 90.38 539 ASN A CA 1
ATOM 4369 C C . ASN A 1 539 ? -46.769 7.966 35.986 1.00 90.38 539 ASN A C 1
ATOM 4371 O O . ASN A 1 539 ? -47.870 8.439 36.266 1.00 90.38 539 ASN A O 1
ATOM 4375 N N . ARG A 1 540 ? -46.290 6.879 36.608 1.00 91.75 540 ARG A N 1
ATOM 4376 C CA . ARG A 1 540 ? -47.010 6.203 37.700 1.00 91.75 540 ARG A CA 1
ATOM 4377 C C . ARG A 1 540 ? -47.128 7.085 38.941 1.00 91.75 540 ARG A C 1
ATOM 4379 O O . ARG A 1 540 ? -48.224 7.186 39.479 1.00 91.75 540 ARG A O 1
ATOM 4386 N N . ILE A 1 541 ? -46.042 7.751 39.342 1.00 88.56 541 ILE A N 1
ATOM 4387 C CA . ILE A 1 541 ? -46.048 8.667 40.492 1.00 88.56 541 ILE A CA 1
ATOM 4388 C C . ILE A 1 541 ? -47.012 9.834 40.247 1.00 88.56 541 ILE A C 1
ATOM 4390 O O . ILE A 1 541 ? -47.862 10.119 41.084 1.00 88.56 541 ILE A O 1
ATOM 4394 N N . THR A 1 542 ? -46.930 10.484 39.080 1.00 87.94 542 THR A N 1
ATOM 4395 C CA . THR A 1 542 ? -47.811 11.621 38.768 1.00 87.94 542 THR A CA 1
ATOM 4396 C C . THR A 1 542 ? -49.281 11.216 38.706 1.00 87.94 542 THR A C 1
ATOM 4398 O O . THR A 1 542 ? -50.131 11.987 39.126 1.00 87.94 542 THR A O 1
ATOM 4401 N N . THR A 1 543 ? -49.589 10.010 38.220 1.00 88.88 543 THR A N 1
ATOM 4402 C CA . THR A 1 543 ? -50.971 9.498 38.195 1.00 88.88 543 THR A CA 1
ATOM 4403 C C . THR A 1 543 ? -51.481 9.191 39.604 1.00 88.88 543 THR A C 1
ATOM 4405 O O . THR A 1 543 ? -52.630 9.483 39.910 1.00 88.88 543 THR A O 1
ATOM 4408 N N . ALA A 1 544 ? -50.638 8.623 40.472 1.00 88.62 544 ALA A N 1
ATOM 4409 C CA . ALA A 1 544 ? -51.022 8.292 41.841 1.00 88.62 544 ALA A CA 1
ATOM 4410 C C . ALA A 1 544 ? -51.346 9.542 42.669 1.00 88.62 544 ALA A C 1
ATOM 4412 O O . ALA A 1 544 ? -52.377 9.569 43.331 1.00 88.62 544 ALA A O 1
ATOM 4413 N N . TYR A 1 545 ? -50.518 10.586 42.573 1.00 86.44 545 TYR A N 1
ATOM 4414 C CA . TYR A 1 545 ? -50.746 11.843 43.293 1.00 86.44 545 TYR A CA 1
ATOM 4415 C C . TYR A 1 545 ? -51.837 12.730 42.687 1.00 86.44 545 TYR A C 1
ATOM 4417 O O . TYR A 1 545 ? -52.366 13.579 43.385 1.00 86.44 545 TYR A O 1
ATOM 4425 N N . ALA A 1 546 ? -52.193 12.555 41.411 1.00 83.62 546 ALA A N 1
ATOM 4426 C CA . ALA A 1 546 ? -53.327 13.267 40.815 1.00 83.62 546 ALA A CA 1
ATOM 4427 C C . ALA A 1 546 ? -54.695 12.702 41.247 1.00 83.62 546 ALA A C 1
ATOM 4429 O O . ALA A 1 546 ? -55.704 13.382 41.097 1.00 83.62 546 ALA A O 1
ATOM 4430 N N . ASN A 1 547 ? -54.725 11.458 41.737 1.00 73.69 547 ASN A N 1
ATOM 4431 C CA . ASN A 1 547 ? -55.936 10.756 42.175 1.00 73.69 547 ASN A CA 1
ATOM 4432 C C . ASN A 1 547 ? -56.110 10.749 43.708 1.00 73.69 547 ASN A C 1
ATOM 4434 O O . ASN A 1 547 ? -57.013 10.075 44.207 1.00 73.69 547 ASN A O 1
ATOM 4438 N N . GLN A 1 548 ? -55.221 11.431 44.433 1.00 67.00 548 GLN A N 1
ATOM 4439 C CA . GLN A 1 548 ? -55.315 11.712 45.869 1.00 67.00 548 GLN A CA 1
ATOM 4440 C C . GLN A 1 548 ? -55.812 13.139 46.055 1.00 67.00 548 GLN A C 1
ATOM 4442 O O . GLN A 1 548 ? -56.591 13.346 47.009 1.00 67.00 548 GLN A O 1
#

Foldseek 3Di:
DPPDPPPVVVVVVVVDDFWAFPDKDWDDPLRQVLVCLLPLLVVLLVLLVVLLVLLVVCLPPVDVVSVVVSVVSVVVSVCSVPDDDDTDTFMKIKIWFKFPAADLVQQWTDTGPHQIAHEDNLCSVVDDGIDPGTWIWIATPVRRYTQDTHPDHSSVLCVPQNHADNQVSLVSLLVSLVVSLVVLCVSQVLVLLVLLLCLLVDPPAEEEEDAADQCQFADPHDFFHWYKYWYFLKAAAQVDPPPDQWHQKIKHFRAFDDPVPDDDDPPVLLCLLPPPPLWD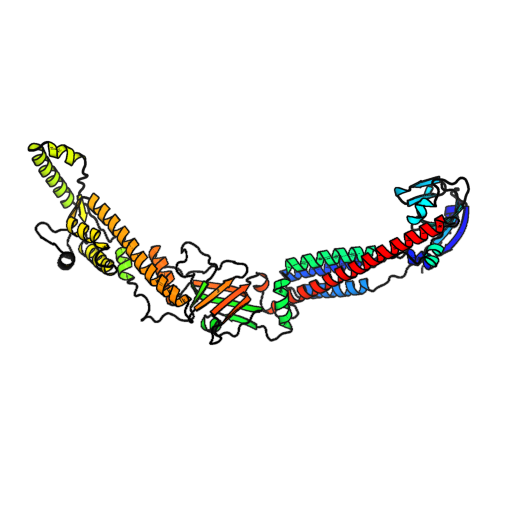KDDDPVQVVVLVVVVVVLVVVCVVPVVSVVVVVPDQQRKIKTWQLLSNLVSLVVLPVLDDPPPCVVLLVLSCVFQPPPPDDDPDSVVVNVVCVVPRGDMDIGGPVSSVVNVVSSVVSSVVSLVSLSVVLSVVLNVSLPDSRMAMEGEPPSGIFGFAFDDDPDPDPSVVSSVQSNCSSRSRHTIGTAIAGFNDFDADPVRTTRYTYGHRDVSRVPDVVLCSHPNHSSNVSNVSSVVSVCSNVVSVVVSVVSVVSNVVSSVVVSVVVVVD

Radius of gyration: 47.95 Å; chains: 1; bounding box: 96×64×141 Å

Sequence (548 aa):
MDQIFNVDQSYVLSKTSNYEVLGDRQATDLESNNRNKKKSGLLTAILLATTIGLFVIYWHRAETSILILMGISCLVTSFCYWHKPQCNRANVIHIKARIKNKNSLKHQITIGEDLIVNYPPHWQSFIPEKTLDSEEMDVTLSDRRLLCYGNLSISSDIEQFGAAKYIIRNLILFIVGLVSSIIIFQLSNIVYSDLFSYYPFNNKVNVWHFDDAVTLKNSAIQKGDLININMSGASYKANYNDYLDESDIVYINNRPVNEAELVKVDLMMIKKLFDNNLIKTKRDDAVVQRETQLKNEIKEKIKYDRRFQQDYDYVDHSLIKLLNINELISVVDESCKLFEKDQPYYLKKFLMETLLPSGKRIDKWEDMVKYSQQHPDYEEIVNAYRVENIVNLINSLQESVLNYYIDQLNMELENYQFSQQSVSLALANNKKITIIQPDADNNIVGMMIINRYYNALKGIGGKINIAGLVDDIVYEDNKSVSKLIINDDPLFNKNNANLVSLASPILISVLLFVITTLIAFSNGVILCWKLIANLHRKNRITTAYANQ

pLDDT: mean 83.62, std 11.73, range [27.12, 96.69]